Protein AF-0000000084519570 (afdb_homodimer)

Secondary structure (DSSP, 8-state):
--HHHHHHHHHHHHHHHHHHHHHHS-TTHHHHHTSTT-----HHHHHHHHHHT-TT-EEEEES-TTSHHHHHHHHTT-SEEEEEES-HHHHHHHHHHHHHHT-SEEEEE--GGG--GGGTT-EEEEEEESS-GGG-S-HHHHHHHHHHHEEEEEEEEEEEE-GGGGGBPPTTSTT-S-TTBB-S-TT--SPEEEEE---TTT----EEEEEEE----HHHHHHHHHHTTPEEEEEEEESS-SSSS-HHHHTTT-S--EEEEEEE-/--HHHHHHHHHHHHHHHHHHHHHHS-TTHHHHHTSTT-----HHHHHHHHHHT-TT-EEEEES-TTSHHHHHHHHTT-SEEEEEES-HHHHHHHHHHHHHHT-SEEEEE--GGG--GGGTT-EEEEEEESS-GGG-S-HHHHHHHHHHHEEEEEEEEEEEE-GGGGGBPPTTSTT-S-TTBB-S-TT--SPEEEEE---TTT----EEEEEEE----HHHHHHHHHHTTPEEEEEEEESS-SSSS-HHHHTTT-S--EEEEEEE-

Organism: Aneurinibacillus migulanus (NCBI:txid47500)

Foldseek 3Di:
DDQVVQLVLAQQQCQVQLVVVVVLDDPCLLVQLLDQQDAPDDPVVVVVCVVVPQAQWEEEEEQCFLVRHVSNSQSNHHNAYEYEHQHPNSQVNNVVSCVSSVTRYHYDHDDLLPDDLVLFQPGLEYEYEAQRVQSGLALLSNLLSVLRNHHAFHKYKYKYWDLQCVQADFPPDPQHDDLPDGRDDLPDNAWDWDQWHPNLPVPDTDGGRIHTTHRDHPCSNVCSNVVSVKAWDDKAFDLDAPNSRSVVSSVVSDDGTIMMIMITD/DDQVVQLVLAQQQCQVQLVVVVVLDDPCLLVQLLDQLDAPDDPPVVVVCVVVPQAQWEEEEEQCFLVRHVSNSQSNHHNAYEYEHQHPNSQVNNVVSCVSSVTRYHYDHDDLLPDDLVLFQPGLEYEYEAQRVQSGLALLSNLLSVLRNHHAFHKYKYKYWALVCVQADFPPDPQHDDLPDGRHDLPDNAWDWDQWHPNLPVPDTDGGRIHTTHRDHPCSNVVSNVVSVKAWDDKAFDLDAPNSRSVVSSVVSDDGTIMMIMITD

Solvent-accessible surface area (backbone atoms only — not comparable to full-atom values): 27364 Å² total; per-residue (Å²): 133,52,66,67,58,50,50,50,36,33,28,54,28,43,48,63,37,39,64,56,47,57,70,66,48,76,80,64,56,42,68,46,51,54,39,87,56,38,62,80,63,56,69,68,62,49,53,48,43,60,72,72,52,45,62,66,30,33,34,32,29,54,56,34,53,52,31,59,62,57,53,18,49,36,38,65,39,23,58,30,35,37,32,31,20,56,24,62,57,27,26,53,50,21,42,51,43,24,61,70,25,69,45,69,51,47,52,44,68,37,53,81,91,64,65,58,75,88,46,51,48,66,18,45,30,40,39,37,43,58,66,40,70,35,58,48,90,50,57,51,63,50,30,37,50,53,45,43,29,30,22,91,66,10,34,40,40,36,43,34,62,28,54,70,51,64,17,41,46,45,89,89,43,90,68,39,82,53,70,56,34,62,56,40,46,49,76,41,79,67,62,49,75,40,44,61,45,80,35,82,81,76,65,57,85,46,87,37,55,52,30,54,36,39,54,59,40,62,35,57,53,54,36,22,38,42,73,36,58,28,45,76,68,44,45,45,69,34,53,53,58,76,75,77,68,46,57,71,48,35,76,67,64,30,54,61,33,17,32,40,38,36,28,36,66,131,54,67,66,58,50,50,51,35,33,26,55,28,44,47,62,36,39,63,55,46,58,70,65,49,76,81,66,55,46,68,47,50,54,38,86,55,38,60,80,64,56,70,68,62,49,52,48,42,58,72,70,52,46,62,66,30,33,34,32,28,53,56,34,52,52,32,59,62,57,53,18,48,35,39,64,38,24,57,31,36,38,31,30,20,57,25,63,58,27,25,52,49,21,41,52,44,23,60,69,26,69,45,66,52,49,53,43,69,36,54,78,94,62,64,59,76,89,46,50,48,63,18,45,30,39,38,38,42,57,69,39,70,35,58,48,90,51,58,50,62,49,31,37,51,52,46,42,29,30,22,91,65,9,34,38,39,36,42,34,62,30,50,73,48,64,16,42,46,44,88,88,43,91,68,41,83,53,72,57,36,60,56,41,46,47,76,43,79,69,61,50,75,40,44,59,45,82,32,82,80,76,65,57,86,46,86,37,54,54,31,53,36,40,55,59,40,63,36,58,53,54,34,22,39,42,74,36,57,28,44,76,70,41,46,45,68,34,54,52,59,77,74,78,69,47,55,72,48,36,74,67,65,30,52,59,33,16,33,41,37,35,27,35,66

InterPro domains:
  IPR029063 S-adenosyl-L-methionine-dependent methyltransferase superfamily [G3DSA:3.40.50.150] (43-265)
  IPR029063 S-adenosyl-L-methionine-dependent methyltransferase superfamily [SSF53335] (54-247)
  IPR041698 Methyltransferase domain 25 [PF13649] (59-154)

Sequence (530 aa):
MSIKKYTEANREAWNEVTPIHQKARNINVKKQFKEKGFSLLDKVITEKFKEINIHGKTVAQLCCNNGIELLSIINLGAKSGTGFDISDYAIQEANELAIVSNLPCTFIRTDVYDIGKEHTEQYDLVYISIGALTWLPDLQRFFTIVSGLLKKEGTLVIYEMHPFLNMFAVEGETEFEEPLKVAFSYYKNDPWVSYKGIDYIGGTAYKSKPNYSFSHTLSNLLNSIMQSGIHIKEFNEYDHDISCIFGHLEKENKLPLSYILVGKKMSIKKYTEANREAWNEVTPIHQKARNINVKKQFKEKGFSLLDKVITEKFKEINIHGKTVAQLCCNNGIELLSIINLGAKSGTGFDISDYAIQEANELAIVSNLPCTFIRTDVYDIGKEHTEQYDLVYISIGALTWLPDLQRFFTIVSGLLKKEGTLVIYEMHPFLNMFAVEGETEFEEPLKVAFSYYKNDPWVSYKGIDYIGGTAYKSKPNYSFSHTLSNLLNSIMQSGIHIKEFNEYDHDISCIFGHLEKENKLPLSYILVGKK

Structure (mmCIF, N/CA/C/O backbone):
data_AF-0000000084519570-model_v1
#
loop_
_entity.id
_entity.type
_entity.pdbx_description
1 polymer 'Methyltransferase domain-containing protein'
#
loop_
_atom_site.group_PDB
_atom_site.id
_atom_site.type_symbol
_atom_site.label_atom_id
_atom_site.label_alt_id
_atom_site.label_comp_id
_atom_site.label_asym_id
_atom_site.label_entity_id
_atom_site.label_seq_id
_atom_site.pdbx_PDB_ins_code
_atom_site.Cartn_x
_atom_site.Cartn_y
_atom_site.Cartn_z
_atom_site.occupancy
_atom_site.B_iso_or_equiv
_atom_site.auth_seq_id
_atom_site.auth_comp_id
_atom_site.auth_asym_id
_atom_site.auth_atom_id
_atom_site.pdbx_PDB_model_num
ATOM 1 N N . MET A 1 1 ? 8.602 4.852 26.172 1 81.25 1 MET A N 1
ATOM 2 C CA . MET A 1 1 ? 8.039 6.168 26.453 1 81.25 1 MET A CA 1
ATOM 3 C C . MET A 1 1 ? 6.547 6.199 26.125 1 81.25 1 MET A C 1
ATOM 5 O O . MET A 1 1 ? 6.102 5.539 25.188 1 81.25 1 MET A O 1
ATOM 9 N N . SER A 1 2 ? 5.934 6.875 26.906 1 92.25 2 SER A N 1
ATOM 10 C CA . SER A 1 2 ? 4.492 6.965 26.703 1 92.25 2 SER A CA 1
ATOM 11 C C . SER A 1 2 ? 4.156 7.887 25.531 1 92.25 2 SER A C 1
ATOM 13 O O . SER A 1 2 ? 4.977 8.711 25.141 1 92.25 2 SER A O 1
ATOM 15 N N . ILE A 1 3 ? 2.98 7.691 24.969 1 94.44 3 ILE A N 1
ATOM 16 C CA . ILE A 1 3 ? 2.504 8.516 23.875 1 94.44 3 ILE A CA 1
ATOM 17 C C . ILE A 1 3 ? 2.568 9.992 24.266 1 94.44 3 ILE A C 1
ATOM 19 O O . ILE A 1 3 ? 3.064 10.828 23.5 1 94.44 3 ILE A O 1
ATOM 23 N N . LYS A 1 4 ? 2.105 10.336 25.453 1 95.44 4 LYS A N 1
ATOM 24 C CA . LYS A 1 4 ? 2.039 11.719 25.922 1 95.44 4 LYS A CA 1
ATOM 25 C C . LYS A 1 4 ? 3.432 12.336 26 1 95.44 4 LYS A C 1
ATOM 27 O O . LYS A 1 4 ? 3.611 13.523 25.719 1 95.44 4 LYS A O 1
ATOM 32 N N . LYS A 1 5 ? 4.395 11.578 26.422 1 95.88 5 LYS A N 1
ATOM 33 C CA . LYS A 1 5 ? 5.766 12.078 26.484 1 95.88 5 LYS A CA 1
ATOM 34 C C . LYS A 1 5 ? 6.301 12.414 25.094 1 95.88 5 LYS A C 1
ATOM 36 O O . LYS A 1 5 ? 6.949 13.445 24.906 1 95.88 5 LYS A O 1
ATOM 41 N N . TYR A 1 6 ? 6.012 11.547 24.125 1 95.94 6 TYR A N 1
ATOM 42 C CA . TYR A 1 6 ? 6.426 11.812 22.75 1 95.94 6 TYR A CA 1
ATOM 43 C C . TYR A 1 6 ? 5.773 13.086 22.234 1 95.94 6 TYR A C 1
ATOM 45 O O . TYR A 1 6 ? 6.453 13.961 21.672 1 95.94 6 TYR A O 1
ATOM 53 N N . THR A 1 7 ? 4.445 13.219 22.406 1 96.88 7 THR A N 1
ATOM 54 C CA . THR A 1 7 ? 3.723 14.336 21.797 1 96.88 7 THR A CA 1
ATOM 55 C C . THR A 1 7 ? 4.082 15.648 22.484 1 96.88 7 THR A C 1
ATOM 57 O O . THR A 1 7 ? 4.156 16.688 21.828 1 96.88 7 THR A O 1
ATOM 60 N N . GLU A 1 8 ? 4.312 15.625 23.75 1 96.56 8 GLU A N 1
ATOM 61 C CA . GLU A 1 8 ? 4.707 16.844 24.453 1 96.56 8 GLU A CA 1
ATOM 62 C C . GLU A 1 8 ? 6.105 17.297 24.031 1 96.56 8 GLU A C 1
ATOM 64 O O . GLU A 1 8 ? 6.359 18.484 23.875 1 96.56 8 GLU A O 1
ATOM 69 N N . ALA A 1 9 ? 6.992 16.344 23.938 1 95.88 9 ALA A N 1
ATOM 70 C CA . ALA A 1 9 ? 8.32 16.688 23.438 1 95.88 9 ALA A CA 1
ATOM 71 C C . ALA A 1 9 ? 8.227 17.312 22.047 1 95.88 9 ALA A C 1
ATOM 73 O O . ALA A 1 9 ? 8.883 18.312 21.766 1 95.88 9 ALA A O 1
ATOM 74 N N . ASN A 1 10 ? 7.441 16.766 21.203 1 96.62 10 ASN A N 1
ATOM 75 C CA . ASN A 1 10 ? 7.262 17.297 19.859 1 96.62 10 ASN A CA 1
ATOM 76 C C . ASN A 1 10 ? 6.594 18.672 19.875 1 96.62 10 ASN A C 1
ATOM 78 O O . ASN A 1 10 ? 6.918 19.547 19.062 1 96.62 10 ASN A O 1
ATOM 82 N N . ARG A 1 11 ? 5.629 18.828 20.766 1 97 11 ARG A N 1
ATOM 83 C CA . ARG A 1 11 ? 5.02 20.156 20.906 1 97 11 ARG A CA 1
ATOM 84 C C . ARG A 1 11 ? 6.074 21.219 21.203 1 97 11 ARG A C 1
ATOM 86 O O . ARG A 1 11 ? 6.074 22.281 20.578 1 97 11 ARG A O 1
ATOM 93 N N . GLU A 1 12 ? 6.898 20.938 22.109 1 95.69 12 GLU A N 1
ATOM 94 C CA . GLU A 1 12 ? 7.961 21.859 22.484 1 95.69 12 GLU A CA 1
ATOM 95 C C . GLU A 1 12 ? 8.883 22.156 21.297 1 95.69 12 GLU A C 1
ATOM 97 O O . GLU A 1 12 ? 9.25 23.297 21.062 1 95.69 12 GLU A O 1
ATOM 102 N N . ALA A 1 13 ? 9.188 21.156 20.625 1 93.94 13 ALA A N 1
ATOM 103 C CA . ALA A 1 13 ? 10.055 21.312 19.469 1 93.94 13 ALA A CA 1
ATOM 104 C C . ALA A 1 13 ? 9.391 22.156 18.391 1 93.94 13 ALA A C 1
ATOM 106 O O . ALA A 1 13 ? 10.023 23.047 17.812 1 93.94 13 ALA A O 1
ATOM 107 N N . TRP A 1 14 ? 8.164 21.891 18.141 1 94.31 14 TRP A N 1
ATOM 108 C CA . TRP A 1 14 ? 7.438 22.656 17.125 1 94.31 14 TRP A CA 1
ATOM 109 C C . TRP A 1 14 ? 7.254 24.109 17.562 1 94.31 14 TRP A C 1
ATOM 111 O O . TRP A 1 14 ? 7.27 25.016 16.734 1 94.31 14 TRP A O 1
ATOM 121 N N . ASN A 1 15 ? 7.059 24.312 18.828 1 94.5 15 ASN A N 1
ATOM 122 C CA . ASN A 1 15 ? 6.93 25.672 19.328 1 94.5 15 ASN A CA 1
ATOM 123 C C . ASN A 1 15 ? 8.227 26.469 19.188 1 94.5 15 ASN A C 1
ATOM 125 O O . ASN A 1 15 ? 8.211 27.688 19.078 1 94.5 15 ASN A O 1
ATOM 129 N N . GLU A 1 16 ? 9.281 25.734 19.109 1 90.81 16 GLU A N 1
ATOM 130 C CA . GLU A 1 16 ? 10.57 26.375 18.922 1 90.81 16 GLU A CA 1
ATOM 131 C C . GLU A 1 16 ? 10.75 26.844 17.484 1 90.81 16 GLU A C 1
ATOM 133 O O . GLU A 1 16 ? 11.219 27.953 17.234 1 90.81 16 GLU A O 1
ATOM 138 N N . VAL A 1 17 ? 10.328 26.062 16.562 1 89.19 17 VAL A N 1
ATOM 139 C CA . VAL A 1 17 ? 10.656 26.312 15.164 1 89.19 17 VAL A CA 1
ATOM 140 C C . VAL A 1 17 ? 9.586 27.188 14.523 1 89.19 17 VAL A C 1
ATOM 142 O O . VAL A 1 17 ? 9.867 27.938 13.594 1 89.19 17 VAL A O 1
ATOM 145 N N . THR A 1 18 ? 8.438 27.141 15.008 1 88.38 18 THR A N 1
ATOM 146 C CA . THR A 1 18 ? 7.293 27.75 14.344 1 88.38 18 THR A CA 1
ATOM 147 C C . THR A 1 18 ? 7.512 29.266 14.195 1 88.38 18 THR A C 1
ATOM 149 O O . THR A 1 18 ? 7.297 29.812 13.117 1 88.38 18 THR A O 1
ATOM 152 N N . PRO A 1 19 ? 8 29.938 15.172 1 85.31 19 PRO A N 1
ATOM 153 C CA . PRO A 1 19 ? 8.25 31.375 15 1 85.31 19 PRO A CA 1
ATOM 154 C C . PRO A 1 19 ? 9.289 31.656 13.914 1 85.31 19 PRO A C 1
ATOM 156 O O . PRO A 1 19 ? 9.203 32.688 13.234 1 85.31 19 PRO A O 1
ATOM 159 N N . ILE A 1 20 ? 10.156 30.766 13.773 1 83.25 20 ILE A N 1
ATOM 160 C CA . ILE A 1 20 ? 11.18 30.906 12.742 1 83.25 20 ILE A CA 1
ATOM 161 C C . ILE A 1 20 ? 10.531 30.781 11.359 1 83.25 20 ILE A C 1
ATOM 163 O O . ILE A 1 20 ? 10.789 31.594 10.469 1 83.25 20 ILE A O 1
ATOM 167 N N . HIS A 1 21 ? 9.656 29.781 11.227 1 82.56 21 HIS A N 1
ATOM 168 C CA . HIS A 1 21 ? 8.906 29.594 9.984 1 82.56 21 HIS A CA 1
ATOM 169 C C . HIS A 1 21 ? 8.047 30.812 9.664 1 82.56 21 HIS A C 1
ATOM 171 O O . HIS A 1 21 ? 7.965 31.219 8.508 1 82.56 21 HIS A O 1
ATOM 177 N N . GLN A 1 22 ? 7.426 31.391 10.594 1 81.62 22 GLN A N 1
ATOM 178 C CA . GLN A 1 22 ? 6.508 32.5 10.438 1 81.62 22 GLN A CA 1
ATOM 179 C C . GLN A 1 22 ? 7.242 33.75 9.938 1 81.62 22 GLN A C 1
ATOM 181 O O . GLN A 1 22 ? 6.723 34.5 9.102 1 81.62 22 GLN A O 1
ATOM 186 N N . LYS A 1 23 ? 8.438 33.906 10.375 1 80.25 23 LYS A N 1
ATOM 187 C CA . LYS A 1 23 ? 9.25 35.062 9.953 1 80.25 23 LYS A CA 1
ATOM 188 C C . LYS A 1 23 ? 9.727 34.875 8.516 1 80.25 23 LYS A C 1
ATOM 190 O O . LYS A 1 23 ? 9.844 35.875 7.773 1 80.25 23 LYS A O 1
ATOM 195 N N . ALA A 1 24 ? 9.867 33.625 8.203 1 75.38 24 ALA A N 1
ATOM 196 C CA . ALA A 1 24 ? 10.367 33.344 6.863 1 75.38 24 ALA A CA 1
ATOM 197 C C . ALA A 1 24 ? 9.25 33.406 5.832 1 75.38 24 ALA A C 1
ATOM 199 O O . ALA A 1 24 ? 9.5 33.688 4.652 1 75.38 24 ALA A O 1
ATOM 200 N N . ARG A 1 25 ? 8.055 33.094 6.258 1 71.94 25 ARG A N 1
ATOM 201 C CA . ARG A 1 25 ? 6.914 33 5.352 1 71.94 25 ARG A CA 1
ATOM 202 C C . ARG A 1 25 ? 6.379 34.406 5.027 1 71.94 25 ARG A C 1
ATOM 204 O O . ARG A 1 25 ? 6.434 35.312 5.867 1 71.94 25 ARG A O 1
ATOM 211 N N . ASN A 1 26 ? 6.285 34.844 3.785 1 60.94 26 ASN A N 1
ATOM 212 C CA . ASN A 1 26 ? 5.875 36.125 3.234 1 60.94 26 ASN A CA 1
ATOM 213 C C . ASN A 1 26 ? 4.484 36.531 3.717 1 60.94 26 ASN A C 1
ATOM 215 O O . ASN A 1 26 ? 3.584 35.688 3.789 1 60.94 26 ASN A O 1
ATOM 219 N N . ILE A 1 27 ? 4.195 37.656 4.535 1 56.16 27 ILE A N 1
ATOM 220 C CA . ILE A 1 27 ? 3.123 38.438 5.125 1 56.16 27 ILE A CA 1
ATOM 221 C C . ILE A 1 27 ? 1.955 38.562 4.145 1 56.16 27 ILE A C 1
ATOM 223 O O . ILE A 1 27 ? 0.792 38.531 4.551 1 56.16 27 ILE A O 1
ATOM 227 N N . ASN A 1 28 ? 2.062 38.281 2.859 1 72.06 28 ASN A N 1
ATOM 228 C CA . ASN A 1 28 ? 1.034 38.656 1.898 1 72.06 28 ASN A CA 1
ATOM 229 C C . ASN A 1 28 ? -0.089 37.625 1.839 1 72.06 28 ASN A C 1
ATOM 231 O O . ASN A 1 28 ? -1.091 37.812 1.152 1 72.06 28 ASN A O 1
ATOM 235 N N . VAL A 1 29 ? -0.044 36.594 2.719 1 79.12 29 VAL A N 1
ATOM 236 C CA . VAL A 1 29 ? -1.028 35.531 2.645 1 79.12 29 VAL A CA 1
ATOM 237 C C . VAL A 1 29 ? -2.355 36 3.232 1 79.12 29 VAL A C 1
ATOM 239 O O . VAL A 1 29 ? -3.426 35.625 2.752 1 79.12 29 VAL A O 1
ATOM 242 N N . LYS A 1 30 ? -2.387 36.938 4.059 1 77.19 30 LYS A N 1
ATOM 243 C CA . LYS A 1 30 ? -3.584 37.438 4.715 1 77.19 30 LYS A CA 1
ATOM 244 C C . LYS A 1 30 ? -4.496 38.156 3.719 1 77.19 30 LYS A C 1
ATOM 246 O O . LYS A 1 30 ? -5.695 37.875 3.664 1 77.19 30 LYS A O 1
ATOM 251 N N . LYS A 1 31 ? -3.924 38.969 2.984 1 81.75 31 LYS A N 1
ATOM 252 C CA . LYS A 1 31 ? -4.703 39.719 2.004 1 81.75 31 LYS A CA 1
ATOM 253 C C . LYS A 1 31 ? -5.207 38.812 0.889 1 81.75 31 LYS A C 1
ATOM 255 O O . LYS A 1 31 ? -6.324 38.969 0.399 1 81.75 31 LYS A O 1
ATOM 260 N N . GLN A 1 32 ? -4.406 37.844 0.639 1 90.62 32 GLN A N 1
ATOM 261 C CA . GLN A 1 32 ? -4.73 36.969 -0.485 1 90.62 32 GLN A CA 1
ATOM 262 C C . GLN A 1 32 ? -5.906 36.031 -0.15 1 90.62 32 GLN A C 1
ATOM 264 O O . GLN A 1 32 ? -6.746 35.781 -1.008 1 90.62 32 GLN A O 1
ATOM 269 N N . PHE A 1 33 ? -6.027 35.688 1.054 1 92.19 33 PHE A N 1
ATOM 270 C CA . PHE A 1 33 ? -7.078 34.75 1.44 1 92.19 33 PHE A CA 1
ATOM 271 C C . PHE A 1 33 ? -8.43 35.438 1.506 1 92.19 33 PHE A C 1
ATOM 273 O O . PHE A 1 33 ? -9.477 34.781 1.574 1 92.19 33 PHE A O 1
ATOM 280 N N . LYS A 1 34 ? -8.469 36.75 1.437 1 91.25 34 LYS A N 1
ATOM 281 C CA . LYS A 1 34 ? -9.719 37.5 1.358 1 91.25 34 LYS A CA 1
ATOM 282 C C . LYS A 1 34 ? -10.359 37.344 -0.018 1 91.25 34 LYS A C 1
ATOM 284 O O . LYS A 1 34 ? -11.562 37.594 -0.176 1 91.25 34 LYS A O 1
ATOM 289 N N . GLU A 1 35 ? -9.531 37.031 -0.89 1 92.94 35 GLU A N 1
ATOM 290 C CA . GLU A 1 35 ? -10.031 36.844 -2.246 1 92.94 35 GLU A CA 1
ATOM 291 C C . GLU A 1 35 ? -10.719 35.469 -2.379 1 92.94 35 GLU A C 1
ATOM 293 O O . GLU A 1 35 ? -10.125 34.438 -2.07 1 92.94 35 GLU A O 1
ATOM 298 N N . LYS A 1 36 ? -11.914 35.594 -2.893 1 91.88 36 LYS A N 1
ATOM 299 C CA . LYS A 1 36 ? -12.688 34.375 -3.061 1 91.88 36 LYS A CA 1
ATOM 300 C C . LYS A 1 36 ? -11.977 33.406 -3.996 1 91.88 36 LYS A C 1
ATOM 302 O O . LYS A 1 36 ? -11.484 33.781 -5.055 1 91.88 36 LYS A O 1
ATOM 307 N N . GLY A 1 37 ? -11.852 32.156 -3.492 1 94 37 GLY A N 1
ATOM 308 C CA . GLY A 1 37 ? -11.305 31.109 -4.344 1 94 37 GLY A CA 1
ATOM 309 C C . GLY A 1 37 ? -9.797 30.984 -4.23 1 94 37 GLY A C 1
ATOM 310 O O . GLY A 1 37 ? -9.203 30.031 -4.746 1 94 37 GLY A O 1
ATOM 311 N N . PHE A 1 38 ? -9.148 31.891 -3.584 1 95.56 38 PHE A N 1
ATOM 312 C CA . PHE A 1 38 ? -7.707 31.797 -3.408 1 95.56 38 PHE A CA 1
ATOM 313 C C . PHE A 1 38 ? -7.332 30.531 -2.652 1 95.56 38 PHE A C 1
ATOM 315 O O . PHE A 1 38 ? -8.008 30.156 -1.691 1 95.56 38 PHE A O 1
ATOM 322 N N . SER A 1 39 ? -6.305 29.844 -3.117 1 96.56 39 SER A N 1
ATOM 323 C CA . SER A 1 39 ? -5.844 28.594 -2.518 1 96.56 39 SER A CA 1
ATOM 324 C C . SER A 1 39 ? -4.348 28.406 -2.732 1 96.56 39 SER A C 1
ATOM 326 O O . SER A 1 39 ? -3.807 28.797 -3.768 1 96.56 39 SER A O 1
ATOM 328 N N . LEU A 1 40 ? -3.736 27.844 -1.756 1 94.75 40 LEU A N 1
ATOM 329 C CA . LEU A 1 40 ? -2.324 27.5 -1.89 1 94.75 40 LEU A CA 1
ATOM 330 C C . LEU A 1 40 ? -2.141 25.984 -1.988 1 94.75 40 LEU A C 1
ATOM 332 O O . LEU A 1 40 ? -1.013 25.484 -1.931 1 94.75 40 LEU A O 1
ATOM 336 N N . LEU A 1 41 ? -3.195 25.25 -2.082 1 96.88 41 LEU A N 1
ATOM 337 C CA . LEU A 1 41 ? -3.111 23.812 -2.312 1 96.88 41 LEU A CA 1
ATOM 338 C C . LEU A 1 41 ? -2.535 23.516 -3.691 1 96.88 41 LEU A C 1
ATOM 340 O O . LEU A 1 41 ? -2.783 24.25 -4.645 1 96.88 41 LEU A O 1
ATOM 344 N N . ASP A 1 42 ? -1.766 22.438 -3.734 1 95.06 42 ASP A N 1
ATOM 345 C CA . ASP A 1 42 ? -1.271 22.094 -5.062 1 95.06 42 ASP A CA 1
ATOM 346 C C . ASP A 1 42 ? -2.391 21.531 -5.934 1 95.06 42 ASP A C 1
ATOM 348 O O . ASP A 1 42 ? -3.514 21.328 -5.465 1 95.06 42 ASP A O 1
ATOM 352 N N . LYS A 1 43 ? -2.057 21.359 -7.195 1 97.19 43 LYS A N 1
ATOM 353 C CA . LYS A 1 43 ? -3.053 21.016 -8.203 1 97.19 43 LYS A CA 1
ATOM 354 C C . LYS A 1 43 ? -3.625 19.625 -7.953 1 97.19 43 LYS A C 1
ATOM 356 O O . LYS A 1 43 ? -4.816 19.391 -8.172 1 97.19 43 LYS A O 1
ATOM 361 N N . VAL A 1 44 ? -2.885 18.75 -7.488 1 98.19 44 VAL A N 1
ATOM 362 C CA . VAL A 1 44 ? -3.283 17.344 -7.363 1 98.19 44 VAL A CA 1
ATOM 363 C C . VAL A 1 44 ? -4.371 17.219 -6.301 1 98.19 44 VAL A C 1
ATOM 365 O O . VAL A 1 44 ? -5.438 16.656 -6.559 1 98.19 44 VAL A O 1
ATOM 368 N N . ILE A 1 45 ? -4.164 17.766 -5.156 1 98.56 45 ILE A N 1
ATOM 369 C CA . ILE A 1 45 ? -5.148 17.656 -4.086 1 98.56 45 ILE A CA 1
ATOM 370 C C . ILE A 1 45 ? -6.359 18.531 -4.391 1 98.56 45 ILE A C 1
ATOM 372 O O . ILE A 1 45 ? -7.488 18.172 -4.047 1 98.56 45 ILE A O 1
ATOM 376 N N . THR A 1 46 ? -6.117 19.656 -5.039 1 98.56 46 THR A N 1
ATOM 377 C CA . THR A 1 46 ? -7.23 20.5 -5.465 1 98.56 46 THR A CA 1
ATOM 378 C C . THR A 1 46 ? -8.188 19.719 -6.367 1 98.56 46 THR A C 1
ATOM 380 O O . THR A 1 46 ? -9.398 19.75 -6.172 1 98.56 46 THR A O 1
ATOM 383 N N . GLU A 1 47 ? -7.633 19.031 -7.309 1 98.56 47 GLU A N 1
ATOM 384 C CA . GLU A 1 47 ? -8.445 18.234 -8.219 1 98.56 47 GLU A CA 1
ATOM 385 C C . GLU A 1 47 ? -9.188 17.125 -7.469 1 98.56 47 GLU A C 1
ATOM 387 O O . GLU A 1 47 ? -10.336 16.812 -7.785 1 98.56 47 GLU A O 1
ATOM 392 N N . LYS A 1 48 ? -8.555 16.562 -6.512 1 98.56 48 LYS A N 1
ATOM 393 C CA . LYS A 1 48 ? -9.211 15.516 -5.73 1 98.56 48 LYS A CA 1
ATOM 394 C C . LYS A 1 48 ? -10.398 16.078 -4.957 1 98.56 48 LYS A C 1
ATOM 396 O O . LYS A 1 48 ? -11.461 15.453 -4.91 1 98.56 48 LYS A O 1
ATOM 401 N N . PHE A 1 49 ? -10.234 17.203 -4.363 1 98.56 49 PHE A N 1
ATOM 402 C CA . PHE A 1 49 ? -11.305 17.828 -3.602 1 98.56 49 PHE A CA 1
ATOM 403 C C . PHE A 1 49 ? -12.477 18.188 -4.512 1 98.56 49 PHE A C 1
ATOM 405 O O . PHE A 1 49 ? -13.641 18.109 -4.094 1 98.56 49 PHE A O 1
ATOM 412 N N . LYS A 1 50 ? -12.164 18.578 -5.727 1 97.81 50 LYS A N 1
ATOM 413 C CA . LYS A 1 50 ? -13.227 18.812 -6.699 1 97.81 50 LYS A CA 1
ATOM 414 C C . LYS A 1 50 ? -13.977 17.516 -7.004 1 97.81 50 LYS A C 1
ATOM 416 O O . LYS A 1 50 ? -15.203 17.484 -7.031 1 97.81 50 LYS A O 1
ATOM 421 N N . GLU A 1 51 ? -13.227 16.516 -7.199 1 98.06 51 GLU A N 1
ATOM 422 C CA . GLU A 1 51 ? -13.781 15.203 -7.535 1 98.06 51 GLU A CA 1
ATOM 423 C C . GLU A 1 51 ? -14.719 14.711 -6.434 1 98.06 51 GLU A C 1
ATOM 425 O O . GLU A 1 51 ? -15.797 14.18 -6.723 1 98.06 51 GLU A O 1
ATOM 430 N N . ILE A 1 52 ? -14.352 14.875 -5.18 1 97.44 52 ILE A N 1
ATOM 431 C CA . ILE A 1 52 ? -15.156 14.344 -4.094 1 97.44 52 ILE A CA 1
ATOM 432 C C . ILE A 1 52 ? -16.219 15.359 -3.686 1 97.44 52 ILE A C 1
ATOM 434 O O . ILE A 1 52 ? -17.031 15.094 -2.805 1 97.44 52 ILE A O 1
ATOM 438 N N . ASN A 1 53 ? -16.188 16.531 -4.258 1 97.69 53 ASN A N 1
ATOM 439 C CA . ASN A 1 53 ? -17.125 17.609 -4.016 1 97.69 53 ASN A CA 1
ATOM 440 C C . ASN A 1 53 ? -17.125 18.047 -2.555 1 97.69 53 ASN A C 1
ATOM 442 O O . ASN A 1 53 ? -18 17.656 -1.779 1 97.69 53 ASN A O 1
ATOM 446 N N . ILE A 1 54 ? -16.281 19 -2.271 1 97.5 54 ILE A N 1
ATOM 447 C CA . ILE A 1 54 ? -16.109 19.469 -0.904 1 97.5 54 ILE A 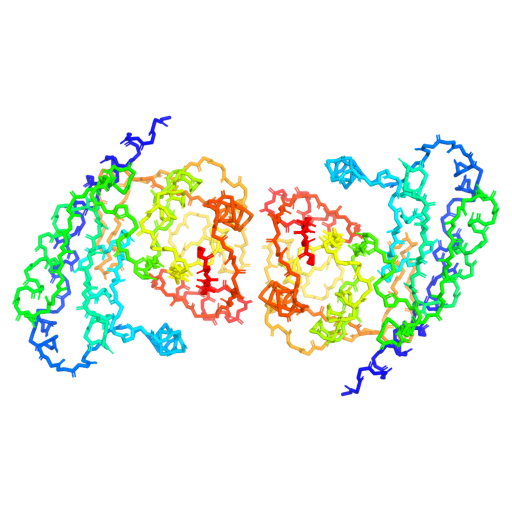CA 1
ATOM 448 C C . ILE A 1 54 ? -17.094 20.609 -0.618 1 97.5 54 ILE A C 1
ATOM 450 O O . ILE A 1 54 ? -17.141 21.109 0.503 1 97.5 54 ILE A O 1
ATOM 454 N N . HIS A 1 55 ? -17.812 21.047 -1.626 1 98 55 HIS A N 1
ATOM 455 C CA . HIS A 1 55 ? -18.703 22.188 -1.469 1 98 55 HIS A CA 1
ATOM 456 C C . HIS A 1 55 ? -19.719 21.938 -0.355 1 98 55 HIS A C 1
ATOM 458 O O . HIS A 1 55 ? -20.391 20.906 -0.338 1 98 55 HIS A O 1
ATOM 464 N N . GLY A 1 56 ? -19.812 22.875 0.532 1 98.44 56 GLY A N 1
ATOM 465 C CA . GLY A 1 56 ? -20.812 22.828 1.596 1 98.44 56 GLY A CA 1
ATOM 466 C C . GLY A 1 56 ? -20.453 21.844 2.693 1 98.44 56 GLY A C 1
ATOM 467 O O . GLY A 1 56 ? -21.266 21.594 3.588 1 98.44 56 GLY A O 1
ATOM 468 N N . LYS A 1 57 ? -19.312 21.297 2.73 1 98.69 57 LYS A N 1
ATOM 469 C CA . LYS A 1 57 ? -18.938 20.281 3.707 1 98.69 57 LYS A CA 1
ATOM 470 C C . LYS A 1 57 ? -18.25 20.906 4.918 1 98.69 57 LYS A C 1
ATOM 472 O O . LYS A 1 57 ? -17.562 21.922 4.793 1 98.69 57 LYS A O 1
ATOM 477 N N . THR A 1 58 ? -18.5 20.359 6.066 1 98.88 58 THR A N 1
ATOM 478 C CA . THR A 1 58 ? -17.719 20.672 7.262 1 98.88 58 THR A CA 1
ATOM 479 C C . THR A 1 58 ? -16.453 19.844 7.301 1 98.88 58 THR A C 1
ATOM 481 O O . THR A 1 58 ? -16.484 18.609 7.125 1 98.88 58 THR A O 1
ATOM 484 N N . VAL A 1 59 ? -15.289 20.531 7.523 1 98.94 59 VAL A N 1
ATOM 485 C CA . VAL A 1 59 ? -14 19.875 7.34 1 98.94 59 VAL A CA 1
ATOM 486 C C . VAL A 1 59 ? -13.172 20 8.617 1 98.94 59 VAL A C 1
ATOM 488 O O . VAL A 1 59 ? -13.125 21.062 9.234 1 98.94 59 VAL A O 1
ATOM 491 N N . ALA A 1 60 ? -12.602 18.922 9.047 1 98.94 60 ALA A N 1
ATOM 492 C CA . ALA A 1 60 ? -11.562 18.938 10.07 1 98.94 60 ALA A CA 1
ATOM 493 C C . ALA A 1 60 ? -10.195 18.609 9.484 1 98.94 60 ALA A C 1
ATOM 495 O O . ALA A 1 60 ? -10.078 17.734 8.617 1 98.94 60 ALA A O 1
ATOM 496 N N . GLN A 1 61 ? -9.211 19.328 9.875 1 98.94 61 GLN A N 1
ATOM 497 C CA . GLN A 1 61 ? -7.832 18.969 9.562 1 98.94 61 GLN A CA 1
ATOM 498 C C . GLN A 1 61 ? -7.035 18.672 10.828 1 98.94 61 GLN A C 1
ATOM 500 O O . GLN A 1 61 ? -7.016 19.484 11.758 1 98.94 61 GLN A O 1
ATOM 505 N N . LEU A 1 62 ? -6.457 17.5 10.914 1 98.81 62 LEU A N 1
ATOM 506 C CA . LEU A 1 62 ? -5.598 17.109 12.023 1 98.81 62 LEU A CA 1
ATOM 507 C C . LEU A 1 62 ? -4.133 17.375 11.695 1 98.81 62 LEU A C 1
ATOM 509 O O . LEU A 1 62 ? -3.676 17.078 10.586 1 98.81 62 LEU A O 1
ATOM 513 N N . CYS A 1 63 ? -3.383 17.906 12.75 1 98.44 63 CYS A N 1
ATOM 514 C CA . CYS A 1 63 ? -2.025 18.406 12.539 1 98.44 63 CYS A CA 1
ATOM 515 C C . CYS A 1 63 ? -1.997 19.484 11.469 1 98.44 63 CYS A C 1
ATOM 517 O O . CYS A 1 63 ? -1.23 19.391 10.508 1 98.44 63 CYS A O 1
ATOM 519 N N . CYS A 1 64 ? -2.736 20.578 11.719 1 98.12 64 CYS A N 1
ATOM 520 C CA . CYS A 1 64 ? -3.074 21.531 10.672 1 98.12 64 CYS A CA 1
ATOM 521 C C . CYS A 1 64 ? -1.992 22.594 10.523 1 98.12 64 CYS A C 1
ATOM 523 O O . CYS A 1 64 ? -2 23.375 9.57 1 98.12 64 CYS A O 1
ATOM 525 N N . ASN A 1 65 ? -1.031 22.609 11.453 1 95.88 65 ASN A N 1
ATOM 526 C CA . ASN A 1 65 ? 0.002 23.625 11.453 1 95.88 65 ASN A CA 1
ATOM 527 C C . ASN A 1 65 ? -0.603 25.031 11.43 1 95.88 65 ASN A C 1
ATOM 529 O O . ASN A 1 65 ? -1.465 25.359 12.25 1 95.88 65 ASN A O 1
ATOM 533 N N . ASN A 1 66 ? -0.239 25.906 10.523 1 93.62 66 ASN A N 1
ATOM 534 C CA . ASN A 1 66 ? -0.684 27.297 10.523 1 93.62 66 ASN A CA 1
ATOM 535 C C . ASN A 1 66 ? -2.025 27.453 9.812 1 93.62 66 ASN A C 1
ATOM 537 O O . ASN A 1 66 ? -2.443 28.562 9.508 1 93.62 66 ASN A O 1
ATOM 541 N N . GLY A 1 67 ? -2.629 26.375 9.391 1 96.06 67 GLY A N 1
ATOM 542 C CA . GLY A 1 67 ? -4.012 26.359 8.938 1 96.06 67 GLY A CA 1
ATOM 543 C C . GLY A 1 67 ? -4.168 26.766 7.484 1 96.06 67 GLY A C 1
ATOM 544 O O . GLY A 1 67 ? -5.281 26.781 6.957 1 96.06 67 GLY A O 1
ATOM 545 N N . ILE A 1 68 ? -3.123 27.016 6.742 1 95.19 68 ILE A N 1
ATOM 546 C CA . ILE A 1 68 ? -3.156 27.516 5.375 1 95.19 68 ILE A CA 1
ATOM 547 C C . ILE A 1 68 ? -3.9 26.531 4.477 1 95.19 68 ILE A C 1
ATOM 549 O O . ILE A 1 68 ? -4.703 26.938 3.635 1 95.19 68 ILE A O 1
ATOM 553 N N . GLU A 1 69 ? -3.67 25.312 4.668 1 97.31 69 GLU A N 1
ATOM 554 C CA . GLU A 1 69 ? -4.348 24.328 3.832 1 97.31 69 GLU A CA 1
ATOM 555 C C . GLU A 1 69 ? -5.848 24.297 4.113 1 97.31 69 GLU A C 1
ATOM 557 O O . GLU A 1 69 ? -6.656 24.25 3.188 1 97.31 69 GLU A O 1
ATOM 562 N N . LEU A 1 70 ? -6.195 24.297 5.348 1 98.31 70 LEU A N 1
ATOM 563 C CA . LEU A 1 70 ? -7.613 24.266 5.695 1 98.31 70 LEU A CA 1
ATOM 564 C C . LEU A 1 70 ? -8.312 25.531 5.207 1 98.31 70 LEU A C 1
ATOM 566 O O . LEU A 1 70 ? -9.414 25.453 4.656 1 98.31 70 LEU A O 1
ATOM 570 N N . LEU A 1 71 ? -7.68 26.703 5.398 1 97.5 71 LEU A N 1
ATOM 571 C CA . LEU A 1 71 ? -8.234 27.938 4.887 1 97.5 71 LEU A CA 1
ATOM 572 C C . LEU A 1 71 ? -8.453 27.859 3.377 1 97.5 71 LEU A C 1
ATOM 574 O O . LEU A 1 71 ? -9.461 28.359 2.863 1 97.5 71 LEU A O 1
ATOM 578 N N . SER A 1 72 ? -7.461 27.25 2.695 1 98 72 SER A N 1
ATOM 579 C CA . SER A 1 72 ? -7.594 27.047 1.255 1 98 72 SER A CA 1
ATOM 580 C C . SER A 1 72 ? -8.805 26.188 0.924 1 98 72 SER A C 1
ATOM 582 O O . SER A 1 72 ? -9.562 26.5 0.004 1 98 72 SER A O 1
ATOM 584 N N . ILE A 1 73 ? -9.016 25.109 1.667 1 98.44 73 ILE A N 1
ATOM 585 C CA . ILE A 1 73 ? -10.141 24.203 1.456 1 98.44 73 ILE A CA 1
ATOM 586 C C . ILE A 1 73 ? -11.453 24.953 1.637 1 98.44 73 ILE A C 1
ATOM 588 O O . ILE A 1 73 ? -12.375 24.812 0.829 1 98.44 73 ILE A O 1
ATOM 592 N N . ILE A 1 74 ? -11.555 25.781 2.633 1 97.94 74 ILE A N 1
ATOM 593 C CA . ILE A 1 74 ? -12.766 26.547 2.914 1 97.94 74 ILE A CA 1
ATOM 594 C C . ILE A 1 74 ? -12.992 27.578 1.808 1 97.94 74 ILE A C 1
ATOM 596 O O . ILE A 1 74 ? -14.109 27.734 1.318 1 97.94 74 ILE A O 1
ATOM 600 N N . ASN A 1 75 ? -11.922 28.188 1.424 1 96.94 75 ASN A N 1
ATOM 601 C CA . ASN A 1 75 ? -12.016 29.203 0.38 1 96.94 75 ASN A CA 1
ATOM 602 C C . ASN A 1 75 ? -12.43 28.594 -0.958 1 96.94 75 ASN A C 1
ATOM 604 O O . ASN A 1 75 ? -12.906 29.312 -1.845 1 96.94 75 ASN A O 1
ATOM 608 N N . LEU A 1 76 ? -12.258 27.344 -1.105 1 97.12 76 LEU A N 1
ATOM 609 C CA . LEU A 1 76 ? -12.625 26.656 -2.338 1 97.12 76 LEU A CA 1
ATOM 610 C C . LEU A 1 76 ? -14.086 26.203 -2.289 1 97.12 76 LEU A C 1
ATOM 612 O O . LEU A 1 76 ? -14.594 25.641 -3.264 1 97.12 76 LEU A O 1
ATOM 616 N N . GLY A 1 77 ? -14.711 26.328 -1.134 1 97 77 GLY A N 1
ATOM 617 C CA . GLY A 1 77 ? -16.141 26.125 -1.191 1 97 77 GLY A CA 1
ATOM 618 C C . GLY A 1 77 ? -16.672 25.297 -0.039 1 97 77 GLY A C 1
ATOM 619 O O . GLY A 1 77 ? -17.891 25.094 0.082 1 97 77 GLY A O 1
ATOM 620 N N . ALA A 1 78 ? -15.867 24.75 0.815 1 98.38 78 ALA A N 1
ATOM 621 C CA . ALA A 1 78 ? -16.359 24.047 1.994 1 98.38 78 ALA A CA 1
ATOM 622 C C . ALA A 1 78 ? -17.078 24.984 2.945 1 98.38 78 ALA A C 1
ATOM 624 O O . ALA A 1 78 ? -16.875 26.203 2.895 1 98.38 78 ALA A O 1
ATOM 625 N N . LYS A 1 79 ? -17.922 24.453 3.787 1 98.5 79 LYS A N 1
ATOM 626 C CA . LYS A 1 79 ? -18.812 25.25 4.633 1 98.5 79 LYS A CA 1
ATOM 627 C C . LYS A 1 79 ? -18.062 25.828 5.824 1 98.5 79 LYS A C 1
ATOM 629 O O . LYS A 1 79 ? -18.234 27 6.148 1 98.5 79 LYS A O 1
ATOM 634 N N . SER A 1 80 ? -17.328 25.031 6.492 1 98.69 80 SER A N 1
ATOM 635 C CA . SER A 1 80 ? -16.578 25.453 7.672 1 98.69 80 SER A CA 1
ATOM 636 C C . SER A 1 80 ? -15.445 24.469 7.984 1 98.69 80 SER A C 1
ATOM 638 O O . SER A 1 80 ? -15.43 23.359 7.477 1 98.69 80 SER A O 1
ATOM 640 N N . GLY A 1 81 ? -14.469 25.031 8.703 1 98.62 81 GLY A N 1
ATOM 641 C CA . GLY A 1 81 ? -13.305 24.219 9.016 1 98.62 81 GLY A CA 1
ATOM 642 C C . GLY A 1 81 ? -12.914 24.281 10.484 1 98.62 81 GLY A C 1
ATOM 643 O O . GLY A 1 81 ? -13.07 25.312 11.133 1 98.62 81 GLY A O 1
ATOM 644 N N . THR A 1 82 ? -12.453 23.172 11.016 1 98.94 82 THR A N 1
ATOM 645 C CA . THR A 1 82 ? -11.789 23.094 12.312 1 98.94 82 THR A CA 1
ATOM 646 C C . THR A 1 82 ? -10.422 22.438 12.188 1 98.94 82 THR A C 1
ATOM 648 O O . THR A 1 82 ? -10.305 21.328 11.664 1 98.94 82 THR A O 1
ATOM 651 N N . GLY A 1 83 ? -9.422 23.125 12.586 1 98.88 83 GLY A N 1
ATOM 652 C CA . GLY A 1 83 ? -8.078 22.578 12.586 1 98.88 83 GLY A CA 1
ATOM 653 C C . GLY A 1 83 ? -7.562 22.266 13.984 1 98.88 83 GLY A C 1
ATOM 654 O O . GLY A 1 83 ? -7.859 23 14.938 1 98.88 83 GLY A O 1
ATOM 655 N N . PHE A 1 84 ? -6.828 21.172 14.102 1 98.88 84 PHE A N 1
ATOM 656 C CA . PHE A 1 84 ? -6.223 20.766 15.359 1 98.88 84 PHE A CA 1
ATOM 657 C C . PHE A 1 84 ? -4.707 20.656 15.219 1 98.88 84 PHE A C 1
ATOM 659 O O . PHE A 1 84 ? -4.215 20.047 14.266 1 98.88 84 PHE A O 1
ATOM 666 N N . ASP A 1 85 ? -4.02 21.219 16.125 1 98.62 85 ASP A N 1
ATOM 667 C CA . ASP A 1 85 ? -2.566 21.094 16.125 1 98.62 85 ASP A CA 1
ATOM 668 C C . ASP A 1 85 ? -2.01 21.234 17.531 1 98.62 85 ASP A C 1
ATOM 670 O O . ASP A 1 85 ? -2.625 21.875 18.391 1 98.62 85 ASP A O 1
ATOM 674 N N . ILE A 1 86 ? -0.85 20.734 17.719 1 97.94 86 ILE A N 1
ATOM 675 C CA . ILE A 1 86 ? -0.265 20.688 19.062 1 97.94 86 ILE A CA 1
ATOM 676 C C . ILE A 1 86 ? 0.51 21.984 19.328 1 97.94 86 ILE A C 1
ATOM 678 O O . ILE A 1 86 ? 0.819 22.297 20.469 1 97.94 86 ILE A O 1
ATOM 682 N N . SER A 1 87 ? 0.917 22.656 18.344 1 97.5 87 SER A N 1
ATOM 683 C CA . SER A 1 87 ? 1.787 23.828 18.453 1 97.5 87 SER A CA 1
ATOM 684 C C . SER A 1 87 ? 0.997 25.062 18.844 1 97.5 87 SER A C 1
ATOM 686 O O . SER A 1 87 ? 0.068 25.469 18.125 1 97.5 87 SER A O 1
ATOM 688 N N . ASP A 1 88 ? 1.418 25.781 19.891 1 97.94 88 ASP A N 1
ATOM 689 C CA . ASP A 1 88 ? 0.783 27.016 20.344 1 97.94 88 ASP A CA 1
ATOM 690 C C . ASP A 1 88 ? 0.904 28.109 19.297 1 97.94 88 ASP A C 1
ATOM 692 O O . ASP A 1 88 ? -0.081 28.781 18.984 1 97.94 88 ASP A O 1
ATOM 696 N N . TYR A 1 89 ? 2.021 28.234 18.766 1 96.12 89 TYR A N 1
ATOM 697 C CA . TYR A 1 89 ? 2.303 29.344 17.859 1 96.12 89 TYR A CA 1
ATOM 698 C C . TYR A 1 89 ? 1.648 29.109 16.5 1 96.12 89 TYR A C 1
ATOM 700 O O . TYR A 1 89 ? 1.207 30.062 15.844 1 96.12 89 TYR A O 1
ATOM 708 N N . ALA A 1 90 ? 1.629 27.891 16.062 1 96.25 90 ALA A N 1
ATOM 709 C CA . ALA A 1 90 ? 0.942 27.578 14.805 1 96.25 90 ALA A CA 1
ATOM 710 C C . ALA A 1 90 ? -0.545 27.906 14.898 1 96.25 90 ALA A C 1
ATOM 712 O O . ALA A 1 90 ? -1.102 28.547 14.008 1 96.25 90 ALA A O 1
ATOM 713 N N . ILE A 1 91 ? -1.126 27.547 15.977 1 97.88 91 ILE A N 1
ATOM 714 C CA . ILE A 1 91 ? -2.561 27.734 16.156 1 97.88 91 ILE A CA 1
ATOM 715 C C . ILE A 1 91 ? -2.861 29.234 16.312 1 97.88 91 ILE A C 1
ATOM 717 O O . ILE A 1 91 ? -3.865 29.719 15.797 1 97.88 91 ILE A O 1
ATOM 721 N N . GLN A 1 92 ? -2.025 29.922 17.047 1 96.69 92 GLN A N 1
ATOM 722 C CA . GLN A 1 92 ? -2.186 31.359 17.141 1 96.69 92 GLN A CA 1
ATOM 723 C C . GLN A 1 92 ? -2.199 32 15.758 1 96.69 92 GLN A C 1
ATOM 725 O O . GLN A 1 92 ? -3.09 32.812 15.445 1 96.69 92 GLN A O 1
ATOM 730 N N . GLU A 1 93 ? -1.239 31.656 14.953 1 93.69 93 GLU A N 1
ATOM 731 C CA . GLU A 1 93 ? -1.158 32.188 13.594 1 93.69 93 GLU A CA 1
ATOM 732 C C . GLU A 1 93 ? -2.387 31.812 12.781 1 93.69 93 GLU A C 1
ATOM 734 O O . GLU A 1 93 ? -2.932 32.625 12.039 1 93.69 93 GLU A O 1
ATOM 739 N N . ALA A 1 94 ? -2.791 30.594 12.883 1 96.19 94 ALA A N 1
ATOM 740 C CA . ALA A 1 94 ? -3.938 30.094 12.133 1 96.19 94 ALA A CA 1
ATOM 741 C C . ALA A 1 94 ? -5.199 30.875 12.461 1 96.19 94 ALA A C 1
ATOM 743 O O . ALA A 1 94 ? -5.945 31.281 11.562 1 96.19 94 ALA A O 1
ATOM 744 N N . ASN A 1 95 ? -5.418 31.078 13.734 1 96.25 95 ASN A N 1
ATOM 745 C CA . ASN A 1 95 ? -6.598 31.844 14.148 1 96.25 95 ASN A CA 1
ATOM 746 C C . ASN A 1 95 ? -6.523 33.281 13.68 1 96.25 95 ASN A C 1
ATOM 748 O O . ASN A 1 95 ? -7.539 33.875 13.297 1 96.25 95 ASN A O 1
ATOM 752 N N . GLU A 1 96 ? -5.379 33.875 13.711 1 93.06 96 GLU A N 1
ATOM 753 C CA . GLU A 1 96 ? -5.203 35.25 13.195 1 93.06 96 GLU A CA 1
ATOM 754 C C . GLU A 1 96 ? -5.527 35.312 11.703 1 93.06 96 GLU A C 1
ATOM 756 O O . GLU A 1 96 ? -6.211 36.219 11.258 1 93.06 96 GLU A O 1
ATOM 761 N N . LEU A 1 97 ? -5.031 34.344 10.992 1 92.62 97 LEU A N 1
ATOM 762 C CA . LEU A 1 97 ? -5.297 34.281 9.562 1 92.62 97 LEU A CA 1
ATOM 763 C C . LEU A 1 97 ? -6.789 34.125 9.289 1 92.62 97 LEU A C 1
ATOM 765 O O . LEU A 1 97 ? -7.328 34.719 8.367 1 92.62 97 LEU A O 1
ATOM 769 N N . ALA A 1 98 ? -7.426 33.312 10.023 1 94.75 98 ALA A N 1
ATOM 770 C CA . ALA A 1 98 ? -8.859 33.094 9.859 1 94.75 98 ALA A CA 1
ATOM 771 C C . ALA A 1 98 ? -9.648 34.375 10.078 1 94.75 98 ALA A C 1
ATOM 773 O O . ALA A 1 98 ? -10.57 34.688 9.32 1 94.75 98 ALA A O 1
ATOM 774 N N . ILE A 1 99 ? -9.297 35.094 11.102 1 93.88 99 ILE A N 1
ATOM 775 C CA . ILE A 1 99 ? -9.969 36.344 11.438 1 93.88 99 ILE A CA 1
ATOM 776 C C . ILE A 1 99 ? -9.781 37.375 10.312 1 93.88 99 ILE A C 1
ATOM 778 O O . ILE A 1 99 ? -10.75 37.938 9.812 1 93.88 99 ILE A O 1
ATOM 782 N N . VAL A 1 100 ? -8.547 37.469 9.859 1 90.88 100 VAL A N 1
ATOM 783 C CA . VAL A 1 100 ? -8.219 38.469 8.859 1 90.88 100 VAL A CA 1
ATOM 784 C C . VAL A 1 100 ? -8.867 38.125 7.527 1 90.88 100 VAL A C 1
ATOM 786 O O . VAL A 1 100 ? -9.289 39 6.777 1 90.88 100 VAL A O 1
ATOM 789 N N . SER A 1 101 ? -8.953 36.875 7.27 1 92.12 101 SER A N 1
ATOM 790 C CA . SER A 1 101 ? -9.508 36.406 6 1 92.12 101 SER A CA 1
ATOM 791 C C . SER A 1 101 ? -11.031 36.312 6.066 1 92.12 101 SER A C 1
ATOM 793 O O . SER A 1 101 ? -11.688 36.156 5.039 1 92.12 101 SER A O 1
ATOM 795 N N . ASN A 1 102 ? -11.617 36.438 7.234 1 94.12 102 ASN A N 1
ATOM 796 C CA . ASN A 1 102 ? -13.047 36.312 7.469 1 94.12 102 ASN A CA 1
ATOM 797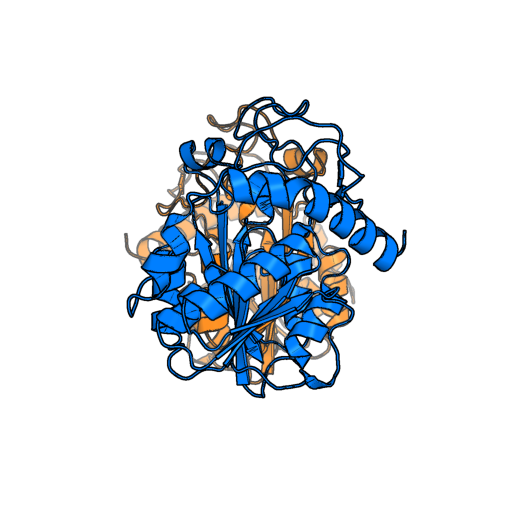 C C . ASN A 1 102 ? -13.594 34.969 6.949 1 94.12 102 ASN A C 1
ATOM 799 O O . ASN A 1 102 ? -14.602 34.938 6.242 1 94.12 102 ASN A O 1
ATOM 803 N N . LEU A 1 103 ? -12.859 33.969 7.086 1 95.5 103 LEU A N 1
ATOM 804 C CA . LEU A 1 103 ? -13.281 32.625 6.727 1 95.5 103 LEU A CA 1
ATOM 805 C C . LEU A 1 103 ? -13.75 31.844 7.957 1 95.5 103 LEU A C 1
ATOM 807 O O . LEU A 1 103 ? -13.195 32 9.047 1 95.5 103 LEU A O 1
ATOM 811 N N . PRO A 1 104 ? -14.789 31.031 7.793 1 97.06 104 PRO A N 1
ATOM 812 C CA . PRO A 1 104 ? -15.367 30.312 8.93 1 97.06 104 PRO A CA 1
ATOM 813 C C . PRO A 1 104 ? -14.516 29.125 9.375 1 97.06 104 PRO A C 1
ATOM 815 O O . PRO A 1 104 ? -14.93 27.969 9.234 1 97.06 104 PRO A O 1
ATOM 818 N N . CYS A 1 105 ? -13.383 29.406 9.93 1 97.25 105 CYS A N 1
ATOM 819 C CA . CYS A 1 105 ? -12.453 28.406 10.438 1 97.25 105 CYS A CA 1
ATOM 820 C C . CYS A 1 105 ? -12.133 28.656 11.906 1 97.25 105 CYS A C 1
ATOM 822 O O . CYS A 1 105 ? -12.008 29.812 12.328 1 97.25 105 CYS A O 1
ATOM 824 N N . THR A 1 106 ? -12.055 27.594 12.641 1 98.06 106 THR A N 1
ATOM 825 C CA . THR A 1 106 ? -11.578 27.609 14.023 1 98.06 106 THR A CA 1
ATOM 826 C C . THR A 1 106 ? -10.391 26.672 14.203 1 98.06 106 THR A C 1
ATOM 828 O O . THR A 1 106 ? -10.383 25.578 13.648 1 98.06 106 THR A O 1
ATOM 831 N N . PHE A 1 107 ? -9.445 27.156 14.906 1 98.75 107 PHE A N 1
ATOM 832 C CA . PHE A 1 107 ? -8.258 26.344 15.156 1 98.75 107 PHE A CA 1
ATOM 833 C C . PHE A 1 107 ? -8.055 26.109 16.641 1 98.75 107 PHE A C 1
ATOM 835 O O . PHE A 1 107 ? -8.117 27.047 17.438 1 98.75 107 PHE A O 1
ATOM 842 N N . ILE A 1 108 ? -7.832 24.875 17.016 1 98.81 108 ILE A N 1
ATOM 843 C CA . ILE A 1 108 ? -7.773 24.469 18.422 1 98.81 108 ILE A CA 1
ATOM 844 C C . ILE A 1 108 ? -6.402 23.875 18.734 1 98.81 108 ILE A C 1
ATOM 846 O O . ILE A 1 108 ? -5.957 22.938 18.062 1 98.81 108 ILE A O 1
ATOM 850 N N . ARG A 1 109 ? -5.711 24.453 19.734 1 98.62 109 ARG A N 1
ATOM 851 C CA . ARG A 1 109 ? -4.469 23.875 20.234 1 98.62 109 ARG A CA 1
ATOM 852 C C . ARG A 1 109 ? -4.746 22.656 21.125 1 98.62 109 ARG A C 1
ATOM 854 O O . ARG A 1 109 ? -5.305 22.781 22.203 1 98.62 109 ARG A O 1
ATOM 861 N N . THR A 1 110 ? -4.395 21.484 20.656 1 98.5 110 THR A N 1
ATOM 862 C CA . THR A 1 110 ? -4.602 20.25 21.422 1 98.5 110 THR A CA 1
ATOM 863 C C . THR A 1 110 ? -3.729 19.125 20.859 1 98.5 110 THR A C 1
ATOM 865 O O . THR A 1 110 ? -3.27 19.188 19.719 1 98.5 110 THR A O 1
ATOM 868 N N . ASP A 1 111 ? -3.395 18.203 21.734 1 98.25 111 ASP A N 1
ATOM 869 C CA . ASP A 1 111 ? -2.932 16.891 21.281 1 98.25 111 ASP A CA 1
ATOM 870 C C . ASP A 1 111 ? -4.051 16.141 20.562 1 98.25 111 ASP A C 1
ATOM 872 O O . ASP A 1 111 ? -5.164 16.031 21.078 1 98.25 111 ASP A O 1
ATOM 876 N N . VAL A 1 112 ? -3.811 15.703 19.391 1 98.19 112 VAL A N 1
ATOM 877 C CA . VAL A 1 112 ? -4.852 15.039 18.609 1 98.19 112 VAL A CA 1
ATOM 878 C C . VAL A 1 112 ? -5.422 13.867 19.391 1 98.19 112 VAL A C 1
ATOM 880 O O . VAL A 1 112 ? -6.59 13.508 19.234 1 98.19 112 VAL A O 1
ATOM 883 N N . TYR A 1 113 ? -4.668 13.234 20.25 1 98.38 113 TYR A N 1
ATOM 884 C CA . TYR A 1 113 ? -5.121 12.094 21.047 1 98.38 113 TYR A CA 1
ATOM 885 C C . TYR A 1 113 ? -6.059 12.547 22.156 1 98.38 113 TYR A C 1
ATOM 887 O O . TYR A 1 113 ? -6.691 11.719 22.812 1 98.38 113 TYR A O 1
ATOM 895 N N . ASP A 1 114 ? -6.176 13.898 22.328 1 98.12 114 ASP A N 1
ATOM 896 C CA . ASP A 1 114 ? -6.992 14.438 23.406 1 98.12 114 ASP A CA 1
ATOM 897 C C . ASP A 1 114 ? -8.195 15.195 22.859 1 98.12 114 ASP A C 1
ATOM 899 O O . ASP A 1 114 ? -8.836 15.961 23.594 1 98.12 114 ASP A O 1
ATOM 903 N N . ILE A 1 115 ? -8.438 15.039 21.594 1 98.38 115 ILE A N 1
ATOM 904 C CA . ILE A 1 115 ? -9.578 15.742 21.016 1 98.38 115 ILE A CA 1
ATOM 905 C C . ILE A 1 115 ? -10.852 15.352 21.766 1 98.38 115 ILE A C 1
ATOM 907 O O . ILE A 1 115 ? -11.117 14.164 21.984 1 98.38 115 ILE A O 1
ATOM 911 N N . GLY A 1 116 ? -11.609 16.328 22.125 1 96.31 116 GLY A N 1
ATOM 912 C CA . GLY A 1 116 ? -12.75 16.141 23.016 1 96.31 116 GLY A CA 1
ATOM 913 C C . GLY A 1 116 ? -13.961 15.547 22.312 1 96.31 116 GLY A C 1
ATOM 914 O O . GLY A 1 116 ? -14.055 15.578 21.094 1 96.31 116 GLY A O 1
ATOM 915 N N . LYS A 1 117 ? -14.891 15.055 23.078 1 97.38 117 LYS A N 1
ATOM 916 C CA . LYS A 1 117 ? -16.078 14.352 22.594 1 97.38 117 LYS A CA 1
ATOM 917 C C . LYS A 1 117 ? -17.031 15.312 21.891 1 97.38 117 LYS A C 1
ATOM 919 O O . LYS A 1 117 ? -17.922 14.875 21.156 1 97.38 117 LYS A O 1
ATOM 924 N N . GLU A 1 118 ? -16.891 16.594 22.172 1 97.94 118 GLU A N 1
ATOM 925 C CA . GLU A 1 118 ? -17.75 17.578 21.516 1 97.94 118 GLU A CA 1
ATOM 926 C C . GLU A 1 118 ? -17.547 17.562 20 1 97.94 118 GLU A C 1
ATOM 928 O O . GLU A 1 118 ? -18.375 18.094 19.25 1 97.94 118 GLU A O 1
ATOM 933 N N . HIS A 1 119 ? -16.531 16.938 19.562 1 98.56 119 HIS A N 1
ATOM 934 C CA . HIS A 1 119 ? -16.234 16.891 18.125 1 98.56 119 HIS A CA 1
ATOM 935 C C . HIS A 1 119 ? -16.688 15.57 17.516 1 98.56 119 HIS A C 1
ATOM 937 O O . HIS A 1 119 ? -16.438 15.305 16.344 1 98.56 119 HIS A O 1
ATOM 943 N N . THR A 1 120 ? -17.328 14.711 18.266 1 98.69 120 THR A N 1
ATOM 944 C CA . THR A 1 120 ? -17.781 13.406 17.797 1 98.69 120 THR A CA 1
ATOM 945 C C . THR A 1 120 ? -18.812 13.562 16.672 1 98.69 120 THR A C 1
ATOM 947 O O . THR A 1 120 ? -19.781 14.312 16.812 1 98.69 120 THR A O 1
ATOM 950 N N . GLU A 1 121 ? -18.562 12.961 15.523 1 98.69 121 GLU A N 1
ATOM 951 C CA . GLU A 1 121 ? -19.453 12.883 14.375 1 98.69 121 GLU A CA 1
ATOM 952 C C . GLU A 1 121 ? -19.875 14.273 13.922 1 98.69 121 GLU A C 1
ATOM 954 O O . GLU A 1 121 ? -21.062 14.523 13.68 1 98.69 121 GLU A O 1
ATOM 959 N N . GLN A 1 122 ? -18.922 15.133 13.812 1 98.69 122 GLN A N 1
ATOM 960 C CA . GLN A 1 122 ? -19.266 16.516 13.5 1 98.69 122 GLN A CA 1
ATOM 961 C C . GLN A 1 122 ? -18.828 16.875 12.078 1 98.69 122 GLN A C 1
ATOM 963 O O . GLN A 1 122 ? -19.25 17.906 11.531 1 98.69 122 GLN A O 1
ATOM 968 N N . TYR A 1 123 ? -18.031 16.078 11.438 1 98.94 123 TYR A N 1
ATOM 969 C CA . TYR A 1 123 ? -17.375 16.531 10.227 1 98.94 123 TYR A CA 1
ATOM 970 C C . TYR A 1 123 ? -17.719 15.633 9.039 1 98.94 123 TYR A C 1
ATOM 972 O O . TYR A 1 123 ? -17.734 14.406 9.172 1 98.94 123 TYR A O 1
ATOM 980 N N . ASP A 1 124 ? -17.984 16.219 7.883 1 98.94 124 ASP A N 1
ATOM 981 C CA . ASP A 1 124 ? -18.188 15.508 6.629 1 98.94 124 ASP A CA 1
ATOM 982 C C . ASP A 1 124 ? -16.875 14.953 6.082 1 98.94 124 ASP A C 1
ATOM 984 O O . ASP A 1 124 ? -16.875 13.938 5.383 1 98.94 124 ASP A O 1
ATOM 988 N N . LEU A 1 125 ? -15.828 15.672 6.363 1 98.88 125 LEU A N 1
ATOM 989 C CA . LEU A 1 125 ? -14.516 15.375 5.797 1 98.88 125 LEU A CA 1
ATOM 990 C C . LEU A 1 125 ? -13.422 15.602 6.832 1 98.88 125 LEU A C 1
ATOM 992 O O . LEU A 1 125 ? -13.43 16.594 7.555 1 98.88 125 LEU A O 1
ATOM 996 N N . VAL A 1 126 ? -12.539 14.633 6.98 1 98.94 126 VAL A N 1
ATOM 997 C CA . VAL A 1 126 ? -11.297 14.805 7.73 1 98.94 126 VAL A CA 1
ATOM 998 C C . VAL A 1 126 ? -10.102 14.758 6.777 1 98.94 126 VAL A C 1
ATOM 1000 O O . VAL A 1 126 ? -10.016 13.867 5.93 1 98.94 126 VAL A O 1
ATOM 1003 N N . TYR A 1 127 ? -9.273 15.75 6.883 1 98.94 127 TYR A N 1
ATOM 1004 C CA . TYR A 1 127 ? -8.109 15.891 6.012 1 98.94 127 TYR A CA 1
ATOM 1005 C C . TYR A 1 127 ? -6.816 15.773 6.805 1 98.94 127 TYR A C 1
ATOM 1007 O O . TYR A 1 127 ? -6.684 16.359 7.883 1 98.94 127 TYR A O 1
ATOM 1015 N N . ILE A 1 128 ? -5.898 14.938 6.363 1 98.75 128 ILE A N 1
ATOM 1016 C CA . ILE A 1 128 ? -4.559 14.75 6.902 1 98.75 128 ILE A CA 1
ATOM 1017 C C . ILE A 1 128 ? -3.521 14.938 5.797 1 98.75 128 ILE A C 1
ATOM 1019 O O . ILE A 1 128 ? -3.607 14.305 4.742 1 98.75 128 ILE A O 1
ATOM 1023 N N . SER A 1 129 ? -2.525 15.797 6.074 1 96.38 129 SER A N 1
ATOM 1024 C CA . SER A 1 129 ? -1.637 16.031 4.941 1 96.38 129 SER A CA 1
ATOM 1025 C C . SER A 1 129 ? -0.22 16.344 5.406 1 96.38 129 SER A C 1
ATOM 1027 O O . SER A 1 129 ? 0.001 16.656 6.578 1 96.38 129 SER A O 1
ATOM 1029 N N . ILE A 1 130 ? 0.747 16.219 4.512 1 91.69 130 ILE A N 1
ATOM 1030 C CA . ILE A 1 130 ? 2.137 16.625 4.352 1 91.69 130 ILE A CA 1
ATOM 1031 C C . ILE A 1 130 ? 2.889 16.438 5.668 1 91.69 130 ILE A C 1
ATOM 1033 O O . ILE A 1 130 ? 3.143 17.406 6.387 1 91.69 130 ILE A O 1
ATOM 1037 N N . GLY A 1 131 ? 3.264 15.266 5.91 1 92.69 131 GLY A N 1
ATOM 1038 C CA . GLY A 1 131 ? 4.199 14.961 6.984 1 92.69 131 GLY A CA 1
ATOM 1039 C C . GLY A 1 131 ? 3.547 14.938 8.352 1 92.69 131 GLY A C 1
ATOM 1040 O O . GLY A 1 131 ? 4.195 15.227 9.359 1 92.69 131 GLY A O 1
ATOM 1041 N N . ALA A 1 132 ? 2.283 14.719 8.445 1 96.94 132 ALA A N 1
ATOM 1042 C CA . ALA A 1 132 ? 1.565 14.695 9.719 1 96.94 132 ALA A CA 1
ATOM 1043 C C . ALA A 1 132 ? 1.727 13.344 10.414 1 96.94 132 ALA A C 1
ATOM 1045 O O . ALA A 1 132 ? 2.035 13.281 11.602 1 96.94 132 ALA A O 1
ATOM 1046 N N . LEU A 1 133 ? 1.624 12.289 9.695 1 97.75 133 LEU A N 1
ATOM 1047 C CA . LEU A 1 133 ? 1.504 10.961 10.281 1 97.75 133 LEU A CA 1
ATOM 1048 C C . LEU A 1 133 ? 2.814 10.531 10.93 1 97.75 133 LEU A C 1
ATOM 1050 O O . LEU A 1 133 ? 2.812 9.766 11.898 1 97.75 133 LEU A O 1
ATOM 1054 N N . THR A 1 134 ? 3.938 11.047 10.438 1 95.75 134 THR A N 1
ATOM 1055 C CA . THR A 1 134 ? 5.246 10.656 10.953 1 95.75 134 THR A CA 1
ATOM 1056 C C . THR A 1 134 ? 5.43 11.117 12.391 1 95.75 134 THR A C 1
ATOM 1058 O O . THR A 1 134 ? 6.336 10.656 13.086 1 95.75 134 THR A O 1
ATOM 1061 N N . TRP A 1 135 ? 4.598 11.977 12.891 1 96.56 135 TRP A N 1
ATOM 1062 C CA . TRP A 1 135 ? 4.75 12.531 14.234 1 96.56 135 TRP A CA 1
ATOM 1063 C C . TRP A 1 135 ? 3.873 11.789 15.234 1 96.56 135 TRP A C 1
ATOM 1065 O O . TRP A 1 135 ? 3.885 12.094 16.422 1 96.56 135 TRP A O 1
ATOM 1075 N N . LEU A 1 136 ? 3.123 10.859 14.758 1 97.56 136 LEU A N 1
ATOM 1076 C CA . LEU A 1 136 ? 2.127 10.18 15.578 1 97.56 136 LEU A CA 1
ATOM 1077 C C . LEU A 1 136 ? 2.635 8.812 16.031 1 97.56 136 LEU A C 1
ATOM 1079 O O . LEU A 1 136 ? 2.826 7.914 15.219 1 97.56 136 LEU A O 1
ATOM 1083 N N . PRO A 1 137 ? 2.754 8.57 17.344 1 96.69 137 PRO A N 1
ATOM 1084 C CA . PRO A 1 137 ? 3.316 7.316 17.844 1 96.69 137 PRO A CA 1
ATOM 1085 C C . PRO A 1 137 ? 2.35 6.141 17.719 1 96.69 137 PRO A C 1
ATOM 1087 O O . PRO A 1 137 ? 2.773 4.98 17.719 1 96.69 137 PRO A O 1
ATOM 1090 N N . ASP A 1 138 ? 1.061 6.426 17.625 1 97.38 138 ASP A N 1
ATOM 1091 C CA . ASP A 1 138 ? 0.045 5.379 17.641 1 97.38 138 ASP A CA 1
ATOM 1092 C C . ASP A 1 138 ? -1.015 5.625 16.562 1 97.38 138 ASP A C 1
ATOM 1094 O O . ASP A 1 138 ? -2.004 6.316 16.812 1 97.38 138 ASP A O 1
ATOM 1098 N N . LEU A 1 139 ? -0.837 4.957 15.445 1 97.88 139 LEU A N 1
ATOM 1099 C CA . LEU A 1 139 ? -1.736 5.18 14.32 1 97.88 139 LEU A CA 1
ATOM 1100 C C . LEU A 1 139 ? -3.111 4.578 14.594 1 97.88 139 LEU A C 1
ATOM 1102 O O . LEU A 1 139 ? -4.129 5.137 14.188 1 97.88 139 LEU A O 1
ATOM 1106 N N . GLN A 1 140 ? -3.146 3.385 15.203 1 98.25 140 GLN A N 1
ATOM 1107 C CA . GLN A 1 140 ? -4.438 2.75 15.453 1 98.25 140 GLN A CA 1
ATOM 1108 C C . GLN A 1 140 ? -5.34 3.658 16.281 1 98.25 140 GLN A C 1
ATOM 1110 O O . GLN A 1 140 ? -6.5 3.881 15.93 1 98.25 140 GLN A O 1
ATOM 1115 N N . ARG A 1 141 ? -4.844 4.188 17.375 1 98.31 141 ARG A N 1
ATOM 1116 C CA . ARG A 1 141 ? -5.613 5.113 18.203 1 98.31 141 ARG A CA 1
ATOM 1117 C C . ARG A 1 141 ? -5.977 6.371 17.422 1 98.31 141 ARG A C 1
ATOM 1119 O O . ARG A 1 141 ? -7.102 6.867 17.516 1 98.31 141 ARG A O 1
ATOM 1126 N N . PHE A 1 142 ? -4.996 6.871 16.719 1 98.69 142 PHE A N 1
ATOM 1127 C CA . PHE A 1 142 ? -5.199 8.078 15.93 1 98.69 142 PHE A CA 1
ATOM 1128 C C . PHE A 1 142 ? -6.367 7.91 14.969 1 98.69 142 PHE A C 1
ATOM 1130 O O . PHE A 1 142 ? -7.262 8.75 14.914 1 98.69 142 PHE A O 1
ATOM 1137 N N . PHE A 1 143 ? -6.418 6.777 14.234 1 98.88 143 PHE A N 1
ATOM 1138 C CA . PHE A 1 143 ? -7.457 6.613 13.227 1 98.88 143 PHE A CA 1
ATOM 1139 C C . PHE A 1 143 ? -8.789 6.262 13.867 1 98.88 143 PHE A C 1
ATOM 1141 O O . PHE A 1 143 ? -9.852 6.523 13.305 1 98.88 143 PHE A O 1
ATOM 1148 N N . THR A 1 144 ? -8.766 5.672 15.023 1 98.75 144 THR A N 1
ATOM 1149 C CA . THR A 1 144 ? -10.008 5.516 15.781 1 98.75 144 THR A CA 1
ATOM 1150 C C . THR A 1 144 ? -10.617 6.879 16.109 1 98.75 144 THR A C 1
ATOM 1152 O O . THR A 1 144 ? -11.82 7.07 15.961 1 98.75 144 THR A O 1
ATOM 1155 N N . ILE A 1 145 ? -9.766 7.809 16.516 1 98.81 145 ILE A N 1
ATOM 1156 C CA . ILE A 1 145 ? -10.211 9.172 16.781 1 98.81 145 ILE A CA 1
ATOM 1157 C C . ILE A 1 145 ? -10.742 9.805 15.508 1 98.81 145 ILE A C 1
ATOM 1159 O O . ILE A 1 145 ? -11.82 10.406 15.5 1 98.81 145 ILE A O 1
ATOM 1163 N N . VAL A 1 146 ? -10.008 9.656 14.391 1 98.94 146 VAL A N 1
ATOM 1164 C CA . VAL A 1 146 ? -10.43 10.188 13.094 1 98.94 146 VAL A CA 1
ATOM 1165 C C . VAL A 1 146 ? -11.812 9.664 12.75 1 98.94 146 VAL A C 1
ATOM 1167 O O . VAL A 1 146 ? -12.695 10.43 12.359 1 98.94 146 VAL A O 1
ATOM 1170 N N . SER A 1 147 ? -11.977 8.375 12.867 1 98.88 147 SER A N 1
ATOM 1171 C CA . SER A 1 147 ? -13.281 7.77 12.586 1 98.88 147 SER A CA 1
ATOM 1172 C C . SER A 1 147 ? -14.367 8.367 13.469 1 98.88 147 SER A C 1
ATOM 1174 O O . SER A 1 147 ? -15.492 8.586 13.016 1 98.88 147 SER A O 1
ATOM 1176 N N . GLY A 1 148 ? -14.055 8.609 14.711 1 98.81 148 GLY A N 1
ATOM 1177 C CA . GLY A 1 148 ? -15 9.203 15.641 1 98.81 148 GLY A CA 1
ATOM 1178 C C . GLY A 1 148 ? -15.406 10.617 15.273 1 98.81 148 GLY A C 1
ATOM 1179 O O . GLY A 1 148 ? -16.516 11.055 15.586 1 98.81 148 GLY A O 1
ATOM 1180 N N . LEU A 1 149 ? -14.539 11.383 14.648 1 98.94 149 LEU A N 1
ATOM 1181 C CA . LEU A 1 149 ? -14.805 12.758 14.234 1 98.94 149 LEU A CA 1
ATOM 1182 C C . LEU A 1 149 ? -15.758 12.789 13.039 1 98.94 149 LEU A C 1
ATOM 1184 O O . LEU A 1 149 ? -16.5 13.758 12.867 1 98.94 149 LEU A O 1
ATOM 1188 N N . LEU A 1 150 ? -15.688 11.758 12.219 1 98.94 150 LEU A N 1
ATOM 1189 C CA . LEU A 1 150 ? -16.422 11.711 10.961 1 98.94 150 LEU A CA 1
ATOM 1190 C C . LEU A 1 150 ? -17.891 11.406 11.211 1 98.94 150 LEU A C 1
ATOM 1192 O O . LEU A 1 150 ? -18.219 10.531 12.023 1 98.94 150 LEU A O 1
ATOM 1196 N N . LYS A 1 151 ? -18.766 12.141 10.5 1 98.81 151 LYS A N 1
ATOM 1197 C CA . LYS A 1 151 ? -20.156 11.734 10.383 1 98.81 151 LYS A CA 1
ATOM 1198 C C . LYS A 1 151 ? -20.281 10.367 9.711 1 98.81 151 LYS A C 1
ATOM 1200 O O . LYS A 1 151 ? -19.328 9.883 9.102 1 98.81 151 LYS A O 1
ATOM 1205 N N . LYS A 1 152 ? -21.547 9.797 9.938 1 97.94 152 LYS A N 1
ATOM 1206 C CA . LYS A 1 152 ? -21.828 8.617 9.125 1 97.94 152 LYS A CA 1
ATOM 1207 C C . LYS A 1 152 ? -21.625 8.914 7.641 1 97.94 152 LYS A C 1
ATOM 1209 O O . LYS A 1 152 ? -22.078 9.953 7.148 1 97.94 152 LYS A O 1
ATOM 1214 N N . GLU A 1 153 ? -20.906 8.094 6.984 1 97.38 153 GLU A N 1
ATOM 1215 C CA . GLU A 1 153 ? -20.625 8.211 5.559 1 97.38 153 GLU A CA 1
ATOM 1216 C C . GLU A 1 153 ? -19.625 9.344 5.281 1 97.38 153 GLU A C 1
ATOM 1218 O O . GLU A 1 153 ? -19.5 9.797 4.141 1 97.38 153 GLU A O 1
ATOM 1223 N N . GLY A 1 154 ? -19.031 9.906 6.363 1 98.81 154 GLY A N 1
ATOM 1224 C CA . GLY A 1 154 ? -18 10.922 6.18 1 98.81 154 GLY A CA 1
ATOM 1225 C C . GLY A 1 154 ? -16.797 10.406 5.426 1 98.81 154 GLY A C 1
ATOM 1226 O O . GLY A 1 154 ? -16.625 9.195 5.266 1 98.81 154 GLY A O 1
ATOM 1227 N N . THR A 1 155 ? -15.977 11.328 4.922 1 98.88 155 THR A N 1
ATOM 1228 C CA . THR A 1 155 ? -14.859 11 4.051 1 98.88 155 THR A CA 1
ATOM 1229 C C . THR A 1 155 ? -13.531 11.344 4.723 1 98.88 155 THR A C 1
ATOM 1231 O O . THR A 1 155 ? -13.391 12.414 5.324 1 98.88 155 THR A O 1
ATOM 1234 N N . LEU A 1 156 ? -12.617 10.414 4.703 1 98.94 156 LEU A N 1
ATOM 1235 C CA . LEU A 1 156 ? -11.227 10.656 5.051 1 98.94 156 LEU A CA 1
ATOM 1236 C C . LEU A 1 156 ? -10.383 10.891 3.797 1 98.94 156 LEU A C 1
ATOM 1238 O O . LEU A 1 156 ? -10.453 10.117 2.842 1 98.94 156 LEU A O 1
ATOM 1242 N N . VAL A 1 157 ? -9.68 11.969 3.723 1 98.94 157 VAL A N 1
ATOM 1243 C CA . VAL A 1 157 ? -8.703 12.219 2.666 1 98.94 157 VAL A CA 1
ATOM 1244 C C . VAL A 1 157 ? -7.312 12.391 3.275 1 98.94 157 VAL A C 1
ATOM 1246 O O . VAL A 1 157 ? -7.113 13.242 4.148 1 98.94 157 VAL A O 1
ATOM 1249 N N . ILE A 1 158 ? -6.43 11.586 2.879 1 98.94 158 ILE A N 1
ATOM 1250 C CA . ILE A 1 158 ? -5.027 11.688 3.264 1 98.94 158 ILE A CA 1
ATOM 1251 C C . ILE A 1 158 ? -4.184 12.039 2.041 1 98.94 158 ILE A C 1
ATOM 1253 O O . ILE A 1 158 ? -4.309 11.406 0.988 1 98.94 158 ILE A O 1
ATOM 1257 N N . TYR A 1 159 ? -3.424 13.047 2.055 1 98.75 159 TYR A N 1
ATOM 1258 C CA . TYR A 1 159 ? -2.395 13.414 1.09 1 98.75 159 TYR A CA 1
ATOM 1259 C C . TYR A 1 159 ? -1.037 13.555 1.767 1 98.75 159 TYR A C 1
ATOM 1261 O O . TYR A 1 159 ? -0.731 14.594 2.35 1 98.75 159 TYR A O 1
ATOM 1269 N N . GLU A 1 160 ? -0.211 12.523 1.694 1 98.06 160 GLU A N 1
ATOM 1270 C CA . GLU A 1 160 ? 0.958 12.367 2.555 1 98.06 160 GLU A CA 1
ATOM 1271 C C . GLU A 1 160 ? 2.152 11.828 1.769 1 98.06 160 GLU A C 1
ATOM 1273 O O . GLU A 1 160 ? 2 11.359 0.639 1 98.06 160 GLU A O 1
ATOM 1278 N N . MET A 1 161 ? 3.334 11.984 2.398 1 96.88 161 MET A N 1
ATOM 1279 C CA . MET A 1 161 ? 4.547 11.359 1.873 1 96.88 161 MET A CA 1
ATOM 1280 C C . MET A 1 161 ? 4.426 9.844 1.869 1 96.88 161 MET A C 1
ATOM 1282 O O . MET A 1 161 ? 3.863 9.258 2.797 1 96.88 161 MET A O 1
ATOM 1286 N N . HIS A 1 162 ? 4.949 9.312 0.885 1 97.75 162 HIS A N 1
ATOM 1287 C CA . HIS A 1 162 ? 4.895 7.859 0.795 1 97.75 162 HIS A CA 1
ATOM 1288 C C . HIS A 1 162 ? 5.785 7.211 1.849 1 97.75 162 HIS A C 1
ATOM 1290 O O . HIS A 1 162 ? 6.926 7.633 2.051 1 97.75 162 HIS A O 1
ATOM 1296 N N . PRO A 1 163 ? 5.352 6.102 2.49 1 96.62 163 PRO A N 1
ATOM 1297 C CA . PRO A 1 163 ? 6.129 5.438 3.539 1 96.62 163 PRO A CA 1
ATOM 1298 C C . PRO A 1 163 ? 7.473 4.918 3.035 1 96.62 163 PRO A C 1
ATOM 1300 O O . PRO A 1 163 ? 8.43 4.805 3.811 1 96.62 163 PRO A O 1
ATOM 1303 N N . PHE A 1 164 ? 7.641 4.656 1.775 1 96.44 164 PHE A N 1
ATOM 1304 C CA . PHE A 1 164 ? 8.883 4.148 1.203 1 96.44 164 PHE A CA 1
ATOM 1305 C C . PHE A 1 164 ? 10 5.168 1.35 1 96.44 164 PHE A C 1
ATOM 1307 O O . PHE A 1 164 ? 11.18 4.805 1.364 1 96.44 164 PHE A O 1
ATOM 1314 N N . LEU A 1 165 ? 9.656 6.398 1.476 1 96 165 LEU A N 1
ATOM 1315 C CA . LEU A 1 165 ? 10.656 7.449 1.568 1 96 165 LEU A CA 1
ATOM 1316 C C . LEU A 1 165 ? 11.445 7.332 2.869 1 96 165 LEU A C 1
ATOM 1318 O O . LEU A 1 165 ? 12.586 7.793 2.951 1 96 165 LEU A O 1
ATOM 1322 N N . ASN A 1 166 ? 10.828 6.711 3.869 1 93.94 166 ASN A N 1
ATOM 1323 C CA . ASN A 1 166 ? 11.492 6.547 5.156 1 93.94 166 ASN A CA 1
ATOM 1324 C C . ASN A 1 166 ? 12.734 5.664 5.035 1 93.94 166 ASN A C 1
ATOM 1326 O O . ASN A 1 166 ? 13.57 5.637 5.938 1 93.94 166 ASN A O 1
ATOM 1330 N N . MET A 1 167 ? 12.867 4.98 3.92 1 96.81 167 MET A N 1
ATOM 1331 C CA . MET A 1 167 ? 14 4.078 3.74 1 96.81 167 MET A CA 1
ATOM 1332 C C . MET A 1 167 ? 15.203 4.824 3.172 1 96.81 167 MET A C 1
ATOM 1334 O O . MET A 1 167 ? 16.312 4.297 3.166 1 96.81 167 MET A O 1
ATOM 1338 N N . PHE A 1 168 ? 14.992 6.035 2.736 1 96.5 168 PHE A N 1
ATOM 1339 C CA . PHE A 1 168 ? 16.047 6.773 2.043 1 96.5 168 PHE A CA 1
ATOM 1340 C C . PHE A 1 168 ? 16.562 7.922 2.904 1 96.5 168 PHE A C 1
ATOM 1342 O O . PHE A 1 168 ? 15.781 8.586 3.594 1 96.5 168 PHE A O 1
ATOM 1349 N N . ALA A 1 169 ? 17.844 8.125 2.812 1 94.31 169 ALA A N 1
ATOM 1350 C CA . ALA A 1 169 ? 18.484 9.227 3.535 1 94.31 169 ALA A CA 1
ATOM 1351 C C . ALA A 1 169 ? 18.391 10.523 2.74 1 94.31 169 ALA A C 1
ATOM 1353 O O . ALA A 1 169 ? 18.422 10.508 1.508 1 94.31 169 ALA A O 1
ATOM 1354 N N . VAL A 1 170 ? 18.219 11.578 3.463 1 90.25 170 VAL A N 1
ATOM 1355 C CA . VAL A 1 170 ? 18.219 12.891 2.828 1 90.25 170 VAL A CA 1
ATOM 1356 C C . VAL A 1 170 ? 19.656 13.414 2.742 1 90.25 170 VAL A C 1
ATOM 1358 O O . VAL A 1 170 ? 20.531 13 3.51 1 90.25 170 VAL A O 1
ATOM 1361 N N . GLU A 1 171 ? 19.781 14.305 1.785 1 87.5 171 GLU A N 1
ATOM 1362 C CA . GLU A 1 171 ? 21.109 14.891 1.617 1 87.5 171 GLU A CA 1
ATOM 1363 C C . GLU A 1 171 ? 21.578 15.562 2.904 1 87.5 171 GLU A C 1
ATOM 1365 O O . GLU A 1 171 ? 20.812 16.25 3.574 1 87.5 171 GLU A O 1
ATOM 1370 N N . GLY A 1 172 ? 22.844 15.359 3.301 1 83.94 172 GLY A N 1
ATOM 1371 C CA . GLY A 1 172 ? 23.391 15.953 4.508 1 83.94 172 GLY A CA 1
ATOM 1372 C C . GLY A 1 172 ? 23.406 15 5.688 1 83.94 172 GLY A C 1
ATOM 1373 O O . GLY A 1 172 ? 24.125 15.219 6.664 1 83.94 172 GLY A O 1
ATOM 1374 N N . GLU A 1 173 ? 22.625 13.984 5.629 1 87.56 173 GLU A N 1
ATOM 1375 C CA . GLU A 1 173 ? 22.641 12.961 6.676 1 87.56 173 GLU A CA 1
ATOM 1376 C C . GLU A 1 173 ? 23.844 12.039 6.531 1 87.56 173 GLU A C 1
ATOM 1378 O O . GLU A 1 173 ? 24.344 11.836 5.426 1 87.56 173 GLU A O 1
ATOM 1383 N N . THR A 1 174 ? 24.266 11.461 7.617 1 90.88 174 THR A N 1
ATOM 1384 C CA . THR A 1 174 ? 25.422 10.57 7.652 1 90.88 174 THR A CA 1
ATOM 1385 C C . THR A 1 174 ? 25.172 9.336 6.801 1 90.88 174 THR A C 1
ATOM 1387 O O . THR A 1 174 ? 26.094 8.805 6.184 1 90.88 174 THR A O 1
ATOM 1390 N N . GLU A 1 175 ? 23.969 8.945 6.719 1 92.81 175 GLU A N 1
ATOM 1391 C CA . GLU A 1 175 ? 23.609 7.695 6.043 1 92.81 175 GLU A CA 1
ATOM 1392 C C . GLU A 1 175 ? 23.438 7.91 4.543 1 92.81 175 GLU A C 1
ATOM 1394 O O . GLU A 1 175 ? 23.234 6.953 3.795 1 92.81 175 GLU A O 1
ATOM 1399 N N . PHE A 1 176 ? 23.531 9.18 4.129 1 93.5 176 PHE A N 1
ATOM 1400 C CA . PHE A 1 176 ? 23.328 9.477 2.715 1 93.5 176 PHE A CA 1
ATOM 1401 C C . PHE A 1 176 ? 24.562 9.086 1.901 1 93.5 176 PHE A C 1
ATOM 1403 O O . PHE A 1 176 ? 25.641 9.656 2.08 1 93.5 176 PHE A O 1
ATOM 1410 N N . GLU A 1 177 ? 24.484 8.133 1.041 1 93.31 177 GLU A N 1
ATOM 1411 C CA . GLU A 1 177 ? 25.547 7.73 0.117 1 93.31 177 GLU A CA 1
ATOM 1412 C C . GLU A 1 177 ? 25.234 8.18 -1.308 1 93.31 177 GLU A C 1
ATOM 1414 O O . GLU A 1 177 ? 26.016 8.922 -1.913 1 93.31 177 GLU A O 1
ATOM 1419 N N . GLU A 1 178 ? 24.094 7.824 -1.808 1 94.19 178 GLU A N 1
ATOM 1420 C CA . GLU A 1 178 ? 23.531 8.234 -3.088 1 94.19 178 GLU A CA 1
ATOM 1421 C C . GLU A 1 178 ? 22 8.25 -3.033 1 94.19 178 GLU A C 1
ATOM 1423 O O . GLU A 1 178 ? 21.391 7.578 -2.195 1 94.19 178 GLU A O 1
ATOM 1428 N N . PRO A 1 179 ? 21.344 9.023 -3.848 1 94.06 179 PRO A N 1
ATOM 1429 C CA . PRO A 1 179 ? 19.922 9.297 -3.721 1 94.06 179 PRO A CA 1
ATOM 1430 C C . PRO A 1 179 ? 19.062 8.031 -3.742 1 94.06 179 PRO A C 1
ATOM 1432 O O . PRO A 1 179 ? 18.109 7.91 -2.973 1 94.06 179 PRO A O 1
ATOM 1435 N N . LEU A 1 180 ? 19.375 7.055 -4.57 1 96.5 180 LEU A N 1
ATOM 1436 C CA . LEU A 1 180 ? 18.5 5.91 -4.797 1 96.5 180 LEU A CA 1
ATOM 1437 C C . LEU A 1 180 ? 19.047 4.668 -4.098 1 96.5 180 LEU A C 1
ATOM 1439 O O . LEU A 1 180 ? 18.734 3.541 -4.492 1 96.5 180 LEU A O 1
ATOM 1443 N N . LYS A 1 181 ? 19.844 4.871 -3.057 1 96.81 181 LYS A N 1
ATOM 1444 C CA . LYS A 1 181 ? 20.297 3.764 -2.215 1 96.81 181 LYS A CA 1
ATOM 1445 C C . LYS A 1 181 ? 19.484 3.697 -0.921 1 96.81 181 LYS A C 1
ATOM 1447 O O . LYS A 1 181 ? 19.406 4.684 -0.184 1 96.81 181 LYS A O 1
ATOM 1452 N N . VAL A 1 182 ? 18.875 2.533 -0.646 1 97.56 182 VAL A N 1
ATOM 1453 C CA . VAL A 1 182 ? 18.141 2.324 0.599 1 97.56 182 VAL A CA 1
ATOM 1454 C C . VAL A 1 182 ? 19.109 2.387 1.782 1 97.56 182 VAL A C 1
ATOM 1456 O O . VAL A 1 182 ? 20.109 1.673 1.811 1 97.56 182 VAL A O 1
ATOM 1459 N N . ALA A 1 183 ? 18.781 3.268 2.699 1 96.56 183 ALA A N 1
ATOM 1460 C CA . ALA A 1 183 ? 19.656 3.486 3.852 1 96.56 183 ALA A CA 1
ATOM 1461 C C . ALA A 1 183 ? 19.062 2.873 5.113 1 96.56 183 ALA A C 1
ATOM 1463 O O . ALA A 1 183 ? 19.781 2.334 5.953 1 96.56 183 ALA A O 1
ATOM 1464 N N . PHE A 1 184 ? 17.812 2.9 5.305 1 96.62 184 PHE A N 1
ATOM 1465 C CA . PHE A 1 184 ? 17.156 2.535 6.559 1 96.62 184 PHE A CA 1
ATOM 1466 C C . PHE A 1 184 ? 16.188 1.377 6.348 1 96.62 184 PHE A C 1
ATOM 1468 O O . PHE A 1 184 ? 15.703 1.16 5.234 1 96.62 184 PHE A O 1
ATOM 1475 N N . SER A 1 185 ? 15.961 0.658 7.453 1 97.12 185 SER A N 1
ATOM 1476 C CA . SER A 1 185 ? 15 -0.444 7.406 1 97.12 185 SER A CA 1
ATOM 1477 C C . SER A 1 185 ? 13.57 0.07 7.301 1 97.12 185 SER A C 1
ATOM 1479 O O . SER A 1 185 ? 13.195 1.015 8 1 97.12 185 SER A O 1
ATOM 1481 N N . TYR A 1 186 ? 12.805 -0.587 6.383 1 97.19 186 TYR A N 1
ATOM 1482 C CA . TYR A 1 186 ? 11.375 -0.327 6.246 1 97.19 186 TYR A CA 1
ATOM 1483 C C . TYR A 1 186 ? 10.641 -0.628 7.547 1 97.19 186 TYR A C 1
ATOM 1485 O O . TYR A 1 186 ? 9.609 -0.017 7.836 1 97.19 186 TYR A O 1
ATOM 1493 N N . TYR A 1 187 ? 11.125 -1.476 8.375 1 95.06 187 TYR A N 1
ATOM 1494 C CA . TYR A 1 187 ? 10.438 -1.994 9.555 1 95.06 187 TYR A CA 1
ATOM 1495 C C . TYR A 1 187 ? 11 -1.38 10.828 1 95.06 187 TYR A C 1
ATOM 1497 O O . TYR A 1 187 ? 10.891 -1.968 11.906 1 95.06 187 TYR A O 1
ATOM 1505 N N . LYS A 1 188 ? 11.562 -0.249 10.672 1 91.56 188 LYS A N 1
ATOM 1506 C CA . LYS A 1 188 ? 12.039 0.433 11.867 1 91.56 188 LYS A CA 1
ATOM 1507 C C . LYS A 1 188 ? 10.898 0.664 12.859 1 91.56 188 LYS A C 1
ATOM 1509 O O . LYS A 1 188 ? 9.883 1.282 12.516 1 91.56 188 LYS A O 1
ATOM 1514 N N . ASN A 1 189 ? 11.008 0.145 14.016 1 86.62 189 ASN A N 1
ATOM 1515 C CA . ASN A 1 189 ? 9.953 0.239 15.023 1 86.62 189 ASN A CA 1
ATOM 1516 C C . ASN A 1 189 ? 10.227 1.36 16.016 1 86.62 189 ASN A C 1
ATOM 1518 O O . ASN A 1 189 ? 9.297 2.023 16.484 1 86.62 189 ASN A O 1
ATOM 1522 N N . ASP A 1 190 ? 11.492 1.584 16.312 1 91.56 190 ASP A N 1
ATOM 1523 C CA . ASP A 1 190 ? 11.852 2.654 17.234 1 91.56 190 ASP A CA 1
ATOM 1524 C C . ASP A 1 190 ? 11.781 4.02 16.562 1 91.56 190 ASP A C 1
ATOM 1526 O O . ASP A 1 190 ? 12.117 4.148 15.383 1 91.56 190 ASP A O 1
ATOM 1530 N N . PRO A 1 191 ? 11.344 5.031 17.312 1 94.5 191 PRO A N 1
ATOM 1531 C CA . PRO A 1 191 ? 11.289 6.375 16.734 1 94.5 191 PRO A CA 1
ATOM 1532 C C . PRO A 1 191 ? 12.672 6.93 16.406 1 94.5 191 PRO A C 1
ATOM 1534 O O . PRO A 1 191 ? 13.664 6.539 17.016 1 94.5 191 PRO A O 1
ATOM 1537 N N . TRP A 1 192 ? 12.734 7.746 15.391 1 92.12 192 TRP A N 1
ATOM 1538 C CA . TRP A 1 192 ? 13.891 8.625 15.211 1 92.12 192 TRP A CA 1
ATOM 1539 C C . TRP A 1 192 ? 13.898 9.727 16.266 1 92.12 192 TRP A C 1
ATOM 1541 O O . TRP A 1 192 ? 12.859 10.352 16.516 1 92.12 192 TRP A O 1
ATOM 1551 N N . VAL A 1 193 ? 14.961 9.852 16.859 1 92.81 193 VAL A N 1
ATOM 1552 C CA . VAL A 1 193 ? 15.133 10.953 17.797 1 92.81 193 VAL A CA 1
ATOM 1553 C C . VAL A 1 193 ? 16.141 11.953 17.234 1 92.81 193 VAL A C 1
ATOM 1555 O O . VAL A 1 193 ? 17.203 11.562 16.734 1 92.81 193 VAL A O 1
ATOM 1558 N N . SER A 1 194 ? 15.734 13.125 17.266 1 89.12 194 SER A N 1
ATOM 1559 C CA . SER A 1 194 ? 16.625 14.188 16.781 1 89.12 194 SER A CA 1
ATOM 1560 C C . SER A 1 194 ? 16.656 15.352 17.75 1 89.12 194 SER A C 1
ATOM 1562 O O . SER A 1 194 ? 15.672 15.641 18.438 1 89.12 194 SER A O 1
ATOM 1564 N N . TYR A 1 195 ? 17.828 15.922 17.766 1 86.44 195 TYR A N 1
ATOM 1565 C CA . TYR A 1 195 ? 18.031 17.141 18.547 1 86.44 195 TYR A CA 1
ATOM 1566 C C . TYR A 1 195 ? 18.391 18.312 17.641 1 86.44 195 TYR A C 1
ATOM 1568 O O . TYR A 1 195 ? 18.828 19.359 18.125 1 86.44 195 TYR A O 1
ATOM 1576 N N . LYS A 1 196 ? 18.344 18.094 16.484 1 79.81 196 LYS A N 1
ATOM 1577 C CA . LYS A 1 196 ? 18.609 19.125 15.484 1 79.81 196 LYS A CA 1
ATOM 1578 C C . LYS A 1 196 ? 17.312 19.875 15.109 1 79.81 196 LYS A C 1
ATOM 1580 O O . LYS A 1 196 ? 16.234 19.266 15.078 1 79.81 196 LYS A O 1
ATOM 1585 N N . GLY A 1 197 ? 17.375 21.047 14.734 1 73.31 197 GLY A N 1
ATOM 1586 C CA . GLY A 1 197 ? 16.234 21.875 14.375 1 73.31 197 GLY A CA 1
ATOM 1587 C C . GLY A 1 197 ? 15.453 21.328 13.195 1 73.31 197 GLY A C 1
ATOM 1588 O O . GLY A 1 197 ? 16.031 20.719 12.281 1 73.31 197 GLY A O 1
ATOM 1589 N N . ILE A 1 198 ? 14.125 21.625 13.234 1 74.38 198 ILE A N 1
ATOM 1590 C CA . ILE A 1 198 ? 13.234 21.125 12.195 1 74.38 198 ILE A CA 1
ATOM 1591 C C . ILE A 1 198 ? 12.797 22.281 11.297 1 74.38 198 ILE A C 1
ATOM 1593 O O . ILE A 1 198 ? 11.633 22.344 10.891 1 74.38 198 ILE A O 1
ATOM 1597 N N . ASP A 1 199 ? 13.688 23.156 11.078 1 71.31 199 ASP A N 1
ATOM 1598 C CA . ASP A 1 199 ? 13.414 24.312 10.227 1 71.31 199 ASP A CA 1
ATOM 1599 C C . ASP A 1 199 ? 13.602 23.953 8.75 1 71.31 199 ASP A C 1
ATOM 1601 O O . ASP A 1 199 ? 14.547 24.406 8.109 1 71.31 199 ASP A O 1
ATOM 1605 N N . TYR A 1 200 ? 12.695 23.312 8.117 1 68.06 200 TYR A N 1
ATOM 1606 C CA . TYR A 1 200 ? 12.773 22.891 6.73 1 68.06 200 TYR A CA 1
ATOM 1607 C C . TYR A 1 200 ? 12.406 24.016 5.781 1 68.06 200 TYR A C 1
ATOM 1609 O O . TYR A 1 200 ? 12.516 23.875 4.562 1 68.06 200 TYR A O 1
ATOM 1617 N N . ILE A 1 201 ? 11.969 25.094 6.215 1 65.38 201 ILE A N 1
ATOM 1618 C CA . ILE A 1 201 ? 11.586 26.234 5.391 1 65.38 201 ILE A CA 1
ATOM 1619 C C . ILE A 1 201 ? 12.758 27.219 5.285 1 65.38 201 ILE A C 1
ATOM 1621 O O . ILE A 1 201 ? 13.188 27.547 4.18 1 65.38 201 ILE A O 1
ATOM 1625 N N . GLY A 1 202 ? 13.273 27.594 6.43 1 67 202 GLY A N 1
ATOM 1626 C CA . GLY A 1 202 ? 14.336 28.594 6.465 1 67 202 GLY A CA 1
ATOM 1627 C C . GLY A 1 202 ? 15.719 27.984 6.355 1 67 202 GLY A C 1
ATOM 1628 O O . GLY A 1 202 ? 16.688 28.672 6 1 67 202 GLY A O 1
ATOM 1629 N N . GLY A 1 203 ? 15.797 26.672 6.777 1 70.38 203 GLY A N 1
ATOM 1630 C CA . GLY A 1 203 ? 17.062 25.969 6.672 1 70.38 203 GLY A CA 1
ATOM 1631 C C . GLY A 1 203 ? 18.031 26.312 7.793 1 70.38 203 GLY A C 1
ATOM 1632 O O . GLY A 1 203 ? 19.219 25.969 7.723 1 70.38 203 GLY A O 1
ATOM 1633 N N . THR A 1 204 ? 17.578 26.984 8.836 1 70.88 204 THR A N 1
ATOM 1634 C CA . THR A 1 204 ? 18.453 27.375 9.938 1 70.88 204 THR A CA 1
ATOM 1635 C C . THR A 1 204 ? 18.766 26.172 10.82 1 70.88 204 THR A C 1
ATOM 1637 O O . THR A 1 204 ? 17.875 25.406 11.195 1 70.88 204 THR A O 1
ATOM 1640 N N . ALA A 1 205 ? 20.125 26.016 11.188 1 74.94 205 ALA A N 1
ATOM 1641 C CA . ALA A 1 205 ? 20.562 24.953 12.078 1 74.94 205 ALA A CA 1
ATOM 1642 C C . ALA A 1 205 ? 20.594 25.422 13.523 1 74.94 205 ALA A C 1
ATOM 1644 O O . ALA A 1 205 ? 21.031 26.531 13.82 1 74.94 205 ALA A O 1
ATOM 1645 N N . TYR A 1 206 ? 19.922 24.781 14.352 1 77.94 206 TYR A N 1
ATOM 1646 C CA . TYR A 1 206 ? 19.984 25.047 15.789 1 77.94 206 TYR A CA 1
ATOM 1647 C C . TYR A 1 206 ? 19.75 23.766 16.594 1 77.94 206 TYR A C 1
ATOM 1649 O O . TYR A 1 206 ? 19.281 22.766 16.047 1 77.94 206 TYR A O 1
ATOM 1657 N N . LYS A 1 207 ? 20.312 23.812 17.953 1 81.75 207 LYS A N 1
ATOM 1658 C CA . LYS A 1 207 ? 20.031 22.703 18.844 1 81.75 207 LYS A CA 1
ATOM 1659 C C . LYS A 1 207 ? 18.609 22.75 19.359 1 81.75 207 LYS A C 1
ATOM 1661 O O . LYS A 1 207 ? 18.219 23.672 20.078 1 81.75 207 LYS A O 1
ATOM 1666 N N . SER A 1 208 ? 17.781 21.875 18.922 1 83.06 208 SER A N 1
ATOM 1667 C CA . SER A 1 208 ? 16.359 21.859 19.297 1 83.06 208 SER A CA 1
ATOM 1668 C C . SER A 1 208 ? 16.109 20.969 20.5 1 83.06 208 SER A C 1
ATOM 1670 O O . SER A 1 208 ? 16.969 20.141 20.859 1 83.06 208 SER A O 1
ATOM 1672 N N . LYS A 1 209 ? 14.945 21.172 21.125 1 88.81 209 LYS A N 1
ATOM 1673 C CA . LYS A 1 209 ? 14.391 20.141 22 1 88.81 209 LYS A CA 1
ATOM 1674 C C . LYS A 1 209 ? 14.242 18.812 21.266 1 88.81 209 LYS A C 1
ATOM 1676 O O . LYS A 1 209 ? 14.141 18.781 20.031 1 88.81 209 LYS A O 1
ATOM 1681 N N . PRO A 1 210 ? 14.258 17.75 22.062 1 92.5 210 PRO A N 1
ATOM 1682 C CA . PRO A 1 210 ? 14.133 16.469 21.359 1 92.5 210 PRO A CA 1
ATOM 1683 C C . PRO A 1 210 ? 12.82 16.328 20.609 1 92.5 210 PRO A C 1
ATOM 1685 O O . PRO A 1 210 ? 11.773 16.766 21.094 1 92.5 210 PRO A O 1
ATOM 1688 N N . ASN A 1 211 ? 12.914 15.906 19.469 1 94 211 ASN A N 1
ATOM 1689 C CA . ASN A 1 211 ? 11.734 15.57 18.672 1 94 211 ASN A CA 1
ATOM 1690 C C . ASN A 1 211 ? 11.781 14.125 18.188 1 94 211 ASN A C 1
ATOM 1692 O O . ASN A 1 211 ? 12.859 13.57 17.984 1 94 211 ASN A O 1
ATOM 1696 N N . TYR A 1 212 ? 10.633 13.578 18.078 1 95.5 212 TYR A N 1
ATOM 1697 C CA . TYR A 1 212 ? 10.484 12.164 17.766 1 95.5 212 TYR A CA 1
ATOM 1698 C C . TYR A 1 212 ? 9.609 11.969 16.531 1 95.5 212 TYR A C 1
ATOM 1700 O O . TYR A 1 212 ? 8.523 12.547 16.438 1 95.5 212 TYR A O 1
ATOM 1708 N N . SER A 1 213 ? 10.094 11.219 15.594 1 95.25 213 SER A N 1
ATOM 1709 C CA . SER A 1 213 ? 9.32 10.836 14.422 1 95.25 213 SER A CA 1
ATOM 1710 C C . SER A 1 213 ? 9.305 9.32 14.234 1 95.25 213 SER A C 1
ATOM 1712 O O . SER A 1 213 ? 10.172 8.617 14.75 1 95.25 213 SER A O 1
ATOM 1714 N N . PHE A 1 214 ? 8.297 8.844 13.555 1 95.69 214 PHE A N 1
ATOM 1715 C CA . PHE A 1 214 ? 8.039 7.414 13.445 1 95.69 214 PHE A CA 1
ATOM 1716 C C . PHE A 1 214 ? 7.949 6.988 11.992 1 95.69 214 PHE A C 1
ATOM 1718 O O . PHE A 1 214 ? 7.371 7.699 11.164 1 95.69 214 PHE A O 1
ATOM 1725 N N . SER A 1 215 ? 8.578 5.859 11.703 1 94.44 215 SER A N 1
ATOM 1726 C CA . SER A 1 215 ? 8.492 5.262 10.375 1 94.44 215 SER A CA 1
ATOM 1727 C C . SER A 1 215 ? 7.355 4.254 10.289 1 94.44 215 SER A C 1
ATOM 1729 O O . SER A 1 215 ? 7.531 3.078 10.625 1 94.44 215 SER A O 1
ATOM 1731 N N . HIS A 1 216 ? 6.223 4.652 9.875 1 96.75 216 HIS A N 1
ATOM 1732 C CA . HIS A 1 216 ? 5.078 3.76 9.734 1 96.75 216 HIS A CA 1
ATOM 1733 C C . HIS A 1 216 ? 5.117 3.016 8.406 1 96.75 216 HIS A C 1
ATOM 1735 O O . HIS A 1 216 ? 5.418 3.609 7.363 1 96.75 216 HIS A O 1
ATOM 1741 N N . THR A 1 217 ? 4.816 1.734 8.43 1 97.69 217 THR A N 1
ATOM 1742 C CA . THR A 1 217 ? 4.688 0.952 7.211 1 97.69 217 THR A CA 1
ATOM 1743 C C . THR A 1 217 ? 3.326 1.189 6.559 1 97.69 217 THR A C 1
ATOM 1745 O O . THR A 1 217 ? 2.402 1.689 7.203 1 97.69 217 THR A O 1
ATOM 1748 N N . LEU A 1 218 ? 3.254 0.878 5.273 1 98.12 218 LEU A N 1
ATOM 1749 C CA . LEU A 1 218 ? 1.959 0.938 4.605 1 98.12 218 LEU A CA 1
ATOM 1750 C C . LEU A 1 218 ? 0.967 -0.023 5.25 1 98.12 218 LEU A C 1
ATOM 1752 O O . LEU A 1 218 ? -0.218 0.293 5.379 1 98.12 218 LEU A O 1
ATOM 1756 N N . SER A 1 219 ? 1.436 -1.194 5.637 1 98.31 219 SER A N 1
ATOM 1757 C CA . SER A 1 219 ? 0.587 -2.162 6.32 1 98.31 219 SER A CA 1
ATOM 1758 C C . SER A 1 219 ? -0.03 -1.562 7.582 1 98.31 219 SER A C 1
ATOM 1760 O O . SER A 1 219 ? -1.238 -1.669 7.797 1 98.31 219 SER A O 1
ATOM 1762 N N . ASN A 1 220 ? 0.804 -0.906 8.406 1 97.88 220 ASN A N 1
ATOM 1763 C CA . ASN A 1 220 ? 0.298 -0.275 9.625 1 97.88 220 ASN A CA 1
ATOM 1764 C C . ASN A 1 220 ? -0.724 0.813 9.305 1 97.88 220 ASN A C 1
ATOM 1766 O O . ASN A 1 220 ? -1.769 0.896 9.953 1 97.88 220 ASN A O 1
ATOM 1770 N N . LEU A 1 221 ? -0.379 1.616 8.344 1 98.44 221 LEU A N 1
ATOM 1771 C CA . LEU A 1 221 ? -1.259 2.707 7.941 1 98.44 221 LEU A CA 1
ATOM 1772 C C . LEU A 1 221 ? -2.604 2.172 7.465 1 98.44 221 LEU A C 1
ATOM 1774 O O . LEU A 1 221 ? -3.648 2.525 8.016 1 98.44 221 LEU A O 1
ATOM 1778 N N . LEU A 1 222 ? -2.621 1.277 6.473 1 98.81 222 LEU A N 1
ATOM 1779 C CA . LEU A 1 222 ? -3.844 0.771 5.859 1 98.81 222 LEU A CA 1
ATOM 1780 C C . LEU A 1 222 ? -4.676 -0.012 6.871 1 98.81 222 LEU A C 1
ATOM 1782 O O . LEU A 1 222 ? -5.891 0.181 6.969 1 98.81 222 LEU A O 1
ATOM 1786 N N . ASN A 1 223 ? -4.066 -0.847 7.602 1 98.88 223 ASN A N 1
ATOM 1787 C CA . ASN A 1 223 ? -4.793 -1.659 8.57 1 98.88 223 ASN A CA 1
ATOM 1788 C C . ASN A 1 223 ? -5.395 -0.801 9.68 1 98.88 223 ASN A C 1
ATOM 1790 O O . ASN A 1 223 ? -6.512 -1.06 10.133 1 98.88 223 ASN A O 1
ATOM 1794 N N . SER A 1 224 ? -4.625 0.197 10.172 1 98.81 224 SER A N 1
ATOM 1795 C CA . SER A 1 224 ? -5.16 1.088 11.195 1 98.81 224 SER A CA 1
ATOM 1796 C C . SER A 1 224 ? -6.418 1.802 10.703 1 98.81 224 SER A C 1
ATOM 1798 O O . SER A 1 224 ? -7.379 1.964 11.453 1 98.81 224 SER A O 1
ATOM 1800 N N . ILE A 1 225 ? -6.395 2.242 9.469 1 98.88 225 ILE A N 1
ATOM 1801 C CA . ILE A 1 225 ? -7.555 2.904 8.883 1 98.88 225 ILE A CA 1
ATOM 1802 C C . ILE A 1 225 ? -8.727 1.93 8.812 1 98.88 225 ILE A C 1
ATOM 1804 O O . ILE A 1 225 ? -9.82 2.23 9.297 1 98.88 225 ILE A O 1
ATOM 1808 N N . MET A 1 226 ? -8.516 0.755 8.266 1 98.69 226 MET A N 1
ATOM 1809 C CA . MET A 1 226 ? -9.594 -0.209 8.062 1 98.69 226 MET A CA 1
ATOM 1810 C C . MET A 1 226 ? -10.148 -0.692 9.398 1 98.69 226 MET A C 1
ATOM 1812 O O . MET A 1 226 ? -11.367 -0.854 9.547 1 98.69 226 MET A O 1
ATOM 1816 N N . GLN A 1 227 ? -9.312 -0.865 10.367 1 98.44 227 GLN A N 1
ATOM 1817 C CA . GLN A 1 227 ? -9.734 -1.345 11.68 1 98.44 227 GLN A CA 1
ATOM 1818 C C . GLN A 1 227 ? -10.547 -0.285 12.422 1 98.44 227 GLN A C 1
ATOM 1820 O O . GLN A 1 227 ? -11.258 -0.597 13.375 1 98.44 227 GLN A O 1
ATOM 1825 N N . SER A 1 228 ? -10.43 0.938 12.055 1 98.62 228 SER A N 1
ATOM 1826 C CA . SER A 1 228 ? -11.172 2.02 12.688 1 98.62 228 SER A CA 1
ATOM 1827 C C . SER A 1 228 ? -12.609 2.082 12.172 1 98.62 228 SER A C 1
ATOM 1829 O O . SER A 1 228 ? -13.414 2.871 12.664 1 98.62 228 SER A O 1
ATOM 1831 N N . GLY A 1 229 ? -12.891 1.341 11.172 1 98 229 GLY A N 1
ATOM 1832 C CA . GLY A 1 229 ? -14.219 1.355 10.586 1 98 229 GLY A CA 1
ATOM 1833 C C . GLY A 1 229 ? -14.305 2.178 9.32 1 98 229 GLY A C 1
ATOM 1834 O O . GLY A 1 229 ? -15.383 2.324 8.742 1 98 229 GLY A O 1
ATOM 1835 N N . ILE A 1 230 ? -13.219 2.691 8.883 1 98.62 230 ILE A N 1
ATOM 1836 C CA . ILE A 1 230 ? -13.172 3.434 7.629 1 98.62 230 ILE A CA 1
ATOM 1837 C C . ILE A 1 230 ? -12.812 2.488 6.484 1 98.62 230 ILE A C 1
ATOM 1839 O O . ILE A 1 230 ? -11.859 1.718 6.582 1 98.62 230 ILE A O 1
ATOM 1843 N N . HIS A 1 231 ? -13.578 2.516 5.418 1 98.06 231 HIS A N 1
ATOM 1844 C CA . HIS A 1 231 ? -13.328 1.71 4.23 1 98.06 231 HIS A CA 1
ATOM 1845 C C . HIS A 1 231 ? -12.5 2.479 3.209 1 98.06 231 HIS A C 1
ATOM 1847 O O . HIS A 1 231 ? -12.914 3.537 2.732 1 98.06 231 HIS A O 1
ATOM 1853 N N . ILE A 1 232 ? -11.391 1.947 2.902 1 98.75 232 ILE A N 1
ATOM 1854 C CA . ILE A 1 232 ? -10.555 2.598 1.896 1 98.75 232 ILE A CA 1
ATOM 1855 C C . ILE A 1 232 ? -11.18 2.416 0.514 1 98.75 232 ILE A C 1
ATOM 1857 O O . ILE A 1 232 ? -11.523 1.298 0.122 1 98.75 232 ILE A O 1
ATOM 1861 N N . LYS A 1 233 ? -11.305 3.523 -0.21 1 98.38 233 LYS A N 1
ATOM 1862 C CA . LYS A 1 233 ? -11.984 3.514 -1.502 1 98.38 233 LYS A CA 1
ATOM 1863 C C . LYS A 1 233 ? -11.008 3.799 -2.639 1 98.38 233 LYS A C 1
ATOM 1865 O O . LYS A 1 233 ? -11.25 3.412 -3.785 1 98.38 233 LYS A O 1
ATOM 1870 N N . GLU A 1 234 ? -10.016 4.469 -2.293 1 98.56 234 GLU A N 1
ATOM 1871 C CA . GLU A 1 234 ? -9.039 4.883 -3.293 1 98.56 234 GLU A CA 1
ATOM 1872 C C . GLU A 1 234 ? -7.641 4.988 -2.688 1 98.56 234 GLU A C 1
ATOM 1874 O O . GLU A 1 234 ? -7.484 5.41 -1.539 1 98.56 234 GLU A O 1
ATOM 1879 N N . PHE A 1 235 ? -6.641 4.578 -3.395 1 98.81 235 PHE A N 1
ATOM 1880 C CA . PHE A 1 235 ? -5.227 4.754 -3.078 1 98.81 235 PHE A CA 1
ATOM 1881 C C . PHE A 1 235 ? -4.426 5.066 -4.336 1 98.81 235 PHE A C 1
ATOM 1883 O O . PHE A 1 235 ? -4.203 4.191 -5.172 1 98.81 235 PHE A O 1
ATOM 1890 N N . ASN A 1 236 ? -3.963 6.324 -4.477 1 98.75 236 ASN A N 1
ATOM 1891 C CA . ASN A 1 236 ? -3.205 6.766 -5.641 1 98.75 236 ASN A CA 1
ATOM 1892 C C . ASN A 1 236 ? -1.797 7.215 -5.258 1 98.75 236 ASN A C 1
ATOM 1894 O O . ASN A 1 236 ? -1.623 7.988 -4.316 1 98.75 236 ASN A O 1
ATOM 1898 N N . GLU A 1 237 ? -0.802 6.758 -5.957 1 98.44 237 GLU A N 1
ATOM 1899 C CA . GLU A 1 237 ? 0.598 7.102 -5.723 1 98.44 237 GLU A CA 1
ATOM 1900 C C . GLU A 1 237 ? 1.101 8.102 -6.762 1 98.44 237 GLU A C 1
ATOM 1902 O O . GLU A 1 237 ? 0.675 8.07 -7.918 1 98.44 237 GLU A O 1
ATOM 1907 N N . TYR A 1 238 ? 1.973 8.961 -6.32 1 98 238 TYR A N 1
ATOM 1908 C CA . TYR A 1 238 ? 2.488 10.008 -7.203 1 98 238 TYR A CA 1
ATOM 1909 C C . TYR A 1 238 ? 4.008 10.094 -7.113 1 98 238 TYR A C 1
ATOM 1911 O O . TYR A 1 238 ? 4.605 9.641 -6.133 1 98 238 TYR A O 1
ATOM 1919 N N . ASP A 1 239 ? 4.617 10.727 -8.156 1 96.94 239 ASP A N 1
ATOM 1920 C CA . ASP A 1 239 ? 6.07 10.789 -8.234 1 96.94 239 ASP A CA 1
ATOM 1921 C C . ASP A 1 239 ? 6.586 12.172 -7.867 1 96.94 239 ASP A C 1
ATOM 1923 O O . ASP A 1 239 ? 7.77 12.469 -8.047 1 96.94 239 ASP A O 1
ATOM 1927 N N . HIS A 1 240 ? 5.672 13.016 -7.348 1 96.81 240 HIS A N 1
ATOM 1928 C CA . HIS A 1 240 ? 6.129 14.336 -6.906 1 96.81 240 HIS A CA 1
ATOM 1929 C C . HIS A 1 240 ? 6.25 14.398 -5.391 1 96.81 240 HIS A C 1
ATOM 1931 O O . HIS A 1 240 ? 5.492 13.734 -4.676 1 96.81 240 HIS A O 1
ATOM 1937 N N . ASP A 1 241 ? 7.223 15.188 -4.988 1 94.88 241 ASP A N 1
ATOM 1938 C CA . ASP A 1 241 ? 7.477 15.406 -3.566 1 94.88 241 ASP A CA 1
ATOM 1939 C C . ASP A 1 241 ? 6.582 16.516 -3.008 1 94.88 241 ASP A C 1
ATOM 1941 O O . ASP A 1 241 ? 6.539 17.609 -3.559 1 94.88 241 ASP A O 1
ATOM 1945 N N . ILE A 1 242 ? 5.918 16.25 -1.938 1 94.12 242 ILE A N 1
ATOM 1946 C CA . ILE A 1 242 ? 5.07 17.266 -1.323 1 94.12 242 ILE A CA 1
ATOM 1947 C C . ILE A 1 242 ? 5.711 17.75 -0.029 1 94.12 242 ILE A C 1
ATOM 1949 O O . ILE A 1 242 ? 5.219 18.703 0.593 1 94.12 242 ILE A O 1
ATOM 1953 N N . SER A 1 243 ? 6.77 17.156 0.471 1 87.31 243 SER A N 1
ATOM 1954 C CA . SER A 1 243 ? 7.402 17.469 1.748 1 87.31 243 SER A CA 1
ATOM 1955 C C . SER A 1 243 ? 8.422 18.594 1.599 1 87.31 243 SER A C 1
ATOM 1957 O O . SER A 1 243 ? 8.852 19.188 2.592 1 87.31 243 SER A O 1
ATOM 1959 N N . CYS A 1 244 ? 8.977 18.828 0.519 1 81.38 244 CYS A N 1
ATOM 1960 C CA . CYS A 1 244 ? 10.031 19.781 0.194 1 81.38 244 CYS A CA 1
ATOM 1961 C C . CYS A 1 244 ? 11.391 19.281 0.688 1 81.38 244 CYS A C 1
ATOM 1963 O O . CYS A 1 244 ? 12.367 20.016 0.662 1 81.38 244 CYS A O 1
ATOM 1965 N N . ILE A 1 245 ? 11.523 18.078 1.21 1 85.69 245 ILE A N 1
ATOM 1966 C CA . ILE A 1 245 ? 12.766 17.578 1.775 1 85.69 245 ILE A CA 1
ATOM 1967 C C . ILE A 1 245 ? 13.359 16.516 0.855 1 85.69 245 ILE A C 1
ATOM 1969 O O . ILE A 1 245 ? 14.555 16.219 0.922 1 85.69 245 ILE A O 1
ATOM 1973 N N . PHE A 1 246 ? 12.539 15.992 -0.06 1 91.12 246 PHE A N 1
ATOM 1974 C CA . PHE A 1 246 ? 13.008 14.883 -0.883 1 91.12 246 PHE A CA 1
ATOM 1975 C C . PHE A 1 246 ? 13.109 15.297 -2.346 1 91.12 246 PHE A C 1
ATOM 1977 O O . PHE A 1 246 ? 12.852 14.492 -3.244 1 91.12 246 PHE A O 1
ATOM 1984 N N . GLY A 1 247 ? 13.391 16.562 -2.504 1 91 247 GLY A N 1
ATOM 1985 C CA . GLY A 1 247 ? 13.57 17.078 -3.854 1 91 247 GLY A CA 1
ATOM 1986 C C . GLY A 1 247 ? 14.586 16.281 -4.656 1 91 247 GLY A C 1
ATOM 1987 O O . GLY A 1 247 ? 14.414 16.078 -5.859 1 91 247 GLY A O 1
ATOM 1988 N N . HIS A 1 248 ? 15.648 15.805 -4.07 1 93.06 248 HIS A N 1
ATOM 1989 C CA . HIS A 1 248 ? 16.703 15.047 -4.727 1 93.06 248 HIS A CA 1
ATOM 1990 C C . HIS A 1 248 ? 16.188 13.711 -5.238 1 93.06 248 HIS A C 1
ATOM 1992 O O . HIS A 1 248 ? 16.672 13.188 -6.242 1 93.06 248 HIS A O 1
ATOM 1998 N N . LEU A 1 249 ? 15.211 13.133 -4.594 1 95.38 249 LEU A N 1
ATOM 1999 C CA . LEU A 1 249 ? 14.609 11.891 -5.055 1 95.38 249 LEU A CA 1
ATOM 2000 C C . LEU A 1 249 ? 13.648 12.148 -6.211 1 95.38 249 LEU A C 1
ATOM 2002 O O . LEU A 1 249 ? 13.539 11.328 -7.125 1 95.38 249 LEU A O 1
ATOM 2006 N N . GLU A 1 250 ? 12.914 13.25 -6.117 1 95.56 250 GLU A N 1
ATOM 2007 C CA . GLU A 1 250 ? 11.992 13.609 -7.195 1 95.56 250 GLU A CA 1
ATOM 2008 C C . GLU A 1 250 ? 12.727 13.734 -8.523 1 95.56 250 GLU A C 1
ATOM 2010 O O . GLU A 1 250 ? 12.227 13.297 -9.562 1 95.56 250 GLU A O 1
ATOM 2015 N N . LYS A 1 251 ? 13.938 14.289 -8.461 1 95.12 251 LYS A N 1
ATOM 2016 C CA . LYS A 1 251 ? 14.742 14.492 -9.664 1 95.12 251 LYS A CA 1
ATOM 2017 C C . LYS A 1 251 ? 15.094 13.164 -10.32 1 95.12 251 LYS A C 1
ATOM 2019 O O . LYS A 1 251 ? 15.32 13.102 -11.531 1 95.12 251 LYS A O 1
ATOM 2024 N N . GLU A 1 252 ? 15.18 12.078 -9.539 1 95.44 252 GLU A N 1
ATOM 2025 C CA . GLU A 1 252 ? 15.516 10.758 -10.062 1 95.44 252 GLU A CA 1
ATOM 2026 C C . GLU A 1 252 ? 14.359 10.164 -10.859 1 95.44 252 GLU A C 1
ATOM 2028 O O . GLU A 1 252 ? 14.57 9.305 -11.719 1 95.44 252 GLU A O 1
ATOM 2033 N N . ASN A 1 253 ? 13.086 10.562 -10.492 1 95.56 253 ASN A N 1
ATOM 2034 C CA . ASN A 1 253 ? 11.883 10.188 -11.227 1 95.56 253 ASN A CA 1
ATOM 2035 C C . ASN A 1 253 ? 11.695 8.68 -11.273 1 95.56 253 ASN A C 1
ATOM 2037 O O . ASN A 1 253 ? 11.391 8.117 -12.32 1 95.56 253 ASN A O 1
ATOM 2041 N N . LYS A 1 254 ? 11.859 7.977 -10.133 1 96.69 254 LYS A N 1
ATOM 2042 C CA . LYS A 1 254 ? 11.758 6.52 -10.125 1 96.69 254 LYS A CA 1
ATOM 2043 C C . LYS A 1 254 ? 10.828 6.039 -9.008 1 96.69 254 LYS A C 1
ATOM 2045 O O . LYS A 1 254 ? 10.344 4.91 -9.047 1 96.69 254 LYS A O 1
ATOM 2050 N N . LEU A 1 255 ? 10.594 6.879 -8.016 1 97.81 255 LEU A N 1
ATOM 2051 C CA . LEU A 1 255 ? 9.977 6.398 -6.781 1 97.81 255 LEU A CA 1
ATOM 2052 C C . LEU A 1 255 ? 8.578 6.984 -6.613 1 97.81 255 LEU A C 1
ATOM 2054 O O . LEU A 1 255 ? 8.305 8.094 -7.07 1 97.81 255 LEU A O 1
ATOM 2058 N N . PRO A 1 256 ? 7.707 6.25 -6.012 1 97.94 256 PRO A N 1
ATOM 2059 C CA . PRO A 1 256 ? 6.539 6.941 -5.465 1 97.94 256 PRO A CA 1
ATOM 2060 C C . PRO A 1 256 ? 6.887 7.84 -4.281 1 97.94 256 PRO A C 1
ATOM 2062 O O . PRO A 1 256 ? 7.473 7.379 -3.299 1 97.94 256 PRO A O 1
ATOM 2065 N N . LEU A 1 257 ? 6.52 9.117 -4.398 1 97.88 257 LEU A N 1
ATOM 2066 C CA . LEU A 1 257 ? 6.973 10.078 -3.395 1 97.88 257 LEU A CA 1
ATOM 2067 C C . LEU A 1 257 ? 5.816 10.508 -2.498 1 97.88 257 LEU A C 1
ATOM 2069 O O . LEU A 1 257 ? 6.035 10.93 -1.358 1 97.88 257 LEU A O 1
ATOM 2073 N N . SER A 1 258 ? 4.633 10.469 -2.98 1 98.25 258 SER A N 1
ATOM 2074 C CA . SER A 1 258 ? 3.441 10.844 -2.227 1 98.25 258 SER A CA 1
ATOM 2075 C C . SER A 1 258 ? 2.242 9.992 -2.619 1 98.25 258 SER A C 1
ATOM 2077 O O . SER A 1 258 ? 2.324 9.195 -3.557 1 98.25 258 SER A O 1
ATOM 2079 N N . TYR A 1 259 ? 1.21 10.055 -1.843 1 98.62 259 TYR A N 1
ATOM 2080 C CA . TYR A 1 259 ? -0.014 9.336 -2.178 1 98.62 259 TYR A CA 1
ATOM 2081 C C . TYR A 1 259 ? -1.243 10.094 -1.692 1 98.62 259 TYR A C 1
ATOM 2083 O O . TYR A 1 259 ? -1.146 10.938 -0.796 1 98.62 259 TYR A O 1
ATOM 2091 N N . ILE A 1 260 ? -2.342 9.867 -2.332 1 98.88 260 ILE A N 1
ATOM 2092 C CA . ILE A 1 260 ? -3.662 10.242 -1.835 1 98.88 260 ILE A CA 1
ATOM 2093 C C . ILE A 1 260 ? -4.461 8.992 -1.493 1 98.88 260 ILE A C 1
ATOM 2095 O O . ILE A 1 260 ? -4.5 8.039 -2.279 1 98.88 260 ILE A O 1
ATOM 2099 N N . LEU A 1 261 ? -4.988 8.898 -0.344 1 98.88 261 LEU A N 1
ATOM 2100 C CA . LEU A 1 261 ? -5.91 7.852 0.089 1 98.88 261 LEU A CA 1
ATOM 2101 C C . LEU A 1 261 ? -7.273 8.445 0.439 1 98.88 261 LEU A C 1
ATOM 2103 O O . LEU A 1 261 ? -7.352 9.461 1.136 1 98.88 261 LEU A O 1
ATOM 2107 N N . VAL A 1 262 ? -8.328 7.914 -0.113 1 98.88 262 VAL A N 1
ATOM 2108 C CA . VAL A 1 262 ? -9.688 8.305 0.221 1 98.88 262 VAL A CA 1
ATOM 2109 C C . VAL A 1 262 ? -10.406 7.141 0.906 1 98.88 262 VAL A C 1
ATOM 2111 O O . VAL A 1 262 ? -10.367 6.004 0.423 1 98.88 262 VAL A O 1
ATOM 2114 N N . GLY A 1 263 ? -10.914 7.402 2.033 1 98.69 263 GLY A N 1
ATOM 2115 C CA . GLY A 1 263 ? -11.711 6.426 2.758 1 98.69 263 GLY A CA 1
ATOM 2116 C C . GLY A 1 263 ? -13.086 6.941 3.131 1 98.69 263 GLY A C 1
ATOM 2117 O O . GLY A 1 263 ? -13.32 8.148 3.16 1 98.69 263 GLY A O 1
ATOM 2118 N N . LYS A 1 264 ? -14.008 6.035 3.428 1 98.38 264 LYS A N 1
ATOM 2119 C CA . LYS A 1 264 ? -15.367 6.371 3.838 1 98.38 264 LYS A CA 1
ATOM 2120 C C . LYS A 1 264 ? -15.766 5.613 5.102 1 98.38 264 LYS A C 1
ATOM 2122 O O . LYS A 1 264 ? -15.508 4.414 5.219 1 98.38 264 LYS A O 1
ATOM 2127 N N . LYS A 1 265 ? -16.297 6.363 6.012 1 97.62 265 LYS A N 1
ATOM 2128 C CA . LYS A 1 265 ? -16.828 5.746 7.227 1 97.62 265 LYS A CA 1
ATOM 2129 C C . LYS A 1 265 ? -18.156 5.047 6.957 1 97.62 265 LYS A C 1
ATOM 2131 O O . LYS A 1 265 ? -19.062 5.641 6.379 1 97.62 265 LYS A O 1
ATOM 2136 N N . MET B 1 1 ? 0.398 -4.156 -28.078 1 81.56 1 MET B N 1
ATOM 2137 C CA . MET B 1 1 ? 0.047 -5.57 -28.203 1 81.56 1 MET B CA 1
ATOM 2138 C C . MET B 1 1 ? -1.218 -5.887 -27.422 1 81.56 1 MET B C 1
ATOM 2140 O O . MET B 1 1 ? -1.455 -5.305 -26.359 1 81.56 1 MET B O 1
ATOM 2144 N N . SER B 1 2 ? -1.92 -6.699 -27.984 1 92.19 2 SER B N 1
ATOM 2145 C CA . SER B 1 2 ? -3.168 -7.066 -27.328 1 92.19 2 SER B CA 1
ATOM 2146 C C . SER B 1 2 ? -2.916 -7.996 -26.141 1 92.19 2 SER B C 1
ATOM 2148 O O . SER B 1 2 ? -1.862 -8.633 -26.062 1 92.19 2 SER B O 1
ATOM 2150 N N . ILE B 1 3 ? -3.852 -8.023 -25.219 1 94.44 3 ILE B N 1
ATOM 2151 C CA . ILE B 1 3 ? -3.768 -8.891 -24.047 1 94.44 3 ILE B CA 1
ATOM 2152 C C . ILE B 1 3 ? -3.537 -10.336 -24.484 1 94.44 3 ILE B C 1
ATOM 2154 O O . ILE B 1 3 ? -2.662 -11.023 -23.938 1 94.44 3 ILE B O 1
ATOM 2158 N N . LYS B 1 4 ? -4.285 -10.805 -25.453 1 95.38 4 LYS B N 1
ATOM 2159 C CA . LYS B 1 4 ? -4.215 -12.195 -25.922 1 95.38 4 LYS B CA 1
ATOM 2160 C C . LYS B 1 4 ? -2.834 -12.516 -26.469 1 95.38 4 LYS B C 1
ATOM 2162 O O . LYS B 1 4 ? -2.336 -13.633 -26.297 1 95.38 4 LYS B O 1
ATOM 2167 N N . LYS B 1 5 ? -2.229 -11.586 -27.172 1 95.88 5 LYS B N 1
ATOM 2168 C CA . LYS B 1 5 ? -0.886 -11.797 -27.703 1 95.88 5 LYS B CA 1
ATOM 2169 C C . LYS B 1 5 ? 0.128 -11.977 -26.578 1 95.88 5 LYS B C 1
ATOM 2171 O O . LYS B 1 5 ? 0.999 -12.844 -26.641 1 95.88 5 LYS B O 1
ATOM 2176 N N . TYR B 1 6 ? -0.01 -11.164 -25.531 1 96 6 TYR B N 1
ATOM 2177 C CA . TYR B 1 6 ? 0.87 -11.289 -24.375 1 96 6 TYR B CA 1
ATOM 2178 C C . TYR B 1 6 ? 0.7 -12.648 -23.703 1 96 6 TYR B C 1
ATOM 2180 O O . TYR B 1 6 ? 1.683 -13.344 -23.438 1 96 6 TYR B O 1
ATOM 2188 N N . THR B 1 7 ? -0.548 -13.055 -23.438 1 96.88 7 THR B N 1
ATOM 2189 C CA . THR B 1 7 ? -0.79 -14.266 -22.672 1 96.88 7 THR B CA 1
ATOM 2190 C C . THR B 1 7 ? -0.415 -15.508 -23.469 1 96.88 7 THR B C 1
ATOM 2192 O O . THR B 1 7 ? 0.075 -16.484 -22.922 1 96.88 7 THR B O 1
ATOM 2195 N N . GLU B 1 8 ? -0.621 -15.477 -24.75 1 96.62 8 GLU B N 1
ATOM 2196 C CA . GLU B 1 8 ? -0.238 -16.625 -25.578 1 96.62 8 GLU B CA 1
ATOM 2197 C C . GLU B 1 8 ? 1.279 -16.766 -25.656 1 96.62 8 GLU B C 1
ATOM 2199 O O . GLU B 1 8 ? 1.808 -17.875 -25.625 1 96.62 8 GLU B O 1
ATOM 2204 N N . ALA B 1 9 ? 1.94 -15.648 -25.828 1 95.88 9 ALA B N 1
ATOM 2205 C CA . ALA B 1 9 ? 3.4 -15.695 -25.781 1 95.88 9 ALA B CA 1
ATOM 2206 C C . ALA B 1 9 ? 3.896 -16.281 -24.469 1 95.88 9 ALA B C 1
ATOM 2208 O O . ALA B 1 9 ? 4.793 -17.125 -24.453 1 95.88 9 ALA B O 1
ATOM 2209 N N . ASN B 1 10 ? 3.332 -15.875 -23.391 1 96.62 10 ASN B N 1
ATOM 2210 C CA . ASN B 1 10 ? 3.715 -16.391 -22.078 1 96.62 10 ASN B CA 1
ATOM 2211 C C . ASN B 1 10 ? 3.365 -17.859 -21.922 1 96.62 10 ASN B C 1
ATOM 2213 O O . ASN B 1 10 ? 4.102 -18.609 -21.297 1 96.62 10 ASN B O 1
ATOM 2217 N N . ARG B 1 11 ? 2.223 -18.25 -22.453 1 97 11 ARG B N 1
ATOM 2218 C CA . ARG B 1 11 ? 1.881 -19.656 -22.438 1 97 11 ARG B CA 1
ATOM 2219 C C . ARG B 1 11 ? 2.975 -20.5 -23.078 1 97 11 ARG B C 1
ATOM 2221 O O . ARG B 1 11 ? 3.396 -21.516 -22.531 1 97 11 ARG B O 1
ATOM 2228 N N . GLU B 1 12 ? 3.385 -20.094 -24.203 1 95.69 12 GLU B N 1
ATOM 2229 C CA . GLU B 1 12 ? 4.434 -20.812 -24.922 1 95.69 12 GLU B CA 1
ATOM 2230 C C . GLU B 1 12 ? 5.727 -20.859 -24.125 1 95.69 12 GLU B C 1
ATOM 2232 O O . GLU B 1 12 ? 6.383 -21.891 -24.047 1 95.69 12 GLU B O 1
ATOM 2237 N N . ALA B 1 13 ? 6.031 -19.797 -23.547 1 93.94 13 ALA B N 1
ATOM 2238 C CA . ALA B 1 13 ? 7.242 -19.719 -22.734 1 93.94 13 ALA B CA 1
ATOM 2239 C C . ALA B 1 13 ? 7.148 -20.656 -21.531 1 93.94 13 ALA B C 1
ATOM 2241 O O . ALA B 1 13 ? 8.102 -21.359 -21.219 1 93.94 13 ALA B O 1
ATOM 2242 N N . TRP B 1 14 ? 6.039 -20.625 -20.891 1 94.25 14 TRP B N 1
ATOM 2243 C CA . TRP B 1 14 ? 5.855 -21.484 -19.719 1 94.25 14 TRP B CA 1
ATOM 2244 C C . TRP B 1 14 ? 5.832 -22.953 -20.125 1 94.25 14 TRP B C 1
ATOM 2246 O O . TRP B 1 14 ? 6.305 -23.812 -19.375 1 94.25 14 TRP B O 1
ATOM 2256 N N . ASN B 1 15 ? 5.289 -23.25 -21.25 1 94.5 15 ASN B N 1
ATOM 2257 C CA . ASN B 1 15 ? 5.281 -24.625 -21.734 1 94.5 15 ASN B CA 1
ATOM 2258 C C . ASN B 1 15 ? 6.691 -25.125 -22.031 1 94.5 15 ASN B C 1
ATOM 2260 O O . ASN B 1 15 ? 6.957 -26.328 -21.969 1 94.5 15 ASN B O 1
ATOM 2264 N N . GLU B 1 16 ? 7.535 -24.188 -22.297 1 90.81 16 GLU B N 1
ATOM 2265 C CA . GLU B 1 16 ? 8.922 -24.562 -22.562 1 90.81 16 GLU B CA 1
ATOM 2266 C C . GLU B 1 16 ? 9.648 -24.922 -21.266 1 90.81 16 GLU B C 1
ATOM 2268 O O . GLU B 1 16 ? 10.391 -25.906 -21.219 1 90.81 16 GLU B O 1
ATOM 2273 N N . VAL B 1 17 ? 9.391 -24.203 -20.234 1 89.12 17 VAL B N 1
ATOM 2274 C CA . VAL B 1 17 ? 10.203 -24.328 -19.031 1 89.12 17 VAL B CA 1
ATOM 2275 C C . VAL B 1 17 ? 9.594 -25.375 -18.109 1 89.12 17 VAL B C 1
ATOM 2277 O O . VAL B 1 17 ? 10.312 -26.016 -17.328 1 89.12 17 VAL B O 1
ATOM 2280 N N . THR B 1 18 ? 8.367 -25.578 -18.188 1 88.12 18 THR B N 1
ATOM 2281 C CA . THR B 1 18 ? 7.652 -26.391 -17.203 1 88.12 18 THR B CA 1
ATOM 2282 C C . THR B 1 18 ? 8.211 -27.812 -17.172 1 88.12 18 THR B C 1
ATOM 2284 O O . THR B 1 18 ? 8.477 -28.359 -16.094 1 88.12 18 THR B O 1
ATOM 2287 N N . PRO B 1 19 ? 8.484 -28.422 -18.281 1 85.12 19 PRO B N 1
ATOM 2288 C CA . PRO B 1 19 ? 9.07 -29.766 -18.234 1 85.12 19 PRO B CA 1
ATOM 2289 C C . PRO B 1 19 ? 10.438 -29.797 -17.562 1 85.12 19 PRO B C 1
ATOM 2291 O O . PRO B 1 19 ? 10.781 -30.781 -16.922 1 85.12 19 PRO B O 1
ATOM 2294 N N . ILE B 1 20 ? 11.094 -28.734 -17.688 1 82.88 20 ILE B N 1
ATOM 2295 C CA . ILE B 1 20 ? 12.398 -28.625 -17.047 1 82.88 20 ILE B CA 1
ATOM 2296 C C . ILE B 1 20 ? 12.219 -28.578 -15.531 1 82.88 20 ILE B C 1
ATOM 2298 O O . ILE B 1 20 ? 12.914 -29.281 -14.797 1 82.88 20 ILE B O 1
ATOM 2302 N N . HIS B 1 21 ? 11.266 -27.781 -15.086 1 82.31 21 HIS B N 1
ATOM 2303 C CA . HIS B 1 21 ? 10.938 -27.688 -13.664 1 82.31 21 HIS B CA 1
ATOM 2304 C C . HIS B 1 21 ? 10.492 -29.047 -13.117 1 82.31 21 HIS B C 1
ATOM 2306 O O . HIS B 1 21 ? 10.875 -29.422 -12.008 1 82.31 21 HIS B O 1
ATOM 2312 N N . GLN B 1 22 ? 9.727 -29.75 -13.805 1 81.12 22 GLN B N 1
ATOM 2313 C CA . GLN B 1 22 ? 9.164 -31.031 -13.391 1 81.12 22 GLN B CA 1
ATOM 2314 C C . GLN B 1 22 ? 10.258 -32.094 -13.195 1 81.12 22 GLN B C 1
ATOM 2316 O O . GLN B 1 22 ? 10.203 -32.875 -12.258 1 81.12 22 GLN B O 1
ATOM 2321 N N . LYS B 1 23 ? 11.258 -32.031 -14.008 1 80.12 23 LYS B N 1
ATOM 2322 C CA . LYS B 1 23 ? 12.375 -32.969 -13.906 1 80.12 23 LYS B CA 1
ATOM 2323 C C . LYS B 1 23 ? 13.25 -32.625 -12.695 1 80.12 23 LYS B C 1
ATOM 2325 O O . LYS B 1 23 ? 13.797 -33.531 -12.062 1 80.12 23 LYS B O 1
ATOM 2330 N N . ALA B 1 24 ? 13.234 -31.359 -12.414 1 75.06 24 ALA B N 1
ATOM 2331 C CA . ALA B 1 24 ? 14.078 -30.922 -11.305 1 75.06 24 ALA B CA 1
ATOM 2332 C C . ALA B 1 24 ? 13.391 -31.172 -9.969 1 75.06 24 ALA B C 1
ATOM 2334 O O . ALA B 1 24 ? 14.062 -31.344 -8.945 1 75.06 24 ALA B O 1
ATOM 2335 N N . ARG B 1 25 ? 12.094 -31.109 -9.953 1 71.75 25 ARG B N 1
ATOM 2336 C CA . ARG B 1 25 ? 11.32 -31.219 -8.719 1 71.75 25 ARG B CA 1
ATOM 2337 C C . ARG B 1 25 ? 11.227 -32.656 -8.266 1 71.75 25 ARG B C 1
ATOM 2339 O O . ARG B 1 25 ? 11.195 -33.594 -9.086 1 71.75 25 ARG B O 1
ATOM 2346 N N . ASN B 1 26 ? 11.602 -33.062 -7.082 1 61.31 26 ASN B N 1
ATOM 2347 C CA . ASN B 1 26 ? 11.703 -34.344 -6.418 1 61.31 26 ASN B CA 1
ATOM 2348 C C . ASN B 1 26 ? 10.383 -35.125 -6.477 1 61.31 26 ASN B C 1
ATOM 2350 O O . ASN B 1 26 ? 9.312 -34.531 -6.27 1 61.31 26 ASN B O 1
ATOM 2354 N N . ILE B 1 27 ? 10.148 -36.312 -7.172 1 56.19 27 ILE B N 1
ATOM 2355 C CA . ILE B 1 27 ? 9.188 -37.406 -7.41 1 56.19 27 ILE B CA 1
ATOM 2356 C C . ILE B 1 27 ? 8.422 -37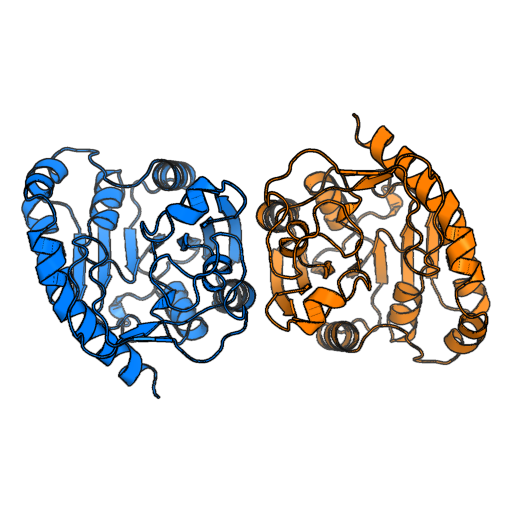.688 -6.129 1 56.19 27 ILE B C 1
ATOM 2358 O O . ILE B 1 27 ? 7.215 -37.969 -6.168 1 56.19 27 ILE B O 1
ATOM 2362 N N . ASN B 1 28 ? 8.812 -37.312 -4.91 1 72.69 28 ASN B N 1
ATOM 2363 C CA . ASN B 1 28 ? 8.211 -37.875 -3.697 1 72.69 28 ASN B CA 1
ATOM 2364 C C . ASN B 1 28 ? 6.973 -37.094 -3.277 1 72.69 28 ASN B C 1
ATOM 2366 O O . ASN B 1 28 ? 6.285 -37.469 -2.33 1 72.69 28 ASN B O 1
ATOM 2370 N N . VAL B 1 29 ? 6.531 -36.125 -4.102 1 79.62 29 VAL B N 1
ATOM 2371 C CA . VAL B 1 29 ? 5.422 -35.25 -3.709 1 79.62 29 VAL B CA 1
ATOM 2372 C C . VAL B 1 29 ? 4.102 -36 -3.865 1 79.62 29 VAL B C 1
ATOM 2374 O O . VAL B 1 29 ? 3.182 -35.844 -3.062 1 79.62 29 VAL B O 1
ATOM 2377 N N . LYS B 1 30 ? 4.012 -36.938 -4.676 1 77.81 30 LYS B N 1
ATOM 2378 C CA . LYS B 1 30 ? 2.805 -37.719 -4.941 1 77.81 30 LYS B CA 1
ATOM 2379 C C . LYS B 1 30 ? 2.418 -38.562 -3.732 1 77.81 30 LYS B C 1
ATOM 2381 O O . LYS B 1 30 ? 1.265 -38.562 -3.299 1 77.81 30 LYS B O 1
ATOM 2386 N N . LYS B 1 31 ? 3.346 -39.219 -3.23 1 82.5 31 LYS B N 1
ATOM 2387 C CA . LYS B 1 31 ? 3.092 -40.094 -2.076 1 82.5 31 LYS B CA 1
ATOM 2388 C C . LYS B 1 31 ? 2.781 -39.25 -0.834 1 82.5 31 LYS B C 1
ATOM 2390 O O . LYS B 1 31 ? 1.931 -39.625 -0.026 1 82.5 31 LYS B O 1
ATOM 2395 N N . GLN B 1 32 ? 3.412 -38.125 -0.796 1 90.75 32 GLN B N 1
ATOM 2396 C CA . GLN B 1 32 ? 3.283 -37.281 0.398 1 90.75 32 GLN B CA 1
ATOM 2397 C C . GLN B 1 32 ? 1.897 -36.656 0.479 1 90.75 32 GLN B C 1
ATOM 2399 O O . GLN B 1 32 ? 1.329 -36.531 1.565 1 90.75 32 GLN B O 1
ATOM 2404 N N . PHE B 1 33 ? 1.328 -36.344 -0.607 1 92.19 33 PHE B N 1
ATOM 2405 C CA . PHE B 1 33 ? 0.038 -35.688 -0.608 1 92.19 33 PHE B CA 1
ATOM 2406 C C . PHE B 1 33 ? -1.084 -36.656 -0.258 1 92.19 33 PHE B C 1
ATOM 2408 O O . PHE B 1 33 ? -2.205 -36.219 0.035 1 92.19 33 PHE B O 1
ATOM 2415 N N . LYS B 1 34 ? -0.826 -37.938 -0.237 1 91.25 34 LYS B N 1
ATOM 2416 C CA . LYS B 1 34 ? -1.798 -38.906 0.214 1 91.25 34 LYS B CA 1
ATOM 2417 C C . LYS B 1 34 ? -1.981 -38.844 1.729 1 91.25 34 LYS B C 1
ATOM 2419 O O . LYS B 1 34 ? -2.988 -39.344 2.256 1 91.25 34 LYS B O 1
ATOM 2424 N N . GLU B 1 35 ? -1.003 -38.344 2.301 1 93.06 35 GLU B N 1
ATOM 2425 C CA . GLU B 1 35 ? -1.068 -38.188 3.75 1 93.06 35 GLU B CA 1
ATOM 2426 C C . GLU B 1 35 ? -1.945 -37 4.145 1 93.06 35 GLU B C 1
ATOM 2428 O O . GLU B 1 35 ? -1.713 -35.875 3.699 1 93.06 35 GLU B O 1
ATOM 2433 N N . LYS B 1 36 ? -2.852 -37.344 5.012 1 91.81 36 LYS B N 1
ATOM 2434 C CA . LYS B 1 36 ? -3.766 -36.312 5.465 1 91.81 36 LYS B CA 1
ATOM 2435 C C . LYS B 1 36 ? -3.008 -35.188 6.156 1 91.81 36 LYS B C 1
ATOM 2437 O O . LYS B 1 36 ? -2.123 -35.438 6.977 1 91.81 36 LYS B O 1
ATOM 2442 N N . GLY B 1 37 ? -3.32 -33.969 5.691 1 93.94 37 GLY B N 1
ATOM 2443 C CA . GLY B 1 37 ? -2.754 -32.781 6.355 1 93.94 37 GLY B CA 1
ATOM 2444 C C . GLY B 1 37 ? -1.425 -32.344 5.77 1 93.94 37 GLY B C 1
ATOM 2445 O O . GLY B 1 37 ? -0.915 -31.281 6.102 1 93.94 37 GLY B O 1
ATOM 2446 N N . PHE B 1 38 ? -0.848 -33.125 4.91 1 95.62 38 PHE B N 1
ATOM 2447 C CA . PHE B 1 38 ? 0.412 -32.75 4.281 1 95.62 38 PHE B CA 1
ATOM 2448 C C . PHE B 1 38 ? 0.251 -31.453 3.49 1 95.62 38 PHE B C 1
ATOM 2450 O O . PHE B 1 38 ? -0.756 -31.25 2.807 1 95.62 38 PHE B O 1
ATOM 2457 N N . SER B 1 39 ? 1.202 -30.547 3.629 1 96.56 39 SER B N 1
ATOM 2458 C CA . SER B 1 39 ? 1.177 -29.25 2.955 1 96.56 39 SER B CA 1
ATOM 2459 C C . SER B 1 39 ? 2.588 -28.75 2.68 1 96.56 39 SER B C 1
ATOM 2461 O O . SER B 1 39 ? 3.502 -28.969 3.475 1 96.56 39 SER B O 1
ATOM 2463 N N . LEU B 1 40 ? 2.725 -28.109 1.571 1 94.75 40 LEU B N 1
ATOM 2464 C CA . LEU B 1 40 ? 4 -27.469 1.251 1 94.75 40 LEU B CA 1
ATOM 2465 C C . LEU B 1 40 ? 3.895 -25.953 1.335 1 94.75 40 LEU B C 1
ATOM 2467 O O . LEU B 1 40 ? 4.816 -25.25 0.938 1 94.75 40 LEU B O 1
ATOM 2471 N N . LEU B 1 41 ? 2.795 -25.453 1.793 1 96.88 41 LEU B N 1
ATOM 2472 C CA . LEU B 1 41 ? 2.654 -24.016 2.027 1 96.88 41 LEU B CA 1
ATOM 2473 C C . LEU B 1 41 ? 3.578 -23.562 3.15 1 96.88 41 LEU B C 1
ATOM 2475 O O . LEU B 1 41 ? 3.811 -24.297 4.109 1 96.88 41 LEU B O 1
ATOM 2479 N N . ASP B 1 42 ? 4.09 -22.344 2.967 1 94.88 42 ASP B N 1
ATOM 2480 C CA . ASP B 1 42 ? 4.91 -21.859 4.07 1 94.88 42 ASP B CA 1
ATOM 2481 C C . ASP B 1 42 ? 4.047 -21.5 5.281 1 94.88 42 ASP B C 1
ATOM 2483 O O . ASP B 1 42 ? 2.818 -21.562 5.207 1 94.88 42 ASP B O 1
ATOM 2487 N N . LYS B 1 43 ? 4.727 -21.234 6.367 1 97.06 43 LYS B N 1
ATOM 2488 C CA . LYS B 1 43 ? 4.066 -21.062 7.656 1 97.06 43 LYS B CA 1
ATOM 2489 C C . LYS B 1 43 ? 3.168 -19.828 7.652 1 97.06 43 LYS B C 1
ATOM 2491 O O . LYS B 1 43 ? 2.092 -19.844 8.25 1 97.06 43 LYS B O 1
ATOM 2496 N N . VAL B 1 44 ? 3.527 -18.844 7.004 1 98.12 44 VAL B N 1
ATOM 2497 C CA . VAL B 1 44 ? 2.83 -17.562 7.066 1 98.12 44 VAL B CA 1
ATOM 2498 C C . VAL B 1 44 ? 1.453 -17.688 6.418 1 98.12 44 VAL B C 1
ATOM 2500 O O . VAL B 1 44 ? 0.438 -17.344 7.027 1 98.12 44 VAL B O 1
ATOM 2503 N N . ILE B 1 45 ? 1.39 -18.234 5.25 1 98.56 45 ILE B N 1
ATOM 2504 C CA . ILE B 1 45 ? 0.111 -18.344 4.559 1 98.56 45 ILE B CA 1
ATOM 2505 C C . ILE B 1 45 ? -0.73 -19.438 5.211 1 98.56 45 ILE B C 1
ATOM 2507 O O . ILE B 1 45 ? -1.958 -19.344 5.262 1 98.56 45 ILE B O 1
ATOM 2511 N N . THR B 1 46 ? -0.08 -20.469 5.707 1 98.56 46 THR B N 1
ATOM 2512 C CA . THR B 1 46 ? -0.799 -21.516 6.438 1 98.56 46 THR B CA 1
ATOM 2513 C C . THR B 1 46 ? -1.544 -20.906 7.629 1 98.56 46 THR B C 1
ATOM 2515 O O . THR B 1 46 ? -2.725 -21.203 7.836 1 98.56 46 THR B O 1
ATOM 2518 N N . GLU B 1 47 ? -0.862 -20.094 8.359 1 98.56 47 GLU B N 1
ATOM 2519 C CA . GLU B 1 47 ? -1.48 -19.453 9.516 1 98.56 47 GLU B CA 1
ATOM 2520 C C . GLU B 1 47 ? -2.633 -18.547 9.086 1 98.56 47 GLU B C 1
ATOM 2522 O O . GLU B 1 47 ? -3.652 -18.469 9.773 1 98.56 47 GLU B O 1
ATOM 2527 N N . LYS B 1 48 ? -2.471 -17.891 7.996 1 98.56 48 LYS B N 1
ATOM 2528 C CA . LYS B 1 48 ? -3.543 -17.031 7.512 1 98.56 48 LYS B CA 1
ATOM 2529 C C . LYS B 1 48 ? -4.781 -17.844 7.145 1 98.56 48 LYS B C 1
ATOM 2531 O O . LYS B 1 48 ? -5.906 -17.453 7.473 1 98.56 48 LYS B O 1
ATOM 2536 N N . PHE B 1 49 ? -4.59 -18.938 6.488 1 98.5 49 PHE B N 1
ATOM 2537 C CA . PHE B 1 49 ? -5.707 -19.797 6.098 1 98.5 49 PHE B CA 1
ATOM 2538 C C . PHE B 1 49 ? -6.422 -20.344 7.328 1 98.5 49 PHE B C 1
ATOM 2540 O O . PHE B 1 49 ? -7.641 -20.531 7.312 1 98.5 49 PHE B O 1
ATOM 2547 N N . LYS B 1 50 ? -5.648 -20.625 8.352 1 97.81 50 LYS B N 1
ATOM 2548 C CA . LYS B 1 50 ? -6.273 -21.031 9.609 1 97.81 50 LYS B CA 1
ATOM 2549 C C . LYS B 1 50 ? -7.125 -19.891 10.188 1 97.81 50 LYS B C 1
ATOM 2551 O O . LYS B 1 50 ? -8.258 -20.125 10.617 1 97.81 50 LYS B O 1
ATOM 2556 N N . GLU B 1 51 ? -6.566 -18.766 10.172 1 98.12 51 GLU B N 1
ATOM 2557 C CA . GLU B 1 51 ? -7.238 -17.594 10.719 1 98.12 51 GLU B CA 1
ATOM 2558 C C . GLU B 1 51 ? -8.562 -17.328 10 1 98.12 51 GLU B C 1
ATOM 2560 O O . GLU B 1 51 ? -9.57 -17.016 10.641 1 98.12 51 GLU B O 1
ATOM 2565 N N . ILE B 1 52 ? -8.594 -17.453 8.688 1 97.44 52 ILE B N 1
ATOM 2566 C CA . ILE B 1 52 ? -9.805 -17.141 7.941 1 97.44 52 ILE B CA 1
ATOM 2567 C C . ILE B 1 52 ? -10.711 -18.359 7.867 1 97.44 52 ILE B C 1
ATOM 2569 O O . ILE B 1 52 ? -11.805 -18.297 7.309 1 97.44 52 ILE B O 1
ATOM 2573 N N . ASN B 1 53 ? -10.258 -19.484 8.367 1 97.69 53 ASN B N 1
ATOM 2574 C CA . ASN B 1 53 ? -10.992 -20.734 8.414 1 97.69 53 ASN B CA 1
ATOM 2575 C C . ASN B 1 53 ? -11.367 -21.219 7.016 1 97.69 53 ASN B C 1
ATOM 2577 O O . ASN B 1 53 ? -12.516 -21.062 6.586 1 97.69 53 ASN B O 1
ATOM 2581 N N . ILE B 1 54 ? -10.5 -21.984 6.441 1 97.5 54 ILE B N 1
ATOM 2582 C CA . ILE B 1 54 ? -10.688 -22.453 5.074 1 97.5 54 ILE B CA 1
ATOM 2583 C C . ILE B 1 54 ? -11.453 -23.781 5.082 1 97.5 54 ILE B C 1
ATOM 2585 O O . ILE B 1 54 ? -11.773 -24.328 4.027 1 97.5 54 ILE B O 1
ATOM 2589 N N . HIS B 1 55 ? -11.711 -24.312 6.258 1 98 55 HIS B N 1
ATOM 2590 C CA . HIS B 1 55 ? -12.352 -25.625 6.363 1 98 55 HIS B CA 1
ATOM 2591 C C . HIS B 1 55 ? -13.703 -25.625 5.648 1 98 55 HIS B C 1
ATOM 2593 O O . HIS B 1 55 ? -14.539 -24.75 5.883 1 98 55 HIS B O 1
ATOM 2599 N N . GLY B 1 56 ? -13.883 -26.594 4.809 1 98.44 56 GLY B N 1
ATOM 2600 C CA . GLY B 1 56 ? -15.148 -26.781 4.125 1 98.44 56 GLY B CA 1
ATOM 2601 C C . GLY B 1 56 ? -15.383 -25.797 3.002 1 98.44 56 GLY B C 1
ATOM 2602 O O . GLY B 1 56 ? -16.469 -25.75 2.424 1 98.44 56 GLY B O 1
ATOM 2603 N N . LYS B 1 57 ? -14.453 -25.031 2.623 1 98.69 57 LYS B N 1
ATOM 2604 C CA . LYS B 1 57 ? -14.625 -24 1.608 1 98.69 57 LYS B CA 1
ATOM 2605 C C . LYS B 1 57 ? -14.266 -24.516 0.221 1 98.69 57 LYS B C 1
ATOM 2607 O O . LYS B 1 57 ? -13.391 -25.375 0.082 1 98.69 57 LYS B O 1
ATOM 2612 N N . THR B 1 58 ? -14.984 -24.062 -0.763 1 98.88 58 THR B N 1
ATOM 2613 C CA . THR B 1 58 ? -14.594 -24.25 -2.156 1 98.88 58 THR B CA 1
ATOM 2614 C C . THR B 1 58 ? -13.594 -23.188 -2.586 1 98.88 58 THR B C 1
ATOM 2616 O O . THR B 1 58 ? -13.82 -22 -2.365 1 98.88 58 THR B O 1
ATOM 2619 N N . VAL B 1 59 ? -12.453 -23.641 -3.197 1 98.94 59 VAL B N 1
ATOM 2620 C CA . VAL B 1 59 ? -11.328 -22.734 -3.418 1 98.94 59 VAL B CA 1
ATOM 2621 C C . VAL B 1 59 ? -10.953 -22.734 -4.898 1 98.94 59 VAL B C 1
ATOM 2623 O O . VAL B 1 59 ? -10.891 -23.797 -5.531 1 98.94 59 VAL B O 1
ATOM 2626 N N . ALA B 1 60 ? -10.789 -21.562 -5.453 1 98.94 60 ALA B N 1
ATOM 2627 C CA . ALA B 1 60 ? -10.164 -21.422 -6.766 1 98.94 60 ALA B CA 1
ATOM 2628 C C . ALA B 1 60 ? -8.773 -20.797 -6.637 1 98.94 60 ALA B C 1
ATOM 2630 O O . ALA B 1 60 ? -8.562 -19.891 -5.832 1 98.94 60 ALA B O 1
ATOM 2631 N N . GLN B 1 61 ? -7.844 -21.328 -7.363 1 98.94 61 GLN B N 1
ATOM 2632 C CA . GLN B 1 61 ? -6.543 -20.672 -7.496 1 98.94 61 GLN B CA 1
ATOM 2633 C C . GLN B 1 61 ? -6.277 -20.266 -8.945 1 98.94 61 GLN B C 1
ATOM 2635 O O . GLN B 1 61 ? -6.395 -21.094 -9.859 1 98.94 61 GLN B O 1
ATOM 2640 N N . LEU B 1 62 ? -6.012 -19 -9.172 1 98.81 62 LEU B N 1
ATOM 2641 C CA . LEU B 1 62 ? -5.66 -18.484 -10.484 1 98.81 62 LEU B CA 1
ATOM 2642 C C . LEU B 1 62 ? -4.145 -18.438 -10.664 1 98.81 62 LEU B C 1
ATOM 2644 O O . LEU B 1 62 ? -3.424 -18.016 -9.758 1 98.81 62 LEU B O 1
ATOM 2648 N N . CYS B 1 63 ? -3.686 -18.859 -11.922 1 98.44 63 CYS B N 1
ATOM 2649 C CA . CYS B 1 63 ? -2.264 -19.062 -12.18 1 98.44 63 CYS B CA 1
ATOM 2650 C C . CYS B 1 63 ? -1.669 -20.062 -11.203 1 98.44 63 CYS B C 1
ATOM 2652 O O . CYS B 1 63 ? -0.668 -19.781 -10.547 1 98.44 63 CYS B O 1
ATOM 2654 N N . CYS B 1 64 ? -2.209 -21.297 -11.242 1 98.06 64 CYS B N 1
ATOM 2655 C CA . CYS B 1 64 ? -1.985 -22.266 -10.172 1 98.06 64 CYS B CA 1
ATOM 2656 C C . CYS B 1 64 ? -0.725 -23.078 -10.422 1 98.06 64 CYS B C 1
ATOM 2658 O O . CYS B 1 64 ? -0.264 -23.812 -9.547 1 98.06 64 CYS B O 1
ATOM 2660 N N . ASN B 1 65 ? -0.143 -22.922 -11.609 1 95.88 65 ASN B N 1
ATOM 2661 C CA . ASN B 1 65 ? 1.02 -23.719 -11.984 1 95.88 65 ASN B CA 1
ATOM 2662 C C . ASN B 1 65 ? 0.754 -25.219 -11.812 1 95.88 65 ASN B C 1
ATOM 2664 O O . ASN B 1 65 ? -0.243 -25.734 -12.312 1 95.88 65 ASN B O 1
ATOM 2668 N N . ASN B 1 66 ? 1.557 -25.953 -11.102 1 93.62 66 ASN B N 1
ATOM 2669 C CA . ASN B 1 66 ? 1.432 -27.406 -11 1 93.62 66 ASN B CA 1
ATOM 2670 C C . ASN B 1 66 ? 0.453 -27.797 -9.898 1 93.62 66 ASN B C 1
ATOM 2672 O O . ASN B 1 66 ? 0.391 -28.969 -9.508 1 93.62 66 ASN B O 1
ATOM 2676 N N . GLY B 1 67 ? -0.179 -26.859 -9.273 1 96.12 67 GLY B N 1
ATOM 2677 C CA . GLY B 1 67 ? -1.313 -27.109 -8.398 1 96.12 67 GLY B CA 1
ATOM 2678 C C . GLY B 1 67 ? -0.906 -27.484 -6.984 1 96.12 67 GLY B C 1
ATOM 2679 O O . GLY B 1 67 ? -1.762 -27.719 -6.129 1 96.12 67 GLY B O 1
ATOM 2680 N N . ILE B 1 68 ? 0.346 -27.5 -6.637 1 95.19 68 ILE B N 1
ATOM 2681 C CA . ILE B 1 68 ? 0.863 -27.953 -5.348 1 95.19 68 ILE B CA 1
ATOM 2682 C C . ILE B 1 68 ? 0.271 -27.109 -4.227 1 95.19 68 ILE B C 1
ATOM 2684 O O . ILE B 1 68 ? -0.117 -27.625 -3.182 1 95.19 68 ILE B O 1
ATOM 2688 N N . GLU B 1 69 ? 0.18 -25.875 -4.434 1 97.31 69 GLU B N 1
ATOM 2689 C CA . GLU B 1 69 ? -0.371 -25.016 -3.389 1 97.31 69 GLU B CA 1
ATOM 2690 C C . GLU B 1 69 ? -1.854 -25.297 -3.166 1 97.31 69 GLU B C 1
ATOM 2692 O O . GLU B 1 69 ? -2.311 -25.375 -2.025 1 97.31 69 GLU B O 1
ATOM 2697 N N . LEU B 1 70 ? -2.582 -25.406 -4.211 1 98.31 70 LEU B N 1
ATOM 2698 C CA . LEU B 1 70 ? -4.008 -25.672 -4.078 1 98.31 70 LEU B CA 1
ATOM 2699 C C . LEU B 1 70 ? -4.246 -27.031 -3.43 1 98.31 70 LEU B C 1
ATOM 2701 O O . LEU B 1 70 ? -5.102 -27.172 -2.549 1 98.31 70 LEU B O 1
ATOM 2705 N N . LEU B 1 71 ? -3.48 -28.047 -3.857 1 97.56 71 LEU B N 1
ATOM 2706 C CA . LEU B 1 71 ? -3.578 -29.375 -3.232 1 97.56 71 LEU B CA 1
ATOM 2707 C C . LEU B 1 71 ? -3.301 -29.281 -1.736 1 97.56 71 LEU B C 1
ATOM 2709 O O . LEU B 1 71 ? -3.969 -29.938 -0.938 1 97.56 71 LEU B O 1
ATOM 2713 N N . SER B 1 72 ? -2.293 -28.453 -1.399 1 98.06 72 SER B N 1
ATOM 2714 C CA . SER B 1 72 ? -1.983 -28.234 0.01 1 98.06 72 SER B CA 1
ATOM 2715 C C . SER B 1 72 ? -3.17 -27.641 0.749 1 98.06 72 SER B C 1
ATOM 2717 O O . SER B 1 72 ? -3.502 -28.062 1.857 1 98.06 72 SER B O 1
ATOM 2719 N N . ILE B 1 73 ? -3.822 -26.656 0.153 1 98.44 73 ILE B N 1
ATOM 2720 C CA . ILE B 1 73 ? -4.973 -25.984 0.748 1 98.44 73 ILE B CA 1
ATOM 2721 C C . ILE B 1 73 ? -6.094 -27 0.982 1 98.44 73 ILE B C 1
ATOM 2723 O O . ILE B 1 73 ? -6.711 -27.016 2.051 1 98.44 73 ILE B O 1
ATOM 2727 N N . ILE B 1 74 ? -6.352 -27.844 0.04 1 97.94 74 ILE B N 1
ATOM 2728 C CA . ILE B 1 74 ? -7.402 -28.859 0.145 1 97.94 74 ILE B CA 1
ATOM 2729 C C . ILE B 1 74 ? -7.043 -29.859 1.228 1 97.94 74 ILE B C 1
ATOM 2731 O O . ILE B 1 74 ? -7.887 -30.234 2.049 1 97.94 74 ILE B O 1
ATOM 2735 N N . ASN B 1 75 ? -5.812 -30.234 1.225 1 96.94 75 ASN B N 1
ATOM 2736 C CA . ASN B 1 75 ? -5.348 -31.203 2.209 1 96.94 75 ASN B CA 1
ATOM 2737 C C . ASN B 1 75 ? -5.418 -30.656 3.627 1 96.94 75 ASN B C 1
ATOM 2739 O O . ASN B 1 75 ? -5.43 -31.406 4.598 1 96.94 75 ASN B O 1
ATOM 2743 N N . LEU B 1 76 ? -5.469 -29.391 3.752 1 97 76 LEU B N 1
ATOM 2744 C CA . LEU B 1 76 ? -5.551 -28.734 5.059 1 97 76 LEU B CA 1
ATOM 2745 C C . LEU B 1 76 ? -7 -28.594 5.504 1 97 76 LEU B C 1
ATOM 2747 O O . LEU B 1 76 ? -7.27 -28.125 6.609 1 97 76 LEU B O 1
ATOM 2751 N N . GLY B 1 77 ? -7.93 -28.891 4.617 1 96.88 77 GLY B N 1
ATOM 2752 C CA . GLY B 1 77 ? -9.281 -28.969 5.148 1 96.88 77 GLY B CA 1
ATOM 2753 C C . GLY B 1 77 ? -10.312 -28.312 4.258 1 96.88 77 GLY B C 1
ATOM 2754 O O . GLY B 1 77 ? -11.516 -28.359 4.547 1 96.88 77 GLY B O 1
ATOM 2755 N N . ALA B 1 78 ? -9.953 -27.641 3.199 1 98.38 78 ALA B N 1
ATOM 2756 C CA . ALA B 1 78 ? -10.93 -27.094 2.268 1 98.38 78 ALA B CA 1
ATOM 2757 C C . ALA B 1 78 ? -11.711 -28.203 1.574 1 98.38 78 ALA B C 1
ATOM 2759 O O . ALA B 1 78 ? -11.258 -29.344 1.521 1 98.38 78 ALA B O 1
ATOM 2760 N N . LYS B 1 79 ? -12.875 -27.875 1.064 1 98.5 79 LYS B N 1
ATOM 2761 C CA . LYS B 1 79 ? -13.812 -28.875 0.528 1 98.5 79 LYS B CA 1
ATOM 2762 C C . LYS B 1 79 ? -13.383 -29.328 -0.862 1 98.5 79 LYS B C 1
ATOM 2764 O O . LYS B 1 79 ? -13.398 -30.531 -1.156 1 98.5 79 LYS B O 1
ATOM 2769 N N . SER B 1 80 ? -13.078 -28.422 -1.709 1 98.69 80 SER B N 1
ATOM 2770 C CA . SER B 1 80 ? -12.688 -28.719 -3.082 1 98.69 80 SER B CA 1
ATOM 2771 C C . SER B 1 80 ? -11.945 -27.547 -3.715 1 98.69 80 SER B C 1
ATOM 2773 O O . SER B 1 80 ? -12 -26.422 -3.201 1 98.69 80 SER B O 1
ATOM 2775 N N . GLY B 1 81 ? -11.156 -27.922 -4.723 1 98.62 81 GLY B N 1
ATOM 2776 C CA . GLY B 1 81 ? -10.359 -26.891 -5.375 1 98.62 81 GLY B CA 1
ATOM 2777 C C . GLY B 1 81 ? -10.461 -26.922 -6.891 1 98.62 81 GLY B C 1
ATOM 2778 O O . GLY B 1 81 ? -10.617 -28 -7.48 1 98.62 81 GLY B O 1
ATOM 2779 N N . THR B 1 82 ? -10.438 -25.766 -7.512 1 98.88 82 THR B N 1
ATOM 2780 C CA . THR B 1 82 ? -10.258 -25.609 -8.953 1 98.88 82 THR B CA 1
ATOM 2781 C C . THR B 1 82 ? -9.086 -24.688 -9.258 1 98.88 82 THR B C 1
ATOM 2783 O O . THR B 1 82 ? -9.031 -23.562 -8.766 1 98.88 82 THR B O 1
ATOM 2786 N N . GLY B 1 83 ? -8.148 -25.188 -9.984 1 98.88 83 GLY B N 1
ATOM 2787 C CA . GLY B 1 83 ? -7.016 -24.375 -10.398 1 98.88 83 GLY B CA 1
ATOM 2788 C C . GLY B 1 83 ? -7.055 -24.016 -11.875 1 98.88 83 GLY B C 1
ATOM 2789 O O . GLY B 1 83 ? -7.488 -24.812 -12.703 1 98.88 83 GLY B O 1
ATOM 2790 N N . PHE B 1 84 ? -6.645 -22.797 -12.18 1 98.88 84 PHE B N 1
ATOM 2791 C CA . PHE B 1 84 ? -6.574 -22.328 -13.562 1 98.88 84 PHE B CA 1
ATOM 2792 C C . PHE B 1 84 ? -5.156 -21.891 -13.914 1 98.88 84 PHE B C 1
ATOM 2794 O O . PHE B 1 84 ? -4.512 -21.172 -13.156 1 98.88 84 PHE B O 1
ATOM 2801 N N . ASP B 1 85 ? -4.691 -22.344 -15.008 1 98.62 85 ASP B N 1
ATOM 2802 C CA . ASP B 1 85 ? -3.379 -21.922 -15.484 1 98.62 85 ASP B CA 1
ATOM 2803 C C . ASP B 1 85 ? -3.293 -22 -17 1 98.62 85 ASP B C 1
ATOM 2805 O O . ASP B 1 85 ? -4.008 -22.797 -17.625 1 98.62 85 ASP B O 1
ATOM 2809 N N . ILE B 1 86 ? -2.393 -21.281 -17.547 1 97.94 86 ILE B N 1
ATOM 2810 C CA . ILE B 1 86 ? -2.293 -21.172 -19 1 97.94 86 ILE B CA 1
ATOM 2811 C C . ILE B 1 86 ? -1.398 -22.297 -19.531 1 97.94 86 ILE B C 1
ATOM 2813 O O . ILE B 1 86 ? -1.417 -22.578 -20.734 1 97.94 86 ILE B O 1
ATOM 2817 N N . SER B 1 87 ? -0.566 -22.844 -18.766 1 97.44 87 SER B N 1
ATOM 2818 C CA . SER B 1 87 ? 0.438 -23.812 -19.188 1 97.44 87 SER B CA 1
ATOM 2819 C C . SER B 1 87 ? -0.166 -25.203 -19.328 1 97.44 87 SER B C 1
ATOM 2821 O O . SER B 1 87 ? -0.716 -25.75 -18.375 1 97.44 87 SER B O 1
ATOM 2823 N N . ASP B 1 88 ? 0.032 -25.844 -20.484 1 97.94 88 ASP B N 1
ATOM 2824 C CA . ASP B 1 88 ? -0.456 -27.203 -20.75 1 97.94 88 ASP B CA 1
ATOM 2825 C C . ASP B 1 88 ? 0.219 -28.219 -19.828 1 97.94 88 ASP B C 1
ATOM 2827 O O . ASP B 1 88 ? -0.452 -29.062 -19.234 1 97.94 88 ASP B O 1
ATOM 2831 N N . TYR B 1 89 ? 1.448 -28.094 -19.688 1 96.12 89 TYR B N 1
ATOM 2832 C CA . TYR B 1 89 ? 2.227 -29.078 -18.953 1 96.12 89 TYR B CA 1
ATOM 2833 C C . TYR B 1 89 ? 2.018 -28.938 -17.453 1 96.12 89 TYR B C 1
ATOM 2835 O O . TYR B 1 89 ? 2.012 -29.938 -16.734 1 96.12 89 TYR B O 1
ATOM 2843 N N . ALA B 1 90 ? 1.898 -27.734 -17 1 96.19 90 ALA B N 1
ATOM 2844 C CA . ALA B 1 90 ? 1.607 -27.516 -15.578 1 96.19 90 ALA B CA 1
ATOM 2845 C C . ALA B 1 90 ? 0.27 -28.141 -15.195 1 96.19 90 ALA B C 1
ATOM 2847 O O . ALA B 1 90 ? 0.176 -28.859 -14.188 1 96.19 90 ALA B O 1
ATOM 2848 N N . ILE B 1 91 ? -0.687 -27.953 -16.016 1 97.88 91 ILE B N 1
ATOM 2849 C CA . ILE B 1 91 ? -2.031 -28.438 -15.727 1 97.88 91 ILE B CA 1
ATOM 2850 C C . ILE B 1 91 ? -2.057 -29.953 -15.82 1 97.88 91 ILE B C 1
ATOM 2852 O O . ILE B 1 91 ? -2.713 -30.625 -15.023 1 97.88 91 ILE B O 1
ATOM 2856 N N . GLN B 1 92 ? -1.386 -30.5 -16.797 1 96.69 92 GLN B N 1
ATOM 2857 C CA . GLN B 1 92 ? -1.272 -31.953 -16.891 1 96.69 92 GLN B CA 1
ATOM 2858 C C . GLN B 1 92 ? -0.704 -32.531 -15.594 1 96.69 92 GLN B C 1
ATOM 2860 O O . GLN B 1 92 ? -1.266 -33.469 -15.031 1 96.69 92 GLN B O 1
ATOM 2865 N N . GLU B 1 93 ? 0.366 -31.953 -15.141 1 93.69 93 GLU B N 1
ATOM 2866 C CA . GLU B 1 93 ? 0.99 -32.406 -13.898 1 93.69 93 GLU B CA 1
ATOM 2867 C C . GLU B 1 93 ? 0.043 -32.25 -12.711 1 93.69 93 GLU B C 1
ATOM 2869 O O . GLU B 1 93 ? -0.054 -33.156 -11.867 1 93.69 93 GLU B O 1
ATOM 2874 N N . ALA B 1 94 ? -0.609 -31.141 -12.648 1 96.25 94 ALA B N 1
ATOM 2875 C CA . ALA B 1 94 ? -1.528 -30.859 -11.547 1 96.25 94 ALA B CA 1
ATOM 2876 C C . ALA B 1 94 ? -2.639 -31.906 -11.477 1 96.25 94 ALA B C 1
ATOM 2878 O O . ALA B 1 94 ? -2.959 -32.406 -10.398 1 96.25 94 ALA B O 1
ATOM 2879 N N . ASN B 1 95 ? -3.211 -32.188 -12.617 1 96.25 95 ASN B N 1
ATOM 2880 C CA . ASN B 1 95 ? -4.277 -33.188 -12.648 1 96.25 95 ASN B CA 1
ATOM 2881 C C . ASN B 1 95 ? -3.764 -34.594 -12.273 1 96.25 95 ASN B C 1
ATOM 2883 O O . ASN B 1 95 ? -4.457 -35.344 -11.594 1 96.25 95 ASN B O 1
ATOM 2887 N N . GLU B 1 96 ? -2.598 -34.938 -12.695 1 93.19 96 GLU B N 1
ATOM 2888 C CA . GLU B 1 96 ? -1.991 -36.188 -12.305 1 93.19 96 GLU B CA 1
ATOM 2889 C C . GLU B 1 96 ? -1.797 -36.281 -10.789 1 93.19 96 GLU B C 1
ATOM 2891 O O . GLU B 1 96 ? -2.096 -37.281 -10.172 1 93.19 96 GLU B O 1
ATOM 2896 N N . LEU B 1 97 ? -1.302 -35.188 -10.242 1 92.69 97 LEU B N 1
ATOM 2897 C CA . LEU B 1 97 ? -1.094 -35.125 -8.797 1 92.69 97 LEU B CA 1
ATOM 2898 C C . LEU B 1 97 ? -2.416 -35.25 -8.055 1 92.69 97 LEU B C 1
ATOM 2900 O O . LEU B 1 97 ? -2.49 -35.938 -7.02 1 92.69 97 LEU B O 1
ATOM 2904 N N . ALA B 1 98 ? -3.412 -34.625 -8.523 1 94.88 98 ALA B N 1
ATOM 2905 C CA . ALA B 1 98 ? -4.73 -34.688 -7.898 1 94.88 98 ALA B CA 1
ATOM 2906 C C . ALA B 1 98 ? -5.262 -36.125 -7.887 1 94.88 98 ALA B C 1
ATOM 2908 O O . ALA B 1 98 ? -5.805 -36.594 -6.879 1 94.88 98 ALA B O 1
ATOM 2909 N N . ILE B 1 99 ? -5.117 -36.812 -8.992 1 94.06 99 ILE B N 1
ATOM 2910 C CA . ILE B 1 99 ? -5.59 -38.188 -9.125 1 94.06 99 ILE B CA 1
ATOM 2911 C C . ILE B 1 99 ? -4.844 -39.094 -8.148 1 94.06 99 ILE B C 1
ATOM 2913 O O . ILE B 1 99 ? -5.461 -39.844 -7.383 1 94.06 99 ILE B O 1
ATOM 2917 N N . VAL B 1 100 ? -3.539 -38.938 -8.133 1 91.12 100 VAL B N 1
ATOM 2918 C CA . VAL B 1 100 ? -2.701 -39.812 -7.32 1 91.12 100 VAL B CA 1
ATOM 2919 C C . VAL B 1 100 ? -2.953 -39.531 -5.84 1 91.12 100 VAL B C 1
ATOM 2921 O O . VAL B 1 100 ? -2.918 -40.469 -5.02 1 91.12 100 VAL B O 1
ATOM 2924 N N . SER B 1 101 ? -3.211 -38.312 -5.516 1 92.38 101 SER B N 1
ATOM 2925 C CA . SER B 1 101 ? -3.408 -37.938 -4.121 1 92.38 101 SER B CA 1
ATOM 2926 C C . SER B 1 101 ? -4.855 -38.156 -3.689 1 92.38 101 SER B C 1
ATOM 2928 O O . SER B 1 101 ? -5.168 -38.094 -2.498 1 92.38 101 SER B O 1
ATOM 2930 N N . ASN B 1 102 ? -5.75 -38.438 -4.625 1 94.31 102 ASN B N 1
ATOM 2931 C CA . ASN B 1 102 ? -7.176 -38.625 -4.375 1 94.31 102 ASN B CA 1
ATOM 2932 C C . ASN B 1 102 ? -7.785 -37.406 -3.672 1 94.31 102 ASN B C 1
ATOM 2934 O O . ASN B 1 102 ? -8.5 -37.562 -2.68 1 94.31 102 ASN B O 1
ATOM 2938 N N . LEU B 1 103 ? -7.344 -36.281 -4.004 1 95.62 103 LEU B N 1
ATOM 2939 C CA . LEU B 1 103 ? -7.895 -35.031 -3.482 1 95.62 103 LEU B CA 1
ATOM 2940 C C . LEU B 1 103 ? -8.883 -34.406 -4.473 1 95.62 103 LEU B C 1
ATOM 2942 O O . LEU B 1 103 ? -8.688 -34.5 -5.684 1 95.62 103 LEU B O 1
ATOM 2946 N N . PRO B 1 104 ? -9.953 -33.812 -3.957 1 97.06 104 PRO B N 1
ATOM 2947 C CA . PRO B 1 104 ? -11.008 -33.281 -4.82 1 97.06 104 PRO B CA 1
ATOM 2948 C C . PRO B 1 104 ? -10.602 -31.953 -5.48 1 97.06 104 PRO B C 1
ATOM 2950 O O . PRO B 1 104 ? -11.172 -30.906 -5.176 1 97.06 104 PRO B O 1
ATOM 2953 N N . CYS B 1 105 ? -9.68 -32.031 -6.379 1 97.31 105 CYS B N 1
ATOM 2954 C CA . CYS B 1 105 ? -9.195 -30.875 -7.129 1 97.31 105 CYS B CA 1
ATOM 2955 C C . CYS B 1 105 ? -9.32 -31.109 -8.633 1 97.31 105 CYS B C 1
ATOM 2957 O O . CYS B 1 105 ? -9.109 -32.219 -9.109 1 97.31 105 CYS B O 1
ATOM 2959 N N . THR B 1 106 ? -9.711 -30.078 -9.328 1 98.06 106 THR B N 1
ATOM 2960 C CA . THR B 1 106 ? -9.711 -30.062 -10.781 1 98.06 106 THR B CA 1
ATOM 2961 C C . THR B 1 106 ? -8.859 -28.906 -11.305 1 98.06 106 THR B C 1
ATOM 2963 O O . THR B 1 106 ? -8.891 -27.797 -10.758 1 98.06 106 THR B O 1
ATOM 2966 N N . PHE B 1 107 ? -8.117 -29.203 -12.289 1 98.75 107 PHE B N 1
ATOM 2967 C CA . PHE B 1 107 ? -7.266 -28.172 -12.875 1 98.75 107 PHE B CA 1
ATOM 2968 C C . PHE B 1 107 ? -7.605 -27.953 -14.344 1 98.75 107 PHE B C 1
ATOM 2970 O O . PHE B 1 107 ? -7.73 -28.922 -15.109 1 98.75 107 PHE B O 1
ATOM 2977 N N . ILE B 1 108 ? -7.773 -26.734 -14.742 1 98.81 108 ILE B N 1
ATOM 2978 C CA . ILE B 1 108 ? -8.258 -26.359 -16.078 1 98.81 108 ILE B CA 1
ATOM 2979 C C . ILE B 1 108 ? -7.207 -25.516 -16.797 1 98.81 108 ILE B C 1
ATOM 2981 O O . ILE B 1 108 ? -6.766 -24.5 -16.266 1 98.81 108 ILE B O 1
ATOM 2985 N N . ARG B 1 109 ? -6.773 -25.984 -17.984 1 98.62 109 ARG B N 1
ATOM 2986 C CA . ARG B 1 109 ? -5.906 -25.188 -18.844 1 98.62 109 ARG B CA 1
ATOM 2987 C C . ARG B 1 109 ? -6.691 -24.078 -19.547 1 98.62 109 ARG B C 1
ATOM 2989 O O . ARG B 1 109 ? -7.535 -24.359 -20.391 1 98.62 109 ARG B O 1
ATOM 2996 N N . THR B 1 110 ? -6.453 -22.844 -19.188 1 98.5 110 THR B N 1
ATOM 2997 C CA . THR B 1 110 ? -7.141 -21.703 -19.797 1 98.5 110 THR B CA 1
ATOM 2998 C C . THR B 1 110 ? -6.387 -20.406 -19.516 1 98.5 110 THR B C 1
ATOM 3000 O O . THR B 1 110 ? -5.582 -20.328 -18.594 1 98.5 110 THR B O 1
ATOM 3003 N N . ASP B 1 111 ? -6.559 -19.484 -20.422 1 98.25 111 ASP B N 1
ATOM 3004 C CA . ASP B 1 111 ? -6.246 -18.094 -20.094 1 98.25 111 ASP B CA 1
ATOM 3005 C C . ASP B 1 111 ? -7.203 -17.547 -19.031 1 98.25 111 ASP B C 1
ATOM 3007 O O . ASP B 1 111 ? -8.422 -17.688 -19.156 1 98.25 111 ASP B O 1
ATOM 3011 N N . VAL B 1 112 ? -6.684 -17.031 -17.984 1 98.19 112 VAL B N 1
ATOM 3012 C CA . VAL B 1 112 ? -7.527 -16.562 -16.891 1 98.19 112 VAL B CA 1
ATOM 3013 C C . VAL B 1 112 ? -8.547 -15.562 -17.406 1 98.19 112 VAL B C 1
ATOM 3015 O O . VAL B 1 112 ? -9.648 -15.438 -16.859 1 98.19 112 VAL B O 1
ATOM 3018 N N . TYR B 1 113 ? -8.258 -14.82 -18.438 1 98.38 113 TYR B N 1
ATOM 3019 C CA . TYR B 1 113 ? -9.164 -13.828 -19 1 98.38 113 TYR B CA 1
ATOM 3020 C C . TYR B 1 113 ? -10.305 -14.492 -19.766 1 98.38 113 TYR B C 1
ATOM 3022 O O . TYR B 1 113 ? -11.273 -13.836 -20.156 1 98.38 113 TYR B O 1
ATOM 3030 N N . ASP B 1 114 ? -10.195 -15.852 -19.938 1 98.12 114 ASP B N 1
ATOM 3031 C CA . ASP B 1 114 ? -11.195 -16.578 -20.719 1 98.12 114 ASP B CA 1
ATOM 3032 C C . ASP B 1 114 ? -11.977 -17.547 -19.828 1 98.12 114 ASP B C 1
ATOM 3034 O O . ASP B 1 114 ? -12.648 -18.453 -20.328 1 98.12 114 ASP B O 1
ATOM 3038 N N . ILE B 1 115 ? -11.812 -17.406 -18.547 1 98.31 115 ILE B N 1
ATOM 3039 C CA . ILE B 1 115 ? -12.547 -18.297 -17.656 1 98.31 115 ILE B CA 1
ATOM 3040 C C . ILE B 1 115 ? -14.047 -18.188 -17.922 1 98.31 115 ILE B C 1
ATOM 3042 O O . ILE B 1 115 ? -14.594 -17.094 -18 1 98.31 115 ILE B O 1
ATOM 3046 N N . GLY B 1 116 ? -14.664 -19.297 -18.047 1 96.31 116 GLY B N 1
ATOM 3047 C CA . GLY B 1 116 ? -16.047 -19.375 -18.516 1 96.31 116 GLY B CA 1
ATOM 3048 C C . GLY B 1 116 ? -17.047 -19.016 -17.438 1 96.31 116 GLY B C 1
ATOM 3049 O O . GLY B 1 116 ? -16.734 -19.031 -16.25 1 96.31 116 GLY B O 1
ATOM 3050 N N . LYS B 1 117 ? -18.25 -18.75 -17.844 1 97.38 117 LYS B N 1
ATOM 3051 C CA . LYS B 1 117 ? -19.328 -18.281 -16.969 1 97.38 117 LYS B CA 1
ATOM 3052 C C . LYS B 1 117 ? -19.797 -19.391 -16.031 1 97.38 117 LYS B C 1
ATOM 3054 O O . LYS B 1 117 ? -20.469 -19.125 -15.031 1 97.38 117 LYS B O 1
ATOM 3059 N N . GLU B 1 118 ? -19.484 -20.625 -16.391 1 97.94 118 GLU B N 1
ATOM 3060 C CA . GLU B 1 118 ? -19.875 -21.734 -15.523 1 97.94 118 GLU B CA 1
ATOM 3061 C C . GLU B 1 118 ? -19.188 -21.625 -14.156 1 97.94 118 GLU B C 1
ATOM 3063 O O . GLU B 1 118 ? -19.609 -22.281 -13.203 1 97.94 118 GLU B O 1
ATOM 3068 N N . HIS B 1 119 ? -18.234 -20.812 -14.055 1 98.56 119 HIS B N 1
ATOM 3069 C CA . HIS B 1 119 ? -17.516 -20.641 -12.797 1 98.56 119 HIS B CA 1
ATOM 3070 C C . HIS B 1 119 ? -18.016 -19.422 -12.031 1 98.56 119 HIS B C 1
ATOM 3072 O O . HIS B 1 119 ? -17.453 -19.062 -10.992 1 98.56 119 HIS B O 1
ATOM 3078 N N . THR B 1 120 ? -19 -18.75 -12.492 1 98.69 120 THR B N 1
ATOM 3079 C CA . THR B 1 120 ? -19.547 -17.547 -11.859 1 98.69 120 THR B CA 1
ATOM 3080 C C . THR B 1 120 ? -20.094 -17.859 -10.469 1 98.69 120 THR B C 1
ATOM 3082 O O . THR B 1 120 ? -20.875 -18.797 -10.312 1 98.69 120 THR B O 1
ATOM 3085 N N . GLU B 1 121 ? -19.625 -17.172 -9.445 1 98.69 121 GLU B N 1
ATOM 3086 C CA . GLU B 1 121 ? -20.094 -17.25 -8.062 1 98.69 121 GLU B CA 1
ATOM 3087 C C . GLU B 1 121 ? -20.047 -18.672 -7.539 1 98.69 121 GLU B C 1
ATOM 3089 O O . GLU B 1 121 ? -21.016 -19.156 -6.941 1 98.69 121 GLU B O 1
ATOM 3094 N N . GLN B 1 122 ? -18.953 -19.312 -7.777 1 98.69 122 GLN B N 1
ATOM 3095 C CA . GLN B 1 122 ? -18.875 -20.734 -7.418 1 98.69 122 GLN B CA 1
ATOM 3096 C C . GLN B 1 122 ? -17.938 -20.938 -6.234 1 98.69 122 GLN B C 1
ATOM 3098 O O . GLN B 1 122 ? -17.953 -22.016 -5.613 1 98.69 122 GLN B O 1
ATOM 3103 N N . TYR B 1 123 ? -17.172 -19.969 -5.863 1 98.94 123 TYR B N 1
ATOM 3104 C CA . TYR B 1 123 ? -16.062 -20.25 -4.941 1 98.94 123 TYR B CA 1
ATOM 3105 C C . TYR B 1 123 ? -16.188 -19.391 -3.684 1 98.94 123 TYR B C 1
ATOM 3107 O O . TYR B 1 123 ? -16.484 -18.203 -3.762 1 98.94 123 TYR B O 1
ATOM 3115 N N . ASP B 1 124 ? -15.93 -19.984 -2.523 1 98.94 124 ASP B N 1
ATOM 3116 C CA . ASP B 1 124 ? -15.867 -19.281 -1.245 1 98.94 124 ASP B CA 1
ATOM 3117 C C . ASP B 1 124 ? -14.586 -18.453 -1.135 1 98.94 124 ASP B C 1
ATOM 3119 O O . ASP B 1 124 ? -14.555 -17.422 -0.446 1 98.94 124 ASP B O 1
ATOM 3123 N N . LEU B 1 125 ? -13.555 -18.953 -1.761 1 98.88 125 LEU B N 1
ATOM 3124 C CA . LEU B 1 125 ? -12.219 -18.375 -1.644 1 98.88 125 LEU B CA 1
ATOM 3125 C C . LEU B 1 125 ? -11.492 -18.406 -2.984 1 98.88 125 LEU B C 1
ATOM 3127 O O . LEU B 1 125 ? -11.547 -19.422 -3.699 1 98.88 125 LEU B O 1
ATOM 3131 N N . VAL B 1 126 ? -10.93 -17.297 -3.385 1 98.94 126 VAL B N 1
ATOM 3132 C CA . VAL B 1 126 ? -9.992 -17.234 -4.504 1 98.94 126 VAL B CA 1
ATOM 3133 C C . VAL B 1 126 ? -8.586 -16.922 -3.99 1 98.94 126 VAL B C 1
ATOM 3135 O O . VAL B 1 126 ? -8.406 -15.992 -3.191 1 98.94 126 VAL B O 1
ATOM 3138 N N . TYR B 1 127 ? -7.652 -17.719 -4.391 1 98.94 127 TYR B N 1
ATOM 3139 C CA . TYR B 1 127 ? -6.266 -17.594 -3.949 1 98.94 127 TYR B CA 1
ATOM 3140 C C . TYR B 1 127 ? -5.352 -17.25 -5.117 1 98.94 127 TYR B C 1
ATOM 3142 O O . TYR B 1 127 ? -5.461 -17.828 -6.199 1 98.94 127 TYR B O 1
ATOM 3150 N N . ILE B 1 128 ? -4.527 -16.234 -4.973 1 98.75 128 ILE B N 1
ATOM 3151 C CA . ILE B 1 128 ? -3.502 -15.797 -5.914 1 98.75 128 ILE B CA 1
ATOM 3152 C C . ILE B 1 128 ? -2.146 -15.734 -5.211 1 98.75 128 ILE B C 1
ATOM 3154 O O . ILE B 1 128 ? -2.012 -15.086 -4.172 1 98.75 128 ILE B O 1
ATOM 3158 N N . SER B 1 129 ? -1.14 -16.391 -5.824 1 96.31 129 SER B N 1
ATOM 3159 C CA . SER B 1 129 ? 0.095 -16.375 -5.047 1 96.31 129 SER B CA 1
ATOM 3160 C C . SER B 1 129 ? 1.319 -16.438 -5.953 1 96.31 129 SER B C 1
ATOM 3162 O O . SER B 1 129 ? 1.207 -16.75 -7.141 1 96.31 129 SER B O 1
ATOM 3164 N N . ILE B 1 130 ? 2.473 -16.062 -5.426 1 91.56 130 ILE B N 1
ATOM 3165 C CA . ILE B 1 130 ? 3.893 -16.172 -5.738 1 91.56 130 ILE B CA 1
ATOM 3166 C C . ILE B 1 130 ? 4.117 -15.898 -7.227 1 91.56 130 ILE B C 1
ATOM 3168 O O . ILE B 1 130 ? 4.293 -16.828 -8.016 1 91.56 130 ILE B O 1
ATOM 3172 N N . GLY B 1 131 ? 4.164 -14.688 -7.543 1 92.5 131 GLY B N 1
ATOM 3173 C CA . GLY B 1 131 ? 4.621 -14.25 -8.852 1 92.5 131 GLY B CA 1
ATOM 3174 C C . GLY B 1 131 ? 3.564 -14.398 -9.938 1 92.5 131 GLY B C 1
ATOM 3175 O O . GLY B 1 131 ? 3.893 -14.594 -11.109 1 92.5 131 GLY B O 1
ATOM 3176 N N . ALA B 1 132 ? 2.316 -14.445 -9.594 1 96.88 132 ALA B N 1
ATOM 3177 C CA . ALA B 1 132 ? 1.233 -14.609 -10.562 1 96.88 132 ALA B CA 1
ATOM 3178 C C . ALA B 1 132 ? 0.883 -13.281 -11.227 1 96.88 132 ALA B C 1
ATOM 3180 O O . ALA B 1 132 ? 0.772 -13.203 -12.453 1 96.88 132 ALA B O 1
ATOM 3181 N N . LEU B 1 133 ? 0.801 -12.25 -10.477 1 97.69 133 LEU B N 1
ATOM 3182 C CA . LEU B 1 133 ? 0.226 -11 -10.953 1 97.69 133 LEU B CA 1
ATOM 3183 C C . LEU B 1 133 ? 1.137 -10.336 -11.984 1 97.69 133 LEU B C 1
ATOM 3185 O O . LEU B 1 133 ? 0.664 -9.617 -12.867 1 97.69 133 LEU B O 1
ATOM 3189 N N . THR B 1 134 ? 2.443 -10.602 -11.906 1 95.62 134 THR B N 1
ATOM 3190 C CA . THR B 1 134 ? 3.406 -9.969 -12.797 1 95.62 134 THR B CA 1
ATOM 3191 C C . THR B 1 134 ? 3.197 -10.43 -14.234 1 95.62 134 THR B C 1
ATOM 3193 O O . THR B 1 134 ? 3.717 -9.82 -15.172 1 95.62 134 THR B O 1
ATOM 3196 N N . TRP B 1 135 ? 2.434 -11.461 -14.453 1 96.5 135 TRP B N 1
ATOM 3197 C CA . TRP B 1 135 ? 2.248 -12.016 -15.789 1 96.5 135 TRP B CA 1
ATOM 3198 C C . TRP B 1 135 ? 0.962 -11.492 -16.422 1 96.5 135 TRP B C 1
ATOM 3200 O O . TRP B 1 135 ? 0.642 -11.836 -17.562 1 96.5 135 TRP B O 1
ATOM 3210 N N . LEU B 1 136 ? 0.248 -10.711 -15.711 1 97.5 136 LEU B N 1
ATOM 3211 C CA . LEU B 1 136 ? -1.076 -10.281 -16.141 1 97.5 136 LEU B CA 1
ATOM 3212 C C . LEU B 1 136 ? -1.03 -8.859 -16.688 1 97.5 136 LEU B C 1
ATOM 3214 O O . LEU B 1 136 ? -0.769 -7.91 -15.953 1 97.5 136 LEU B O 1
ATOM 3218 N N . PRO B 1 137 ? -1.394 -8.648 -17.953 1 96.69 137 PRO B N 1
ATOM 3219 C CA . PRO B 1 137 ? -1.292 -7.324 -18.562 1 96.69 137 PRO B CA 1
ATOM 3220 C C . PRO B 1 137 ? -2.381 -6.367 -18.094 1 96.69 137 PRO B C 1
ATOM 3222 O O . PRO B 1 137 ? -2.221 -5.148 -18.188 1 96.69 137 PRO B O 1
ATOM 3225 N N . ASP B 1 138 ? -3.49 -6.91 -17.609 1 97.38 138 ASP B N 1
ATOM 3226 C CA . ASP B 1 138 ? -4.645 -6.09 -17.25 1 97.38 138 ASP B CA 1
ATOM 3227 C C . ASP B 1 138 ? -5.223 -6.508 -15.906 1 97.38 138 ASP B C 1
ATOM 3229 O O . ASP B 1 138 ? -6.078 -7.391 -15.836 1 97.38 138 ASP B O 1
ATOM 3233 N N . LEU B 1 139 ? -4.84 -5.77 -14.883 1 97.81 139 LEU B N 1
ATOM 3234 C CA . LEU B 1 139 ? -5.258 -6.129 -13.531 1 97.81 139 LEU B CA 1
ATOM 3235 C C . LEU B 1 139 ? -6.738 -5.828 -13.32 1 97.81 139 LEU B C 1
ATOM 3237 O O . LEU B 1 139 ? -7.434 -6.57 -12.625 1 97.81 139 LEU B O 1
ATOM 3241 N N . GLN B 1 140 ? -7.207 -4.691 -13.844 1 98.19 140 GLN B N 1
ATOM 3242 C CA . GLN B 1 140 ? -8.609 -4.34 -13.641 1 98.19 140 GLN B CA 1
ATOM 3243 C C . GLN B 1 140 ? -9.531 -5.441 -14.164 1 98.19 140 GLN B C 1
ATOM 3245 O O . GLN B 1 140 ? -10.445 -5.879 -13.461 1 98.19 140 GLN B O 1
ATOM 3250 N N . ARG B 1 141 ? -9.32 -5.895 -15.367 1 98.25 141 ARG B N 1
ATOM 3251 C CA . ARG B 1 141 ? -10.109 -6.988 -15.93 1 98.25 141 ARG B CA 1
ATOM 3252 C C . ARG B 1 141 ? -9.938 -8.266 -15.117 1 98.25 141 ARG B C 1
ATOM 3254 O O . ARG B 1 141 ? -10.906 -8.977 -14.859 1 98.25 141 ARG B O 1
ATOM 3261 N N . PHE B 1 142 ? -8.711 -8.523 -14.789 1 98.69 142 PHE B N 1
ATOM 3262 C CA . PHE B 1 142 ? -8.398 -9.719 -14.023 1 98.69 142 PHE B CA 1
ATOM 3263 C C . PHE B 1 142 ? -9.195 -9.758 -12.727 1 98.69 142 PHE B C 1
ATOM 3265 O O . PHE B 1 142 ? -9.836 -10.758 -12.406 1 98.69 142 PHE B O 1
ATOM 3272 N N . PHE B 1 143 ? -9.234 -8.633 -11.969 1 98.88 143 PHE B N 1
ATOM 3273 C CA . PHE B 1 143 ? -9.898 -8.648 -10.672 1 98.88 143 PHE B CA 1
ATOM 3274 C C . PHE B 1 143 ? -11.406 -8.594 -10.836 1 98.88 143 PHE B C 1
ATOM 3276 O O . PHE B 1 143 ? -12.148 -9.055 -9.969 1 98.88 143 PHE B O 1
ATOM 3283 N N . THR B 1 144 ? -11.875 -8.047 -11.922 1 98.75 144 THR B N 1
ATOM 3284 C CA . THR B 1 144 ? -13.297 -8.172 -12.227 1 98.75 144 THR B CA 1
ATOM 3285 C C . THR B 1 144 ? -13.688 -9.641 -12.375 1 98.75 144 THR B C 1
ATOM 3287 O O . THR B 1 144 ? -14.727 -10.07 -11.859 1 98.75 144 THR B O 1
ATOM 3290 N N . ILE B 1 145 ? -12.859 -10.406 -13.078 1 98.81 145 ILE B N 1
ATOM 3291 C CA . ILE B 1 145 ? -13.078 -11.836 -13.227 1 98.81 145 ILE B CA 1
ATOM 3292 C C . ILE B 1 145 ? -13.023 -12.516 -11.859 1 98.81 145 ILE B C 1
ATOM 3294 O O . ILE B 1 145 ? -13.898 -13.328 -11.531 1 98.81 145 ILE B O 1
ATOM 3298 N N . VAL B 1 146 ? -12.016 -12.18 -11.047 1 98.94 146 VAL B N 1
ATOM 3299 C CA . VAL B 1 146 ? -11.875 -12.734 -9.703 1 98.94 146 VAL B CA 1
ATOM 3300 C C . VAL B 1 146 ? -13.148 -12.492 -8.906 1 98.94 146 VAL B C 1
ATOM 3302 O O . VAL B 1 146 ? -13.688 -13.406 -8.273 1 98.94 146 VAL B O 1
ATOM 3305 N N . SER B 1 147 ? -13.602 -11.266 -8.922 1 98.88 147 SER B N 1
ATOM 3306 C CA . SER B 1 147 ? -14.828 -10.93 -8.219 1 98.88 147 SER B CA 1
ATOM 3307 C C . SER B 1 147 ? -16 -11.766 -8.711 1 98.88 147 SER B C 1
ATOM 3309 O O . SER B 1 147 ? -16.844 -12.188 -7.922 1 98.88 147 SER B O 1
ATOM 3311 N N . GLY B 1 148 ? -16.062 -11.977 -9.992 1 98.81 148 GLY B N 1
ATOM 3312 C CA . GLY B 1 148 ? -17.125 -12.781 -10.586 1 98.81 148 GLY B CA 1
ATOM 3313 C C . GLY B 1 148 ? -17.094 -14.234 -10.148 1 98.81 148 GLY B C 1
ATOM 3314 O O . GLY B 1 148 ? -18.125 -14.898 -10.102 1 98.81 148 GLY B O 1
ATOM 3315 N N . LEU B 1 149 ? -15.938 -14.781 -9.867 1 98.94 149 LEU B N 1
ATOM 3316 C CA . LEU B 1 149 ? -15.766 -16.172 -9.438 1 98.94 149 LEU B CA 1
ATOM 3317 C C . LEU B 1 149 ? -16.25 -16.344 -8.008 1 98.94 149 LEU B C 1
ATOM 3319 O O . LEU B 1 149 ? -16.688 -17.438 -7.629 1 98.94 149 LEU B O 1
ATOM 3323 N N . LEU B 1 150 ? -16.125 -15.312 -7.219 1 98.94 150 LEU B N 1
ATOM 3324 C CA . LEU B 1 150 ? -16.406 -15.367 -5.789 1 98.94 150 LEU B CA 1
ATOM 3325 C C . LEU B 1 150 ? -17.922 -15.375 -5.535 1 98.94 150 LEU B C 1
ATOM 3327 O O . LEU B 1 150 ? -18.656 -14.617 -6.168 1 98.94 150 LEU B O 1
ATOM 3331 N N . LYS B 1 151 ? -18.328 -16.234 -4.605 1 98.81 151 LYS B N 1
ATOM 3332 C CA . LYS B 1 151 ? -19.672 -16.125 -4.023 1 98.81 151 LYS B CA 1
ATOM 3333 C C . LYS B 1 151 ? -19.844 -14.781 -3.307 1 98.81 151 LYS B C 1
ATOM 3335 O O . LYS B 1 151 ? -18.859 -14.094 -3.027 1 98.81 151 LYS B O 1
ATOM 3340 N N . LYS B 1 152 ? -21.188 -14.484 -3.09 1 98 152 LYS B N 1
ATOM 3341 C CA . LYS B 1 152 ? -21.422 -13.352 -2.195 1 98 152 LYS B CA 1
ATOM 3342 C C . LYS B 1 152 ? -20.703 -13.547 -0.863 1 98 152 LYS B C 1
ATOM 3344 O O . LYS B 1 152 ? -20.734 -14.641 -0.286 1 98 152 LYS B O 1
ATOM 3349 N N . GLU B 1 153 ? -19.969 -12.586 -0.452 1 97.38 153 GLU B N 1
ATOM 3350 C CA . GLU B 1 153 ? -19.219 -12.586 0.8 1 97.38 153 GLU B CA 1
ATOM 3351 C C . GLU B 1 153 ? -18 -13.484 0.704 1 97.38 153 GLU B C 1
ATOM 3353 O O . GLU B 1 153 ? -17.406 -13.859 1.725 1 97.38 153 GLU B O 1
ATOM 3358 N N . GLY B 1 154 ? -17.688 -13.961 -0.535 1 98.81 154 GLY B N 1
ATOM 3359 C CA . GLY B 1 154 ? -16.484 -14.734 -0.73 1 98.81 154 GLY B CA 1
ATOM 3360 C C . GLY B 1 154 ? -15.211 -13.961 -0.4 1 98.81 154 GLY B C 1
ATOM 3361 O O . GLY B 1 154 ? -15.25 -12.742 -0.264 1 98.81 154 GLY B O 1
ATOM 3362 N N . THR B 1 155 ? -14.117 -14.68 -0.218 1 98.88 155 THR B N 1
ATOM 3363 C CA . THR B 1 155 ? -12.859 -14.109 0.253 1 98.88 155 THR B CA 1
ATOM 3364 C C . THR B 1 155 ? -11.781 -14.203 -0.827 1 98.88 155 THR B C 1
ATOM 3366 O O . THR B 1 155 ? -11.633 -15.234 -1.479 1 98.88 155 THR B O 1
ATOM 3369 N N . LEU B 1 156 ? -11.117 -13.109 -1.073 1 98.94 156 LEU B N 1
ATOM 3370 C CA . LEU B 1 156 ? -9.891 -13.078 -1.863 1 98.94 156 LEU B CA 1
ATOM 3371 C C . LEU B 1 156 ? -8.656 -13.094 -0.959 1 98.94 156 LEU B C 1
ATOM 3373 O O . LEU B 1 156 ? -8.57 -12.312 -0.007 1 98.94 156 LEU B O 1
ATOM 3377 N N . VAL B 1 157 ? -7.762 -13.992 -1.153 1 98.94 157 VAL B N 1
ATOM 3378 C CA . VAL B 1 157 ? -6.469 -14 -0.48 1 98.94 157 VAL B CA 1
ATOM 3379 C C . VAL B 1 157 ? -5.348 -13.914 -1.514 1 98.94 157 VAL B C 1
ATOM 3381 O O . VAL B 1 157 ? -5.281 -14.734 -2.434 1 98.94 157 VAL B O 1
ATOM 3384 N N . ILE B 1 158 ? -4.57 -12.93 -1.398 1 98.94 158 ILE B N 1
ATOM 3385 C CA . ILE B 1 158 ? -3.377 -12.773 -2.223 1 98.94 158 ILE B CA 1
ATOM 3386 C C . ILE B 1 158 ? -2.129 -12.898 -1.354 1 98.94 158 ILE B C 1
ATOM 3388 O O . ILE B 1 158 ? -2.035 -12.273 -0.293 1 98.94 158 ILE B O 1
ATOM 3392 N N . TYR B 1 159 ? -1.219 -13.719 -1.649 1 98.75 159 TYR B N 1
ATOM 3393 C CA . TYR B 1 159 ? 0.121 -13.836 -1.083 1 98.75 159 TYR B CA 1
ATOM 3394 C C . TYR B 1 159 ? 1.184 -13.727 -2.17 1 98.75 159 TYR B C 1
ATOM 3396 O O . TYR B 1 159 ? 1.485 -14.711 -2.854 1 98.75 159 TYR B O 1
ATOM 3404 N N . GLU B 1 160 ? 1.758 -12.547 -2.338 1 98 160 GLU B N 1
ATOM 3405 C CA . GLU B 1 160 ? 2.527 -12.188 -3.525 1 98 160 GLU B CA 1
ATOM 3406 C C . GLU B 1 160 ? 3.775 -11.391 -3.156 1 98 160 GLU B C 1
ATOM 3408 O O . GLU B 1 160 ? 3.902 -10.914 -2.025 1 98 160 GLU B O 1
ATOM 3413 N N . MET B 1 161 ? 4.695 -11.328 -4.133 1 96.69 161 MET B N 1
ATOM 3414 C CA . MET B 1 161 ? 5.855 -10.453 -4.012 1 96.69 161 MET B CA 1
ATOM 3415 C C . MET B 1 161 ? 5.422 -8.992 -3.918 1 96.69 161 MET B C 1
ATOM 3417 O O . MET B 1 161 ? 4.484 -8.57 -4.594 1 96.69 161 MET B O 1
ATOM 3421 N N . HIS B 1 162 ? 6.109 -8.32 -3.141 1 97.69 162 HIS B N 1
ATOM 3422 C CA . HIS B 1 162 ? 5.793 -6.906 -2.986 1 97.69 162 HIS B CA 1
ATOM 3423 C C . HIS B 1 162 ? 6.129 -6.129 -4.254 1 97.69 162 HIS B C 1
ATOM 3425 O O . HIS B 1 162 ? 7.219 -6.277 -4.809 1 97.69 162 HIS B O 1
ATOM 3431 N N . PRO B 1 163 ? 5.242 -5.195 -4.707 1 96.31 163 PRO B N 1
ATOM 3432 C CA . PRO B 1 163 ? 5.488 -4.414 -5.918 1 96.31 163 PRO B CA 1
ATOM 3433 C C . PRO B 1 163 ? 6.75 -3.561 -5.824 1 96.31 163 PRO B C 1
ATOM 3435 O O . PRO B 1 163 ? 7.383 -3.27 -6.848 1 96.31 163 PRO B O 1
ATOM 3438 N N . PHE B 1 164 ? 7.164 -3.193 -4.668 1 95.88 164 PHE B N 1
ATOM 3439 C CA . PHE B 1 164 ? 8.367 -2.391 -4.469 1 95.88 164 PHE B CA 1
ATOM 3440 C C . PHE B 1 164 ? 9.594 -3.104 -5.023 1 95.88 164 PHE B C 1
ATOM 3442 O O . PHE B 1 164 ? 10.562 -2.459 -5.43 1 95.88 164 PHE B O 1
ATOM 3449 N N . LEU B 1 165 ? 9.578 -4.375 -5.086 1 95.5 165 LEU B N 1
ATOM 3450 C CA . LEU B 1 165 ? 10.727 -5.176 -5.504 1 95.5 165 LEU B CA 1
ATOM 3451 C C . LEU B 1 165 ? 11.008 -4.988 -6.992 1 95.5 165 LEU B C 1
ATOM 3453 O O . LEU B 1 165 ? 12.125 -5.238 -7.453 1 95.5 165 LEU B O 1
ATOM 3457 N N . ASN B 1 166 ? 9.984 -4.562 -7.719 1 93 166 ASN B N 1
ATOM 3458 C CA . ASN B 1 166 ? 10.156 -4.387 -9.156 1 93 166 ASN B CA 1
ATOM 3459 C C . ASN B 1 166 ? 11.188 -3.307 -9.477 1 93 166 ASN B C 1
ATOM 3461 O O . ASN B 1 166 ? 11.656 -3.203 -10.609 1 93 166 ASN B O 1
ATOM 3465 N N . MET B 1 167 ? 11.578 -2.574 -8.469 1 96.56 167 MET B N 1
ATOM 3466 C CA . MET B 1 167 ? 12.523 -1.48 -8.688 1 96.56 167 MET B CA 1
ATOM 3467 C C . MET B 1 167 ? 13.961 -1.968 -8.562 1 96.56 167 MET B C 1
ATOM 3469 O O . MET B 1 167 ? 14.898 -1.243 -8.898 1 96.56 167 MET B O 1
ATOM 3473 N N . PHE B 1 168 ? 14.141 -3.178 -8.117 1 96.31 168 PHE B N 1
ATOM 3474 C CA . PHE B 1 168 ? 15.484 -3.678 -7.832 1 96.31 168 PHE B CA 1
ATOM 3475 C C . PHE B 1 168 ? 15.898 -4.727 -8.859 1 96.31 168 PHE B C 1
ATOM 3477 O O . PHE B 1 168 ? 15.078 -5.547 -9.281 1 96.31 168 PHE B O 1
ATOM 3484 N N . ALA B 1 169 ? 17.156 -4.668 -9.203 1 94 169 ALA B N 1
ATOM 3485 C CA . ALA B 1 169 ? 17.719 -5.652 -10.125 1 94 169 ALA B CA 1
ATOM 3486 C C . ALA B 1 169 ? 18.156 -6.91 -9.375 1 94 169 ALA B C 1
ATOM 3488 O O . ALA B 1 169 ? 18.578 -6.84 -8.227 1 94 169 ALA B O 1
ATOM 3489 N N . VAL B 1 170 ? 17.969 -7.992 -10.023 1 89.75 170 VAL B N 1
ATOM 3490 C CA . VAL B 1 170 ? 18.438 -9.25 -9.461 1 89.75 170 VAL B CA 1
ATOM 3491 C C . VAL B 1 170 ?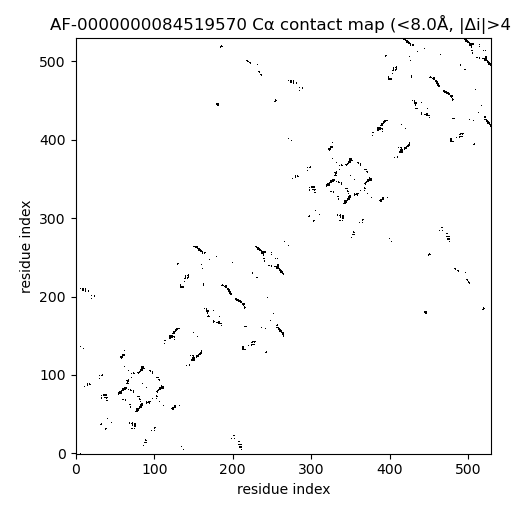 19.891 -9.484 -9.859 1 89.75 170 VAL B C 1
ATOM 3493 O O . VAL B 1 170 ? 20.359 -8.938 -10.859 1 89.75 170 VAL B O 1
ATOM 3496 N N . GLU B 1 171 ? 20.5 -10.281 -9.023 1 87.38 171 GLU B N 1
ATOM 3497 C CA . GLU B 1 171 ? 21.906 -10.586 -9.312 1 87.38 171 GLU B CA 1
ATOM 3498 C C . GLU B 1 171 ? 22.062 -11.203 -10.695 1 87.38 171 GLU B C 1
ATOM 3500 O O . GLU B 1 171 ? 21.266 -12.055 -11.094 1 87.38 171 GLU B O 1
ATOM 3505 N N . GLY B 1 172 ? 23.047 -10.781 -11.469 1 83.56 172 GLY B N 1
ATOM 3506 C CA . GLY B 1 172 ? 23.281 -11.305 -12.812 1 83.56 172 GLY B CA 1
ATOM 3507 C C . GLY B 1 172 ? 22.719 -10.414 -13.898 1 83.56 172 GLY B C 1
ATOM 3508 O O . GLY B 1 172 ? 23.109 -10.523 -15.062 1 83.56 172 GLY B O 1
ATOM 3509 N N . GLU B 1 173 ? 21.812 -9.555 -13.57 1 87.25 173 GLU B N 1
ATOM 3510 C CA . GLU B 1 173 ? 21.281 -8.602 -14.531 1 87.25 173 GLU B CA 1
ATOM 3511 C C . GLU B 1 173 ? 22.25 -7.449 -14.766 1 87.25 173 GLU B C 1
ATOM 3513 O O . GLU B 1 173 ? 23.031 -7.098 -13.875 1 87.25 173 GLU B O 1
ATOM 3518 N N . THR B 1 174 ? 22.172 -6.848 -15.914 1 90.5 174 THR B N 1
ATOM 3519 C CA . THR B 1 174 ? 23.047 -5.75 -16.297 1 90.5 174 THR B CA 1
ATOM 3520 C C . THR B 1 174 ? 22.859 -4.551 -15.375 1 90.5 174 THR B C 1
ATOM 3522 O O . THR B 1 174 ? 23.812 -3.826 -15.086 1 90.5 174 THR B O 1
ATOM 3525 N N . GLU B 1 175 ? 21.688 -4.395 -14.898 1 92.5 175 GLU B N 1
ATOM 3526 C CA . GLU B 1 175 ? 21.328 -3.213 -14.117 1 92.5 175 GLU B CA 1
ATOM 3527 C C . GLU B 1 175 ? 21.703 -3.396 -12.648 1 92.5 175 GLU B C 1
ATOM 3529 O O . GLU B 1 175 ? 21.578 -2.467 -11.844 1 92.5 175 GLU B O 1
ATOM 3534 N N . PHE B 1 176 ? 22.188 -4.605 -12.32 1 93.25 176 PHE B N 1
ATOM 3535 C CA . PHE B 1 176 ? 22.516 -4.879 -10.922 1 93.25 176 PHE B CA 1
ATOM 3536 C C . PHE B 1 176 ? 23.844 -4.219 -10.555 1 93.25 176 PHE B C 1
ATOM 3538 O O . PHE B 1 176 ? 24.891 -4.57 -11.094 1 93.25 176 PHE B O 1
ATOM 3545 N N . GLU B 1 177 ? 23.859 -3.271 -9.68 1 93.12 177 GLU B N 1
ATOM 3546 C CA . GLU B 1 177 ? 25.062 -2.627 -9.156 1 93.12 177 GLU B CA 1
ATOM 3547 C C . GLU B 1 177 ? 25.328 -3.072 -7.719 1 93.12 177 GLU B C 1
ATOM 3549 O O . GLU B 1 177 ? 26.391 -3.625 -7.43 1 93.12 177 GLU B O 1
ATOM 3554 N N . GLU B 1 178 ? 24.391 -2.936 -6.859 1 94.19 178 GLU B N 1
ATOM 3555 C CA . GLU B 1 178 ? 24.375 -3.393 -5.473 1 94.19 178 GLU B CA 1
ATOM 3556 C C . GLU B 1 178 ? 22.953 -3.713 -5.016 1 94.19 178 GLU B C 1
ATOM 3558 O O . GLU B 1 178 ? 21.984 -3.207 -5.582 1 94.19 178 GLU B O 1
ATOM 3563 N N . PRO B 1 179 ? 22.781 -4.566 -4.055 1 94.06 179 PRO B N 1
ATOM 3564 C CA . PRO B 1 179 ? 21.484 -5.125 -3.705 1 94.06 179 PRO B CA 1
ATOM 3565 C C . PRO B 1 179 ? 20.453 -4.051 -3.361 1 94.06 179 PRO B C 1
ATOM 3567 O O . PRO B 1 179 ? 19.281 -4.156 -3.766 1 94.06 179 PRO B O 1
ATOM 3570 N N . LEU B 1 180 ? 20.812 -3.008 -2.654 1 96.62 180 LEU B N 1
ATOM 3571 C CA . LEU B 1 180 ? 19.859 -2.055 -2.115 1 96.62 180 LEU B CA 1
ATOM 3572 C C . LEU B 1 180 ? 19.859 -0.763 -2.924 1 96.62 180 LEU B C 1
ATOM 3574 O O . LEU B 1 180 ? 19.438 0.286 -2.426 1 96.62 180 LEU B O 1
ATOM 3578 N N . LYS B 1 181 ? 20.312 -0.839 -4.176 1 96.75 181 LYS B N 1
ATOM 3579 C CA . LYS B 1 181 ? 20.219 0.299 -5.09 1 96.75 181 LYS B CA 1
ATOM 3580 C C . LYS B 1 181 ? 19.031 0.148 -6.039 1 96.75 181 LYS B C 1
ATOM 3582 O O . LYS B 1 181 ? 18.906 -0.863 -6.734 1 96.75 181 LYS B O 1
ATOM 3587 N N . VAL B 1 182 ? 18.141 1.149 -6.066 1 97.38 182 VAL B N 1
ATOM 3588 C CA . VAL B 1 182 ? 17.016 1.162 -6.988 1 97.38 182 VAL B CA 1
ATOM 3589 C C . VAL B 1 182 ? 17.531 1.25 -8.43 1 97.38 182 VAL B C 1
ATOM 3591 O O . VAL B 1 182 ? 18.297 2.148 -8.766 1 97.38 182 VAL B O 1
ATOM 3594 N N . ALA B 1 183 ? 17.094 0.293 -9.203 1 96.38 183 ALA B N 1
ATOM 3595 C CA . ALA B 1 183 ? 17.562 0.214 -10.586 1 96.38 183 ALA B CA 1
ATOM 3596 C C . ALA B 1 183 ? 16.484 0.658 -11.562 1 96.38 183 ALA B C 1
ATOM 3598 O O . ALA B 1 183 ? 16.766 1.292 -12.578 1 96.38 183 ALA B O 1
ATOM 3599 N N . PHE B 1 184 ? 15.266 0.387 -11.328 1 96.5 184 PHE B N 1
ATOM 3600 C CA . PHE B 1 184 ? 14.188 0.578 -12.289 1 96.5 184 PHE B CA 1
ATOM 3601 C C . PHE B 1 184 ? 13.133 1.531 -11.734 1 96.5 184 PHE B C 1
ATOM 3603 O O . PHE B 1 184 ? 13.016 1.696 -10.516 1 96.5 184 PHE B O 1
ATOM 3610 N N . SER B 1 185 ? 12.422 2.146 -12.68 1 96.94 185 SER B N 1
ATOM 3611 C CA . SER B 1 185 ? 11.328 3.027 -12.281 1 96.94 185 SER B CA 1
ATOM 3612 C C . SER B 1 185 ? 10.148 2.23 -11.734 1 96.94 185 SER B C 1
ATOM 3614 O O . SER B 1 185 ? 9.773 1.199 -12.289 1 96.94 185 SER B O 1
ATOM 3616 N N . TYR B 1 186 ? 9.602 2.752 -10.594 1 96.81 186 TYR B N 1
ATOM 3617 C CA . TYR B 1 186 ? 8.391 2.201 -10 1 96.81 186 TYR B CA 1
ATOM 3618 C C . TYR B 1 186 ? 7.223 2.287 -10.969 1 96.81 186 TYR B C 1
ATOM 3620 O O . TYR B 1 186 ? 6.297 1.474 -10.914 1 96.81 186 TYR B O 1
ATOM 3628 N N . TYR B 1 187 ? 7.223 3.193 -11.898 1 94.75 187 TYR B N 1
ATOM 3629 C CA . TYR B 1 187 ? 6.094 3.514 -12.766 1 94.75 187 TYR B CA 1
ATOM 3630 C C . TYR B 1 187 ? 6.316 2.977 -14.18 1 94.75 187 TYR B C 1
ATOM 3632 O O . TYR B 1 187 ? 5.754 3.496 -15.141 1 94.75 187 TYR B O 1
ATOM 3640 N N . LYS B 1 188 ? 7.121 1.984 -14.234 1 91.25 188 LYS B N 1
ATOM 3641 C CA . LYS B 1 188 ? 7.309 1.373 -15.547 1 91.25 188 LYS B CA 1
ATOM 3642 C C . LYS B 1 188 ? 5.984 0.878 -16.125 1 91.25 188 LYS B C 1
ATOM 3644 O O . LYS B 1 188 ? 5.285 0.084 -15.484 1 91.25 188 LYS B O 1
ATOM 3649 N N . ASN B 1 189 ? 5.602 1.37 -17.234 1 86.38 189 ASN B N 1
ATOM 3650 C CA . ASN B 1 189 ? 4.32 1.028 -17.844 1 86.38 189 ASN B CA 1
ATOM 3651 C C . ASN B 1 189 ? 4.48 -0.054 -18.906 1 86.38 189 ASN B C 1
ATOM 3653 O O . ASN B 1 189 ? 3.611 -0.913 -19.062 1 86.38 189 ASN B O 1
ATOM 3657 N N . ASP B 1 190 ? 5.609 -0.025 -19.609 1 91.38 190 ASP B N 1
ATOM 3658 C CA . ASP B 1 190 ? 5.859 -1.033 -20.641 1 91.38 190 ASP B CA 1
ATOM 3659 C C . ASP B 1 190 ? 6.277 -2.361 -20.016 1 91.38 190 ASP B C 1
ATOM 3661 O O . ASP B 1 190 ? 6.996 -2.381 -19 1 91.38 190 ASP B O 1
ATOM 3665 N N . PRO B 1 191 ? 5.828 -3.463 -20.625 1 94.38 191 PRO B N 1
ATOM 3666 C CA . PRO B 1 191 ? 6.234 -4.766 -20.094 1 94.38 191 PRO B CA 1
ATOM 3667 C C . PRO B 1 191 ? 7.73 -5.027 -20.25 1 94.38 191 PRO B C 1
ATOM 3669 O O . PRO B 1 191 ? 8.367 -4.473 -21.156 1 94.38 191 PRO B O 1
ATOM 3672 N N . TRP B 1 192 ? 8.281 -5.777 -19.328 1 91.88 192 TRP B N 1
ATOM 3673 C CA . TRP B 1 192 ? 9.578 -6.398 -19.562 1 91.88 192 TRP B CA 1
ATOM 3674 C C . TRP B 1 192 ? 9.469 -7.523 -20.594 1 91.88 192 TRP B C 1
ATOM 3676 O O . TRP B 1 192 ? 8.562 -8.352 -20.516 1 91.88 192 TRP B O 1
ATOM 3686 N N . VAL B 1 193 ? 10.281 -7.434 -21.5 1 92.62 193 VAL B N 1
ATOM 3687 C CA . VAL B 1 193 ? 10.359 -8.516 -22.484 1 92.62 193 VAL B CA 1
ATOM 3688 C C . VAL B 1 193 ? 11.672 -9.266 -22.312 1 92.62 193 VAL B C 1
ATOM 3690 O O . VAL B 1 193 ? 12.734 -8.656 -22.172 1 92.62 193 VAL B O 1
ATOM 3693 N N . SER B 1 194 ? 11.531 -10.5 -22.25 1 88.94 194 SER B N 1
ATOM 3694 C CA . SER B 1 194 ? 12.719 -11.344 -22.109 1 88.94 194 SER B CA 1
ATOM 3695 C C . SER B 1 194 ? 12.68 -12.516 -23.078 1 88.94 194 SER B C 1
ATOM 3697 O O . SER B 1 194 ? 11.602 -13.016 -23.406 1 88.94 194 SER B O 1
ATOM 3699 N N . TYR B 1 195 ? 13.875 -12.836 -23.5 1 86.19 195 TYR B N 1
ATOM 3700 C CA . TYR B 1 195 ? 14.055 -14.008 -24.344 1 86.19 195 TYR B CA 1
ATOM 3701 C C . TYR B 1 195 ? 14.906 -15.055 -23.641 1 86.19 195 TYR B C 1
ATOM 3703 O O . TYR B 1 195 ? 15.375 -16.016 -24.266 1 86.19 195 TYR B O 1
ATOM 3711 N N . LYS B 1 196 ? 15.195 -14.797 -22.516 1 79.38 196 LYS B N 1
ATOM 3712 C CA . LYS B 1 196 ? 15.969 -15.719 -21.688 1 79.38 196 LYS B CA 1
ATOM 3713 C C . LYS B 1 196 ? 15.055 -16.688 -20.938 1 79.38 196 LYS B C 1
ATOM 3715 O O . LYS B 1 196 ? 13.953 -16.312 -20.547 1 79.38 196 LYS B O 1
ATOM 3720 N N . GLY B 1 197 ? 15.469 -17.812 -20.656 1 73.38 197 GLY B N 1
ATOM 3721 C CA . GLY B 1 197 ? 14.703 -18.828 -19.969 1 73.38 197 GLY B CA 1
ATOM 3722 C C . GLY B 1 197 ? 14.25 -18.406 -18.578 1 73.38 197 GLY B C 1
ATOM 3723 O O . GLY B 1 197 ? 14.953 -17.672 -17.891 1 73.38 197 GLY B O 1
ATOM 3724 N N . ILE B 1 198 ? 13.055 -18.969 -18.203 1 73.81 198 ILE B N 1
ATOM 3725 C CA . ILE B 1 198 ? 12.469 -18.625 -16.906 1 73.81 198 ILE B CA 1
ATOM 3726 C C . ILE B 1 198 ? 12.602 -19.797 -15.945 1 73.81 198 ILE B C 1
ATOM 3728 O O . ILE B 1 198 ? 11.68 -20.094 -15.18 1 73.81 198 ILE B O 1
ATOM 3732 N N . ASP B 1 199 ? 13.688 -20.469 -16.062 1 71.31 199 ASP B N 1
ATOM 3733 C CA . ASP B 1 199 ? 13.953 -21.609 -15.203 1 71.31 199 ASP B CA 1
ATOM 3734 C C . ASP B 1 199 ? 14.539 -21.172 -13.867 1 71.31 199 ASP B C 1
ATOM 3736 O O . ASP B 1 199 ? 15.719 -21.406 -13.594 1 71.31 199 ASP B O 1
ATOM 3740 N N . TYR B 1 200 ? 13.789 -20.703 -12.961 1 67.75 200 TYR B N 1
ATOM 3741 C CA . TYR B 1 200 ? 14.234 -20.219 -11.664 1 67.75 200 TYR B CA 1
ATOM 3742 C C . TYR B 1 200 ? 14.438 -21.359 -10.68 1 67.75 200 TYR B C 1
ATOM 3744 O O . TYR B 1 200 ? 14.914 -21.156 -9.562 1 67.75 200 TYR B O 1
ATOM 3752 N N . ILE B 1 201 ? 14.109 -22.516 -10.992 1 64.56 201 ILE B N 1
ATOM 3753 C CA . ILE B 1 201 ? 14.258 -23.672 -10.117 1 64.56 201 ILE B CA 1
ATOM 3754 C C . ILE B 1 201 ? 15.562 -24.406 -10.438 1 64.56 201 ILE B C 1
ATOM 3756 O O . ILE B 1 201 ? 16.391 -24.625 -9.555 1 64.56 201 ILE B O 1
ATOM 3760 N N . GLY B 1 202 ? 15.727 -24.719 -11.703 1 66.38 202 GLY B N 1
ATOM 3761 C CA . GLY B 1 202 ? 16.875 -25.5 -12.125 1 66.38 202 GLY B CA 1
ATOM 3762 C C . GLY B 1 202 ? 18.094 -24.641 -12.453 1 66.38 202 GLY B C 1
ATOM 3763 O O . GLY B 1 202 ? 19.219 -25.125 -12.453 1 66.38 202 GLY B O 1
ATOM 3764 N N . GLY B 1 203 ? 17.766 -23.344 -12.828 1 69.88 203 GLY B N 1
ATOM 3765 C CA . GLY B 1 203 ? 18.844 -22.406 -13.109 1 69.88 203 GLY B CA 1
ATOM 3766 C C . GLY B 1 203 ? 19.438 -22.578 -14.5 1 69.88 203 GLY B C 1
ATOM 3767 O O . GLY B 1 203 ? 20.484 -22.016 -14.805 1 69.88 203 GLY B O 1
ATOM 3768 N N . THR B 1 204 ? 18.812 -23.375 -15.352 1 70.5 204 THR B N 1
ATOM 3769 C CA . THR B 1 204 ? 19.328 -23.609 -16.688 1 70.5 204 THR B CA 1
ATOM 3770 C C . THR B 1 204 ? 19.094 -22.406 -17.594 1 70.5 204 THR B C 1
ATOM 3772 O O . THR B 1 204 ? 18 -21.844 -17.625 1 70.5 204 THR B O 1
ATOM 3775 N N . ALA B 1 205 ? 20.188 -22 -18.375 1 75.31 205 ALA B N 1
ATOM 3776 C CA . ALA B 1 205 ? 20.094 -20.891 -19.328 1 75.31 205 ALA B CA 1
ATOM 3777 C C . ALA B 1 205 ? 19.734 -21.391 -20.719 1 75.31 205 ALA B C 1
ATOM 3779 O O . ALA B 1 205 ? 20.25 -22.422 -21.172 1 75.31 205 ALA B O 1
ATOM 3780 N N . TYR B 1 206 ? 18.703 -20.938 -21.25 1 77 206 TYR B N 1
ATOM 3781 C CA . TYR B 1 206 ? 18.344 -21.25 -22.625 1 77 206 TYR B CA 1
ATOM 3782 C C . TYR B 1 206 ? 17.609 -20.062 -23.266 1 77 206 TYR B C 1
ATOM 3784 O O . TYR B 1 206 ? 17.156 -19.156 -22.578 1 77 206 TYR B O 1
ATOM 3792 N N . LYS B 1 207 ? 17.719 -20.031 -24.734 1 81.69 207 LYS B N 1
ATOM 3793 C CA . LYS B 1 207 ? 16.938 -19.031 -25.453 1 81.69 207 LYS B CA 1
ATOM 3794 C C . LYS B 1 207 ? 15.453 -19.375 -25.469 1 81.69 207 LYS B C 1
ATOM 3796 O O . LYS B 1 207 ? 15.062 -20.391 -26.062 1 81.69 207 LYS B O 1
ATOM 3801 N N . SER B 1 208 ? 14.648 -18.688 -24.766 1 83.25 208 SER B N 1
ATOM 3802 C CA . SER B 1 208 ? 13.219 -18.969 -24.641 1 83.25 208 SER B CA 1
ATOM 3803 C C . SER B 1 208 ? 12.414 -18.188 -25.672 1 83.25 208 SER B C 1
ATOM 3805 O O . SER B 1 208 ? 12.914 -17.234 -26.25 1 83.25 208 SER B O 1
ATOM 3807 N N . LYS B 1 209 ? 11.172 -18.656 -25.891 1 88.69 209 LYS B N 1
ATOM 3808 C CA . LYS B 1 209 ? 10.172 -17.797 -26.5 1 88.69 209 LYS B CA 1
ATOM 3809 C C . LYS B 1 209 ? 10 -16.5 -25.734 1 88.69 209 LYS B C 1
ATOM 3811 O O . LYS B 1 209 ? 10.289 -16.438 -24.531 1 88.69 209 LYS B O 1
ATOM 3816 N N . PRO B 1 210 ? 9.547 -15.5 -26.453 1 92.5 210 PRO B N 1
ATOM 3817 C CA . PRO B 1 210 ? 9.398 -14.242 -25.734 1 92.5 210 PRO B CA 1
ATOM 3818 C C . PRO B 1 210 ? 8.406 -14.336 -24.578 1 92.5 210 PRO B C 1
ATOM 3820 O O . PRO B 1 210 ? 7.367 -14.992 -24.703 1 92.5 210 PRO B O 1
ATOM 3823 N N . ASN B 1 211 ? 8.773 -13.867 -23.531 1 94 211 ASN B N 1
ATOM 3824 C CA . ASN B 1 211 ? 7.871 -13.742 -22.375 1 94 211 ASN B CA 1
ATOM 3825 C C . ASN B 1 211 ? 7.781 -12.305 -21.891 1 94 211 ASN B C 1
ATOM 3827 O O . ASN B 1 211 ? 8.734 -11.539 -22.016 1 94 211 ASN B O 1
ATOM 3831 N N . TYR B 1 212 ? 6.648 -11.992 -21.391 1 95.5 212 TYR B N 1
ATOM 3832 C CA . TYR B 1 212 ? 6.328 -10.625 -20.984 1 95.5 212 TYR B CA 1
ATOM 3833 C C . TYR B 1 212 ? 5.883 -10.57 -19.531 1 95.5 212 TYR B C 1
ATOM 3835 O O . TYR B 1 212 ? 5.031 -11.352 -19.109 1 95.5 212 TYR B O 1
ATOM 3843 N N . SER B 1 213 ? 6.488 -9.703 -18.781 1 95.19 213 SER B N 1
ATOM 3844 C CA . SER B 1 213 ? 6.078 -9.445 -17.406 1 95.19 213 SER B CA 1
ATOM 3845 C C . SER B 1 213 ? 5.812 -7.961 -17.172 1 95.19 213 SER B C 1
ATOM 3847 O O . SER B 1 213 ? 6.309 -7.117 -17.922 1 95.19 213 SER B O 1
ATOM 3849 N N . PHE B 1 214 ? 5.008 -7.672 -16.188 1 95.62 214 PHE B N 1
ATOM 3850 C CA . PHE B 1 214 ? 4.512 -6.316 -15.961 1 95.62 214 PHE B CA 1
ATOM 3851 C C . PHE B 1 214 ? 4.809 -5.867 -14.539 1 95.62 214 PHE B C 1
ATOM 3853 O O . PHE B 1 214 ? 4.684 -6.648 -13.594 1 95.62 214 PHE B O 1
ATOM 3860 N N . SER B 1 215 ? 5.262 -4.625 -14.438 1 94.25 215 SER B N 1
ATOM 3861 C CA . SER B 1 215 ? 5.492 -4.004 -13.133 1 94.25 215 SER B CA 1
ATOM 3862 C C . SER B 1 215 ? 4.258 -3.248 -12.656 1 94.25 215 SER B C 1
ATOM 3864 O O . SER B 1 215 ? 4.055 -2.088 -13.023 1 94.25 215 SER B O 1
ATOM 3866 N N . HIS B 1 216 ? 3.439 -3.848 -11.883 1 96.62 216 HIS B N 1
ATOM 3867 C CA . HIS B 1 216 ? 2.246 -3.201 -11.344 1 96.62 216 HIS B CA 1
ATOM 3868 C C . HIS B 1 216 ? 2.564 -2.42 -10.078 1 96.62 216 HIS B C 1
ATOM 3870 O O . HIS B 1 216 ? 3.303 -2.902 -9.211 1 96.62 216 HIS B O 1
ATOM 3876 N N . THR B 1 217 ? 2.023 -1.225 -9.961 1 97.5 217 THR B N 1
ATOM 3877 C CA . THR B 1 217 ? 2.148 -0.444 -8.734 1 97.5 217 THR B CA 1
ATOM 3878 C C . THR B 1 217 ? 1.147 -0.92 -7.688 1 97.5 217 THR B C 1
ATOM 3880 O O . THR B 1 217 ? 0.183 -1.615 -8.016 1 97.5 217 THR B O 1
ATOM 3883 N N . LEU B 1 218 ? 1.421 -0.575 -6.438 1 98.06 218 LEU B N 1
ATOM 3884 C CA . LEU B 1 218 ? 0.449 -0.854 -5.387 1 98.06 218 LEU B CA 1
ATOM 3885 C C . LEU B 1 218 ? -0.869 -0.137 -5.656 1 98.06 218 LEU B C 1
ATOM 3887 O O . LEU B 1 218 ? -1.943 -0.689 -5.41 1 98.06 218 LEU B O 1
ATOM 3891 N N . SER B 1 219 ? -0.786 1.08 -6.141 1 98.25 219 SER B N 1
ATOM 3892 C CA . SER B 1 219 ? -1.985 1.834 -6.492 1 98.25 219 SER B CA 1
ATOM 3893 C C . SER B 1 219 ? -2.844 1.072 -7.496 1 98.25 219 SER B C 1
ATOM 3895 O O . SER B 1 219 ? -4.051 0.927 -7.305 1 98.25 219 SER B O 1
ATOM 3897 N N . ASN B 1 220 ? -2.209 0.561 -8.562 1 97.81 220 ASN B N 1
ATOM 3898 C CA . ASN B 1 220 ? -2.943 -0.204 -9.57 1 97.81 220 ASN B CA 1
ATOM 3899 C C . ASN B 1 220 ? -3.566 -1.462 -8.969 1 97.81 220 ASN B C 1
ATOM 3901 O O . ASN B 1 220 ? -4.727 -1.775 -9.242 1 97.81 220 ASN B O 1
ATOM 3905 N N . LEU B 1 221 ? -2.775 -2.139 -8.195 1 98.44 221 LEU B N 1
ATOM 3906 C CA . LEU B 1 221 ? -3.238 -3.369 -7.559 1 98.44 221 LEU B CA 1
ATOM 3907 C C . LEU B 1 221 ? -4.434 -3.098 -6.656 1 98.44 221 LEU B C 1
ATOM 3909 O O . LEU B 1 221 ? -5.508 -3.674 -6.848 1 98.44 221 LEU B O 1
ATOM 3913 N N . LEU B 1 222 ? -4.305 -2.188 -5.688 1 98.81 222 LEU B N 1
ATOM 3914 C CA . LEU B 1 222 ? -5.34 -1.917 -4.695 1 98.81 222 LEU B CA 1
ATOM 3915 C C . LEU B 1 222 ? -6.594 -1.354 -5.355 1 98.81 222 LEU B C 1
ATOM 3917 O O . LEU B 1 222 ? -7.707 -1.787 -5.051 1 98.81 222 LEU B O 1
ATOM 3921 N N . ASN B 1 223 ? -6.43 -0.444 -6.219 1 98.88 223 ASN B N 1
ATOM 3922 C CA . ASN B 1 223 ? -7.582 0.168 -6.875 1 98.88 223 ASN B CA 1
ATOM 3923 C C . ASN B 1 223 ? -8.328 -0.833 -7.754 1 98.88 223 ASN B C 1
ATOM 3925 O O . ASN B 1 223 ? -9.555 -0.823 -7.809 1 98.88 223 ASN B O 1
ATOM 3929 N N . SER B 1 224 ? -7.57 -1.681 -8.5 1 98.81 224 SER B N 1
ATOM 3930 C CA . SER B 1 224 ? -8.219 -2.697 -9.32 1 98.81 224 SER B CA 1
ATOM 3931 C C . SER B 1 224 ? -9.07 -3.631 -8.477 1 98.81 224 SER B C 1
ATOM 3933 O O . SER B 1 224 ? -10.172 -4.012 -8.875 1 98.81 224 SER B O 1
ATOM 3935 N N . ILE B 1 225 ? -8.57 -4.008 -7.316 1 98.88 225 ILE B N 1
ATOM 3936 C CA . ILE B 1 225 ? -9.32 -4.871 -6.406 1 98.88 225 ILE B CA 1
ATOM 3937 C C . ILE B 1 225 ? -10.578 -4.148 -5.93 1 98.88 225 ILE B C 1
ATOM 3939 O O . ILE B 1 225 ? -11.688 -4.68 -6.043 1 98.88 225 ILE B O 1
ATOM 3943 N N . MET B 1 226 ? -10.438 -2.941 -5.438 1 98.69 226 MET B N 1
ATOM 3944 C CA . MET B 1 226 ? -11.562 -2.205 -4.863 1 98.69 226 MET B CA 1
ATOM 3945 C C . MET B 1 226 ? -12.609 -1.894 -5.93 1 98.69 226 MET B C 1
ATOM 3947 O O . MET B 1 226 ? -13.805 -1.981 -5.668 1 98.69 226 MET B O 1
ATOM 3951 N N . GLN B 1 227 ? -12.188 -1.595 -7.121 1 98.44 227 GLN B N 1
ATOM 3952 C CA . GLN B 1 227 ? -13.102 -1.256 -8.211 1 98.44 227 GLN B CA 1
ATOM 3953 C C . GLN B 1 227 ? -13.875 -2.482 -8.68 1 98.44 227 GLN B C 1
ATOM 3955 O O . GLN B 1 227 ? -14.906 -2.354 -9.344 1 98.44 227 GLN B O 1
ATOM 3960 N N . SER B 1 228 ? -13.398 -3.643 -8.406 1 98.62 228 SER B N 1
ATOM 3961 C CA . SER B 1 228 ? -14.078 -4.871 -8.805 1 98.62 228 SER B CA 1
ATOM 3962 C C . SER B 1 228 ? -15.219 -5.207 -7.852 1 98.62 228 SER B C 1
ATOM 3964 O O . SER B 1 228 ? -15.961 -6.164 -8.078 1 98.62 228 SER B O 1
ATOM 3966 N N . GLY B 1 229 ? -15.312 -4.504 -6.789 1 98 229 GLY B N 1
ATOM 3967 C CA . GLY B 1 229 ? -16.344 -4.766 -5.805 1 98 229 GLY B CA 1
ATOM 3968 C C . GLY B 1 229 ? -15.852 -5.543 -4.602 1 98 229 GLY B C 1
ATOM 3969 O O . GLY B 1 229 ? -16.625 -5.891 -3.713 1 98 229 GLY B O 1
ATOM 3970 N N . ILE B 1 230 ? -14.586 -5.805 -4.57 1 98.62 230 ILE B N 1
ATOM 3971 C CA . ILE B 1 230 ? -13.984 -6.48 -3.424 1 98.62 230 ILE B CA 1
ATOM 3972 C C . ILE B 1 230 ? -13.477 -5.445 -2.424 1 98.62 230 ILE B C 1
ATOM 3974 O O . ILE B 1 230 ? -12.773 -4.504 -2.799 1 98.62 230 ILE B O 1
ATOM 3978 N N . HIS B 1 231 ? -13.844 -5.586 -1.167 1 98.06 231 HIS B N 1
ATOM 3979 C CA . HIS B 1 231 ? -13.391 -4.707 -0.097 1 98.06 231 HIS B CA 1
ATOM 3980 C C . HIS B 1 231 ? -12.133 -5.258 0.571 1 98.06 231 HIS B C 1
ATOM 3982 O O . HIS B 1 231 ? -12.148 -6.363 1.12 1 98.06 231 HIS B O 1
ATOM 3988 N N . ILE B 1 232 ? -11.125 -4.5 0.522 1 98.75 232 ILE B N 1
ATOM 3989 C CA . ILE B 1 232 ? -9.898 -4.938 1.181 1 98.75 232 ILE B CA 1
ATOM 3990 C C . ILE B 1 232 ? -10.062 -4.844 2.695 1 98.75 232 ILE B C 1
ATOM 3992 O O . ILE B 1 232 ? -10.477 -3.805 3.217 1 98.75 232 ILE B O 1
ATOM 3996 N N . LYS B 1 233 ? -9.719 -5.926 3.377 1 98.38 233 LYS B N 1
ATOM 3997 C CA . LYS B 1 233 ? -9.93 -6.008 4.82 1 98.38 233 LYS B CA 1
ATOM 3998 C C . LYS B 1 233 ? -8.602 -6.051 5.566 1 98.38 233 LYS B C 1
ATOM 4000 O O . LYS B 1 233 ? -8.531 -5.684 6.742 1 98.38 233 LYS B O 1
ATOM 4005 N N . GLU B 1 234 ? -7.652 -6.516 4.887 1 98.56 234 GLU B N 1
ATOM 4006 C CA . GLU B 1 234 ? -6.34 -6.688 5.5 1 98.56 234 GLU B CA 1
ATOM 4007 C C . GLU B 1 234 ? -5.223 -6.535 4.469 1 98.56 234 GLU B C 1
ATOM 4009 O O . GLU B 1 234 ? -5.367 -6.961 3.32 1 98.56 234 GLU B O 1
ATOM 4014 N N . PHE B 1 235 ? -4.16 -5.891 4.824 1 98.88 235 PHE B N 1
ATOM 4015 C CA . PHE B 1 235 ? -2.924 -5.789 4.055 1 98.88 235 PHE B CA 1
ATOM 4016 C C . PHE B 1 235 ? -1.708 -5.887 4.969 1 98.88 235 PHE B C 1
ATOM 4018 O O . PHE B 1 235 ? -1.409 -4.953 5.719 1 98.88 235 PHE B O 1
ATOM 4025 N N . ASN B 1 236 ? -0.972 -7.004 4.906 1 98.75 236 ASN B N 1
ATOM 4026 C CA . ASN B 1 236 ? 0.199 -7.242 5.742 1 98.75 236 ASN B CA 1
ATOM 4027 C C . ASN B 1 236 ? 1.464 -7.402 4.906 1 98.75 236 ASN B C 1
ATOM 4029 O O . ASN B 1 236 ? 1.48 -8.164 3.938 1 98.75 236 ASN B O 1
ATOM 4033 N N . GLU B 1 237 ? 2.508 -6.734 5.254 1 98.5 237 GLU B N 1
ATOM 4034 C CA . GLU B 1 237 ? 3.793 -6.789 4.566 1 98.5 237 GLU B CA 1
ATOM 4035 C C . GLU B 1 237 ? 4.809 -7.613 5.355 1 98.5 237 GLU B C 1
ATOM 4037 O O . GLU B 1 237 ? 4.789 -7.613 6.586 1 98.5 237 GLU B O 1
ATOM 4042 N N . TYR B 1 238 ? 5.66 -8.289 4.637 1 98 238 TYR B N 1
ATOM 4043 C CA . TYR B 1 238 ? 6.637 -9.172 5.273 1 98 238 TYR B CA 1
ATOM 4044 C C . TYR B 1 238 ? 8.023 -8.953 4.691 1 98 238 TYR B C 1
ATOM 4046 O O . TYR B 1 238 ? 8.164 -8.43 3.584 1 98 238 TYR B O 1
ATOM 4054 N N . ASP B 1 239 ? 9.047 -9.414 5.457 1 96.88 239 ASP B N 1
ATOM 4055 C CA . ASP B 1 239 ? 10.438 -9.188 5.055 1 96.88 239 ASP B CA 1
ATOM 4056 C C . ASP B 1 239 ? 11.062 -10.461 4.496 1 96.88 239 ASP B C 1
ATOM 4058 O O . ASP B 1 239 ? 12.273 -10.508 4.25 1 96.88 239 ASP B O 1
ATOM 4062 N N . HIS B 1 240 ? 10.211 -11.477 4.293 1 96.69 240 HIS B N 1
ATOM 4063 C CA . HIS B 1 240 ? 10.758 -12.695 3.689 1 96.69 240 HIS B CA 1
ATOM 4064 C C . HIS B 1 240 ? 10.391 -12.789 2.213 1 96.69 240 HIS B C 1
ATOM 4066 O O . HIS B 1 240 ? 9.32 -12.312 1.803 1 96.69 240 HIS B O 1
ATOM 4072 N N . ASP B 1 241 ? 11.312 -13.398 1.491 1 94.69 241 ASP B N 1
ATOM 4073 C CA . ASP B 1 241 ? 11.125 -13.609 0.059 1 94.69 241 ASP B CA 1
ATOM 4074 C C . ASP B 1 241 ? 10.344 -14.891 -0.21 1 94.69 241 ASP B C 1
ATOM 4076 O O . ASP B 1 241 ? 10.688 -15.953 0.31 1 94.69 241 ASP B O 1
ATOM 4080 N N . ILE B 1 242 ? 9.344 -14.805 -1.013 1 93.94 242 ILE B N 1
ATOM 4081 C CA . ILE B 1 242 ? 8.57 -15.992 -1.352 1 93.94 242 ILE B CA 1
ATOM 4082 C C . ILE B 1 242 ? 8.836 -16.391 -2.803 1 93.94 242 ILE B C 1
ATOM 4084 O O . ILE B 1 242 ? 8.367 -17.422 -3.266 1 93.94 242 ILE B O 1
ATOM 4088 N N . SER B 1 243 ? 9.508 -15.594 -3.609 1 86.81 243 SER B N 1
ATOM 4089 C CA . SER B 1 243 ? 9.742 -15.812 -5.035 1 86.81 243 SER B CA 1
ATOM 4090 C C . SER B 1 243 ? 10.953 -16.703 -5.266 1 86.81 243 SER B C 1
ATOM 4092 O O . SER B 1 243 ? 11.148 -17.234 -6.363 1 86.81 243 SER B O 1
ATOM 4094 N N . CYS B 1 244 ? 11.875 -16.766 -4.414 1 81.06 244 CYS B N 1
ATOM 4095 C CA . CYS B 1 244 ? 13.148 -17.484 -4.484 1 81.06 244 CYS B CA 1
ATOM 4096 C C . CYS B 1 244 ? 14.133 -16.734 -5.383 1 81.06 244 CYS B C 1
ATOM 4098 O O . CYS B 1 244 ? 15.195 -17.266 -5.715 1 81.06 244 CYS B O 1
ATOM 4100 N N . ILE B 1 245 ? 13.828 -15.547 -5.891 1 85.06 245 ILE B N 1
ATOM 4101 C CA . ILE B 1 245 ? 14.703 -14.828 -6.812 1 85.06 245 ILE B CA 1
ATOM 4102 C C . ILE B 1 245 ? 15.336 -13.633 -6.105 1 85.06 245 ILE B C 1
ATOM 4104 O O . ILE B 1 245 ? 16.359 -13.109 -6.551 1 85.06 245 ILE B O 1
ATOM 4108 N N . PHE B 1 246 ? 14.773 -13.273 -4.953 1 90.5 246 PHE B N 1
ATOM 4109 C CA . PHE B 1 246 ? 15.25 -12.07 -4.281 1 90.5 246 PHE B CA 1
ATOM 4110 C C . PHE B 1 246 ? 15.914 -12.414 -2.953 1 90.5 246 PHE B C 1
ATOM 4112 O O . PHE B 1 246 ? 15.82 -11.648 -1.991 1 90.5 246 PHE B O 1
ATOM 4119 N N . GLY B 1 247 ? 16.453 -13.594 -2.947 1 90.5 247 GLY B N 1
ATOM 4120 C CA . GLY B 1 247 ? 17.172 -14.016 -1.754 1 90.5 247 GLY B CA 1
ATOM 4121 C C . GLY B 1 247 ? 18.219 -13.016 -1.304 1 90.5 247 GLY B C 1
ATOM 4122 O O . GLY B 1 247 ? 18.422 -12.805 -0.104 1 90.5 247 GLY B O 1
ATOM 4123 N N . HIS B 1 248 ? 18.922 -12.367 -2.182 1 92.81 248 HIS B N 1
ATOM 4124 C CA . HIS B 1 248 ? 19.969 -11.391 -1.884 1 92.81 248 HIS B CA 1
ATOM 4125 C C . HIS B 1 248 ? 19.391 -10.164 -1.186 1 92.81 248 HIS B C 1
ATOM 4127 O O . HIS B 1 248 ? 20.078 -9.516 -0.391 1 92.81 248 HIS B O 1
ATOM 4133 N N . LEU B 1 249 ? 18.172 -9.82 -1.458 1 95.25 249 LEU B N 1
ATOM 4134 C CA . LEU B 1 249 ? 17.531 -8.703 -0.789 1 95.25 249 LEU B CA 1
ATOM 4135 C C . LEU B 1 249 ? 17.062 -9.094 0.609 1 95.25 249 LEU B C 1
ATOM 4137 O O . LEU B 1 249 ? 17.094 -8.273 1.532 1 95.25 249 LEU B O 1
ATOM 4141 N N . GLU B 1 250 ? 16.578 -10.32 0.732 1 95.38 250 GLU B N 1
ATOM 4142 C CA . GLU B 1 250 ? 16.141 -10.812 2.041 1 95.38 250 GLU B CA 1
ATOM 4143 C C . GLU B 1 250 ? 17.281 -10.742 3.055 1 95.38 250 GLU B C 1
ATOM 4145 O O . GLU B 1 250 ? 17.078 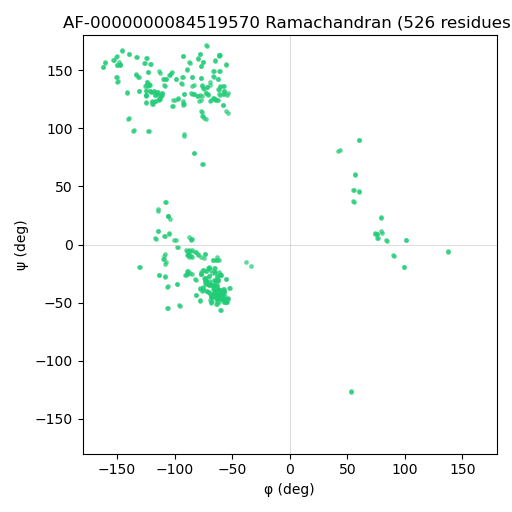-10.367 4.211 1 95.38 250 GLU B O 1
ATOM 4150 N N .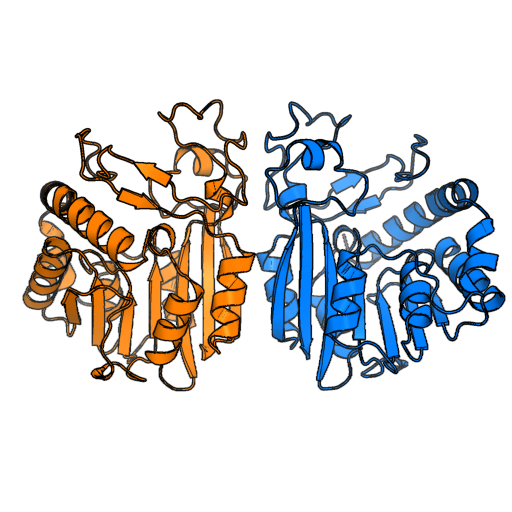 LYS B 1 251 ? 18.484 -11.047 2.582 1 94.88 251 LYS B N 1
ATOM 4151 C CA . LYS B 1 251 ? 19.656 -11.047 3.443 1 94.88 251 LYS B CA 1
ATOM 4152 C C . LYS B 1 251 ? 19.938 -9.648 3.992 1 94.88 251 LYS B C 1
ATOM 4154 O O . LYS B 1 251 ? 20.516 -9.5 5.062 1 94.88 251 LYS B O 1
ATOM 4159 N N . GLU B 1 252 ? 19.531 -8.594 3.264 1 95.31 252 GLU B N 1
ATOM 4160 C CA . GLU B 1 252 ? 19.75 -7.219 3.688 1 95.31 252 GLU B CA 1
ATOM 4161 C C . GLU B 1 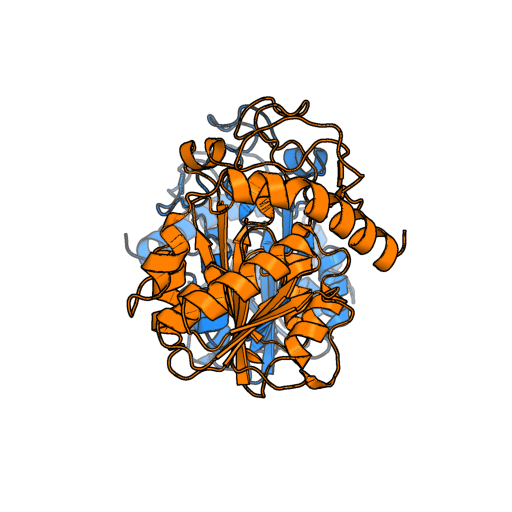252 ? 18.828 -6.84 4.84 1 95.31 252 GLU B C 1
ATOM 4163 O O . GLU B 1 252 ? 19.125 -5.926 5.609 1 95.31 252 GLU B O 1
ATOM 4168 N N . ASN B 1 253 ? 17.609 -7.504 4.898 1 95.5 253 ASN B N 1
ATOM 4169 C CA . ASN B 1 253 ? 16.656 -7.355 5.996 1 95.5 253 ASN B CA 1
ATOM 4170 C C . ASN B 1 253 ? 16.188 -5.91 6.145 1 95.5 253 ASN B C 1
ATOM 4172 O O . ASN B 1 253 ? 16.141 -5.379 7.258 1 95.5 253 ASN B O 1
ATOM 4176 N N . LYS B 1 254 ? 15.836 -5.223 5.031 1 96.75 254 LYS B N 1
ATOM 4177 C CA . LYS B 1 254 ? 15.445 -3.816 5.105 1 96.75 254 LYS B CA 1
ATOM 4178 C C . LYS B 1 254 ? 14.133 -3.568 4.363 1 96.75 254 LYS B C 1
ATOM 4180 O O . LYS B 1 254 ? 13.477 -2.551 4.582 1 96.75 254 LYS B O 1
ATOM 4185 N N . LEU B 1 255 ? 13.758 -4.477 3.48 1 97.94 255 LEU B N 1
ATOM 4186 C CA . LEU B 1 255 ? 12.711 -4.16 2.52 1 97.94 255 LEU B CA 1
ATOM 4187 C C . LEU B 1 255 ? 11.461 -5 2.779 1 97.94 255 LEU B C 1
ATOM 4189 O O . LEU B 1 255 ? 11.555 -6.117 3.285 1 97.94 255 LEU B O 1
ATOM 4193 N N . PRO B 1 256 ? 10.312 -4.48 2.484 1 97.94 256 PRO B N 1
ATOM 4194 C CA . PRO B 1 256 ? 9.18 -5.387 2.328 1 97.94 256 PRO B CA 1
ATOM 4195 C C . PRO B 1 256 ? 9.289 -6.273 1.091 1 97.94 256 PRO B C 1
ATOM 4197 O O . PRO B 1 256 ? 9.422 -5.766 -0.026 1 97.94 256 PRO B O 1
ATOM 4200 N N . LEU B 1 257 ? 9.234 -7.594 1.312 1 97.94 257 LEU B N 1
ATOM 4201 C CA . LEU B 1 257 ? 9.531 -8.5 0.208 1 97.94 257 LEU B CA 1
ATOM 4202 C C . LEU B 1 257 ? 8.258 -9.195 -0.276 1 97.94 257 LEU B C 1
ATOM 4204 O O . LEU B 1 257 ? 8.18 -9.609 -1.434 1 97.94 257 LEU B O 1
ATOM 4208 N N . SER B 1 258 ? 7.316 -9.375 0.573 1 98.25 258 SER B N 1
ATOM 4209 C CA . SER B 1 258 ? 6.051 -10.016 0.235 1 98.25 258 SER B CA 1
ATOM 4210 C C . SER B 1 258 ? 4.895 -9.414 1.021 1 98.25 258 SER B C 1
ATOM 4212 O O . SER B 1 258 ? 5.105 -8.57 1.898 1 98.25 258 SER B O 1
ATOM 4214 N N . TYR B 1 259 ? 3.711 -9.719 0.626 1 98.62 259 TYR B N 1
ATOM 4215 C CA . TYR B 1 259 ? 2.545 -9.25 1.363 1 98.62 259 TYR B CA 1
ATOM 4216 C C . TYR B 1 259 ? 1.405 -10.258 1.284 1 98.62 259 TYR B C 1
ATOM 4218 O O . TYR B 1 259 ? 1.377 -11.102 0.385 1 98.62 259 TYR B O 1
ATOM 4226 N N . ILE B 1 260 ? 0.55 -10.234 2.244 1 98.88 260 ILE B N 1
ATOM 4227 C CA . ILE B 1 260 ? -0.754 -10.883 2.195 1 98.88 260 ILE B CA 1
ATOM 4228 C C . ILE B 1 260 ? -1.858 -9.828 2.17 1 98.88 260 ILE B C 1
ATOM 4230 O O . ILE B 1 260 ? -1.829 -8.875 2.945 1 98.88 260 ILE B O 1
ATOM 4234 N N . LEU B 1 261 ? -2.734 -9.898 1.261 1 98.88 261 LEU B N 1
ATOM 4235 C CA . LEU B 1 261 ? -3.941 -9.086 1.187 1 98.88 261 LEU B CA 1
ATOM 4236 C C . LEU B 1 261 ? -5.191 -9.953 1.28 1 98.88 261 LEU B C 1
ATOM 4238 O O . LEU B 1 261 ? -5.285 -10.984 0.615 1 98.88 261 LEU B O 1
ATOM 4242 N N . VAL B 1 262 ? -6.102 -9.617 2.158 1 98.88 262 VAL B N 1
ATOM 4243 C CA . VAL B 1 262 ? -7.395 -10.281 2.275 1 98.88 262 VAL B CA 1
ATOM 4244 C C . VAL B 1 262 ? -8.516 -9.32 1.898 1 98.88 262 VAL B C 1
ATOM 4246 O O . VAL B 1 262 ?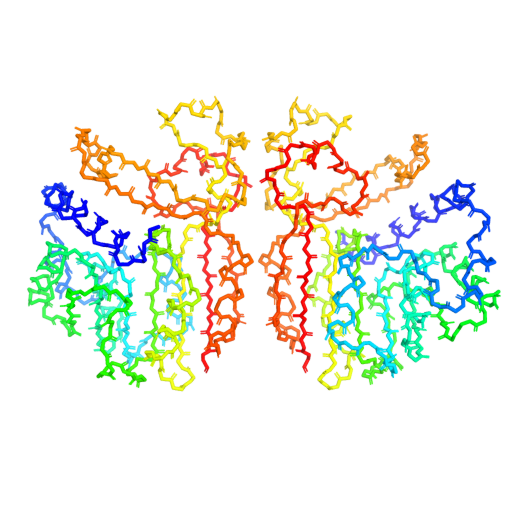 -8.547 -8.18 2.377 1 98.88 262 VAL B O 1
ATOM 4249 N N . GLY B 1 263 ? -9.281 -9.711 0.987 1 98.69 263 GLY B N 1
ATOM 4250 C CA . GLY B 1 263 ? -10.453 -8.945 0.595 1 98.69 263 GLY B CA 1
ATOM 4251 C C . GLY B 1 263 ? -11.742 -9.742 0.675 1 98.69 263 GLY B C 1
ATOM 4252 O O . GLY B 1 263 ? -11.719 -10.977 0.683 1 98.69 263 GLY B O 1
ATOM 4253 N N . LYS B 1 264 ? -12.875 -9.062 0.725 1 98.38 264 LYS B N 1
ATOM 4254 C CA . LYS B 1 264 ? -14.195 -9.68 0.769 1 98.38 264 LYS B CA 1
ATOM 4255 C C . LYS B 1 264 ? -15.125 -9.062 -0.272 1 98.38 264 LYS B C 1
ATOM 4257 O O . LYS B 1 264 ? -15.172 -7.84 -0.427 1 98.38 264 LYS B O 1
ATOM 4262 N N . LYS B 1 265 ? -15.766 -9.93 -0.992 1 97.69 265 LYS B N 1
ATOM 4263 C CA . LYS B 1 265 ? -16.766 -9.469 -1.95 1 97.69 265 LYS B CA 1
ATOM 4264 C C . LYS B 1 265 ? -18.047 -9.047 -1.243 1 97.69 265 LYS B C 1
ATOM 4266 O O . LYS B 1 265 ? -18.594 -9.797 -0.429 1 97.69 265 LYS B O 1
#

Radius of gyration: 25.65 Å; Cα contacts (8 Å, |Δi|>4): 1133; chains: 2; bounding box: 47×80×55 Å

pLDDT: mean 94.05, std 7.43, range [56.16, 98.94]

Nearest PDB structures (foldseek):
  5jdz-assembly1_B  TM=6.866E-01  e=1.583E-12  Burkholderia glumae
  5je3-assembly2_B  TM=6.787E-01  e=1.583E-12  Burkholderia glumae
  8rdl-assembly1_A  TM=7.140E-01  e=5.695E-12  Xenorhabdus doucetiae FRM16 = DSM 17909
  5je6-assembly1_A  TM=6.552E-01  e=5.695E-12  Burkholderia glumae
  4pne-assembly3_B  TM=6.309E-01  e=1.934E-11  Saccharopolyspora spinosa